Protein AF-0000000080576408 (afdb_homodimer)

Secondary structure (DSSP, 8-state):
----PPPPSSPPPHHHHHHHHHHHHHHHHHHHHHHHTTGGGHHHHHHHHTS-HHHHHHHHHHHHHHHHHHHHHHHHHHHHH-HHHHHHHHHHHHHHHHHHHHH-TT-HHHHHHHHHHHHHHHHHHHHHHHHHHHHTS-HHHHHHHHHHHHHTTHHHHHHHHHHHHIIIIISS-TTHHHHHHHHHHHHHHHHHHHHHTT--------S----HHHHHHHHHHHHHHHHHHHHHHHHHHH--TTTSHHHHHHHHHHHHHHHHH-/----PPPPSSPPPHHHHHHHHHHHHHHHHHHHHHHHTTGGGHHHHHHHHTS-HHHHHHHHHHHHHHHHHHHHHHHHHHHHH-HHHHHHHHHHHHHHHHHHHHH-TT-HHHHHHHHHHHHHHHHHHHHHHHHHHHHTS-HHHHHHHHHHHHHTTHHHHHHHHHHHHIIIIISS-TTHHHHHHHHHHHHHHHHHHHHHTT--------S----HHHHHHHHHHHHHHHHHHHHHHHHHHH--TTTSHHHHHHHHHHHHHHHHH-

Sequence (524 aa):
MTLGWSQCSKKLSPFNFVLLNFALGIGHFITILSAGAYLPMLPYVAGSIGEGLAYAVWGQSNYFIAMGAAFLFARPLMARIGARNAAVTAYLLFAAASLLVLLSVNCYPIFTFARTMQGLAAGLSLSPSLTLLLEHYKKSHQKVGVTLWGLAVFAPFSIGPALGGYFAYRLGDWRWLFVVSFAASMVVVSILWAILGDKTGILQASTKPRSLKSTFKSFLLFLGAAVALQEFFDIGLISDLSSKESTLWWVGITFLWLATMFMTLGWSQCSKKLSPFNFVLLNFALGIGHFITILSAGAYLPMLPYVAGSIGEGLAYAVWGQSNYFIAMGAAFLFARPLMARIGARNAAVTAYLLFAAASLLVLLSVNCYPIFTFARTMQGLAAGLSLSPSLTLLLEHYKKSHQKVGVTLWGLAVFAPFSIGPALGGYFAYRLGDWRWLFVVSFAASMVVVSILWAILGDKTGILQASTKPRSLKSTFKSFLLFLGAAVALQEFFDIGLISDLSSKESTLWWVGITFLWLATMF

pLDDT: mean 84.36, std 14.14, range [26.8, 98.69]

Organism: Ricinus communis (NCBI:txid3988)

Solvent-accessible surface area (backbone atoms only — not comparable to full-atom values): 25134 Å² total; per-residue (Å²): 134,51,83,63,67,68,58,53,85,74,79,64,52,72,65,55,46,52,51,47,51,49,32,46,48,48,46,55,32,43,51,44,22,61,58,29,17,45,58,61,25,31,68,60,48,10,62,51,35,70,45,56,56,69,61,41,49,44,29,51,22,37,16,28,40,29,16,35,50,25,39,70,46,19,56,66,46,22,55,66,52,7,35,65,52,34,25,42,51,14,30,50,43,27,20,54,19,25,51,41,33,70,72,18,49,71,32,53,72,54,26,39,48,18,30,26,41,28,14,27,16,39,17,24,26,50,56,21,38,50,49,56,54,35,20,73,31,58,77,90,47,32,64,58,50,52,50,52,55,60,42,49,58,24,53,25,41,20,49,11,35,46,50,17,36,29,28,32,64,72,68,61,39,57,63,49,60,35,52,51,39,23,52,49,24,49,52,27,41,53,49,48,48,69,71,55,47,87,63,66,61,51,58,80,59,79,67,82,71,71,52,68,65,59,54,47,51,45,44,50,29,46,43,50,19,45,50,26,48,49,49,31,50,47,45,63,53,60,41,60,61,76,89,44,44,68,58,40,52,51,31,45,48,50,18,51,52,28,52,70,72,82,136,52,84,62,67,69,58,54,83,74,78,65,52,71,65,55,44,52,50,48,51,49,33,48,46,48,44,55,33,44,51,43,21,60,59,28,17,45,60,60,26,31,68,60,48,9,64,51,35,70,47,56,56,70,62,41,50,45,29,52,23,38,16,28,40,28,15,36,49,25,39,69,44,22,57,64,46,21,55,66,51,8,36,65,52,34,24,42,50,14,31,50,42,27,21,54,17,26,51,42,33,71,74,18,51,72,32,54,72,54,26,38,49,19,31,26,42,30,14,27,16,37,17,25,26,52,57,21,37,49,47,58,54,35,20,73,30,57,76,88,47,32,62,58,50,52,50,51,56,61,42,50,58,24,53,25,42,20,50,11,36,48,48,17,35,28,28,32,63,72,69,62,39,56,62,49,61,34,52,50,41,23,53,50,22,49,51,28,39,52,48,48,48,68,71,55,46,87,63,65,60,51,57,80,60,78,68,81,72,70,52,69,65,58,55,48,51,48,44,50,29,47,43,49,19,45,49,26,46,49,50,31,51,48,45,60,52,60,48,59,74,79,90,48,50,66,58,41,51,52,30,45,49,49,19,52,53,29,51,70,74,83

Nearest PDB structures (foldseek):
  6hcl-assembly2_B  TM=8.401E-01  e=1.187E-03  Syntrophobacter fumaroxidans MPOB
  6zgu-assembly2_B  TM=8.443E-01  e=3.275E-03  Syntrophobacter fumaroxidans MPOB
  6zgt-assembly1_A  TM=8.409E-01  e=3.275E-03  Syntrophobacter fumaroxidans MPOB
  6zgr-assembly1_A  TM=7.164E-01  e=1.187E-03  Syntrophobacter fumaroxidans MPOB
  6zgr-assembly2_B  TM=8.278E-01  e=4.660E-03  Syntrophobacter fumaroxidans MPOB

InterPro domains:
  IPR011701 Major facilitator superfamily [PF07690] (25-245)
  IPR020846 Major facilitator superfamily domain [PS50850] (20-262)
  IPR036259 MFS transporter superfamily [G3DSA:1.20.1250.20] (21-262)
  IPR036259 MFS transporter superfamily [SSF103473] (12-236)

Structure (mmCIF, N/CA/C/O backbone):
data_AF-0000000080576408-model_v1
#
loop_
_entity.id
_entity.type
_entity.pdbx_description
1 polymer 'Multidrug resistance protein B, putative'
#
loop_
_atom_site.group_PDB
_atom_site.id
_atom_site.type_symbol
_atom_site.label_atom_id
_atom_site.label_alt_id
_atom_site.label_comp_id
_atom_site.label_asym_id
_atom_site.label_entity_id
_atom_site.label_seq_id
_atom_site.pdbx_PDB_ins_code
_atom_site.Cartn_x
_atom_site.Cartn_y
_atom_site.Cartn_z
_atom_site.occupancy
_atom_site.B_iso_or_equiv
_atom_site.auth_seq_id
_atom_site.auth_comp_id
_atom_site.auth_asym_id
_atom_site.auth_atom_id
_atom_site.pdbx_PDB_model_num
ATOM 1 N N . MET A 1 1 ? -4.746 27.156 8.625 1 26.8 1 MET A N 1
ATOM 2 C CA . MET A 1 1 ? -5.656 26.031 8.742 1 26.8 1 MET A CA 1
ATOM 3 C C . MET A 1 1 ? -4.887 24.734 8.984 1 26.8 1 MET A C 1
ATOM 5 O O . MET A 1 1 ? -4.059 24.328 8.156 1 26.8 1 MET A O 1
ATOM 9 N N . THR A 1 2 ? -4.387 24.391 10.141 1 36.75 2 THR A N 1
ATOM 10 C CA . THR A 1 2 ? -3.586 23.328 10.75 1 36.75 2 THR A CA 1
ATOM 11 C C . THR A 1 2 ? -4.117 21.953 10.367 1 36.75 2 THR A C 1
ATOM 13 O O . THR A 1 2 ? -5.328 21.734 10.375 1 36.75 2 THR A O 1
ATOM 16 N N . LEU A 1 3 ? -3.658 21.297 9.414 1 46.88 3 LEU A N 1
ATOM 17 C CA . LEU A 1 3 ? -4.094 19.922 9.203 1 46.88 3 LEU A CA 1
ATOM 18 C C . LEU A 1 3 ? -4.418 19.25 10.539 1 46.88 3 LEU A C 1
ATOM 20 O O . LEU A 1 3 ? -4.164 18.047 10.711 1 46.88 3 LEU A O 1
ATOM 24 N N . GLY A 1 4 ? -4.555 19.875 11.609 1 54.62 4 GLY A N 1
ATOM 25 C CA . GLY A 1 4 ? -4.789 19.359 12.945 1 54.62 4 GLY A CA 1
ATOM 26 C C . GLY A 1 4 ? -6.191 18.812 13.133 1 54.62 4 GLY A C 1
ATOM 27 O O . GLY A 1 4 ? -7.16 19.375 12.625 1 54.62 4 GLY A O 1
ATOM 28 N N . TRP A 1 5 ? -6.305 17.406 13.203 1 64.12 5 TRP A N 1
ATOM 29 C CA . TRP A 1 5 ? -7.574 16.812 13.617 1 64.12 5 TRP A CA 1
ATOM 30 C C . TRP A 1 5 ? -8.094 17.469 14.891 1 64.12 5 TRP A C 1
ATOM 32 O O . TRP A 1 5 ? -7.32 17.75 15.805 1 64.12 5 TRP A O 1
ATOM 42 N N . SER A 1 6 ? -9.289 18.109 14.75 1 69.19 6 SER A N 1
ATOM 43 C CA . SER A 1 6 ? -9.883 18.688 15.945 1 69.19 6 SER A CA 1
ATOM 44 C C . SER A 1 6 ? -10.102 17.641 17.031 1 69.19 6 SER A C 1
ATOM 46 O O . SER A 1 6 ? -10.57 16.531 16.734 1 69.19 6 SER A O 1
ATOM 48 N N . GLN A 1 7 ? -9.508 17.844 18.156 1 70 7 GLN A N 1
ATOM 49 C CA . GLN A 1 7 ? -9.648 16.922 19.266 1 70 7 GLN A CA 1
ATOM 50 C C . GLN A 1 7 ? -11.078 16.875 19.781 1 70 7 GLN A C 1
ATOM 52 O O . GLN A 1 7 ? -11.703 17.922 19.984 1 70 7 GLN A O 1
ATOM 57 N N . CYS A 1 8 ? -11.586 15.617 19.844 1 67.25 8 CYS A N 1
ATOM 58 C CA . CYS A 1 8 ? -12.922 15.43 20.406 1 67.25 8 CYS A CA 1
ATOM 59 C C . CYS A 1 8 ? -12.945 15.805 21.875 1 67.25 8 CYS A C 1
ATOM 61 O O . CYS A 1 8 ? -12.016 15.5 22.625 1 67.25 8 CYS A O 1
ATOM 63 N N . SER A 1 9 ? -13.914 16.531 22.203 1 61.84 9 SER A N 1
ATOM 64 C CA . SER A 1 9 ? -14.07 17.031 23.562 1 61.84 9 SER A CA 1
ATOM 65 C C . SER A 1 9 ? -14.414 15.898 24.531 1 61.84 9 SER A C 1
ATOM 67 O O . SER A 1 9 ? -14.07 15.969 25.719 1 61.84 9 SER A O 1
ATOM 69 N N . LYS A 1 10 ? -15.031 14.914 24.094 1 67.56 10 LYS A N 1
ATOM 70 C CA . LYS A 1 10 ? -15.422 13.836 25 1 67.56 10 LYS A CA 1
ATOM 71 C C . LYS A 1 10 ? -14.289 12.828 25.172 1 67.56 10 LYS A C 1
ATOM 73 O O . LYS A 1 10 ? -13.898 12.156 24.203 1 67.56 10 LYS A O 1
ATOM 78 N N . LYS A 1 11 ? -13.781 12.75 26.391 1 77.81 11 LYS A N 1
ATOM 79 C CA . LYS A 1 11 ? -12.688 11.844 26.719 1 77.81 11 LYS A CA 1
ATOM 80 C C . LYS A 1 11 ? -13.195 10.422 26.938 1 77.81 11 LYS A C 1
ATOM 82 O O . LYS A 1 11 ? -14.148 10.203 27.688 1 77.81 11 LYS A O 1
ATOM 87 N N . LEU A 1 12 ? -12.695 9.562 26.234 1 85.94 12 LEU A N 1
ATOM 88 C CA . LEU A 1 12 ? -13.008 8.141 26.406 1 85.94 12 LEU A CA 1
ATOM 89 C C . LEU A 1 12 ? -12.312 7.574 27.625 1 85.94 12 LEU A C 1
ATOM 91 O O . LEU A 1 12 ? -11.258 8.07 28.047 1 85.94 12 LEU A O 1
ATOM 95 N N . SER A 1 13 ? -13.031 6.672 28.266 1 90.38 13 SER A N 1
ATOM 96 C CA . SER A 1 13 ? -12.336 5.914 29.312 1 90.38 13 SER A CA 1
ATOM 97 C C . SER A 1 13 ? -11.078 5.246 28.75 1 90.38 13 SER A C 1
ATOM 99 O O . SER A 1 13 ? -10.969 5.016 27.547 1 90.38 13 SER A O 1
ATOM 101 N N . PRO A 1 14 ? -10.18 5.027 29.641 1 91.31 14 PRO A N 1
ATOM 102 C CA . PRO A 1 14 ? -8.945 4.387 29.172 1 91.31 14 PRO A CA 1
ATOM 103 C C . PRO A 1 14 ? -9.203 3.07 28.453 1 91.31 14 PRO A C 1
ATOM 105 O O . PRO A 1 14 ? -8.555 2.781 27.438 1 91.31 14 PRO A O 1
ATOM 108 N N . PHE A 1 15 ? -10.102 2.357 28.938 1 92.75 15 PHE A N 1
ATOM 109 C CA . PHE A 1 15 ? -10.422 1.081 28.312 1 92.75 15 PHE A CA 1
ATOM 110 C C . PHE A 1 15 ? -11.031 1.295 26.938 1 92.75 15 PHE A C 1
ATOM 112 O O . PHE A 1 15 ? -10.656 0.627 25.969 1 92.75 15 PHE A O 1
ATOM 119 N N . ASN A 1 16 ? -11.938 2.215 26.844 1 92.31 16 ASN A N 1
ATOM 120 C CA . ASN A 1 16 ? -12.594 2.494 25.562 1 92.31 16 ASN A CA 1
ATOM 121 C C . ASN A 1 16 ? -11.617 3.082 24.547 1 92.31 16 ASN A C 1
ATOM 123 O O . ASN A 1 16 ? -11.734 2.836 23.344 1 92.31 16 ASN A O 1
ATOM 127 N N . PHE A 1 17 ? -10.695 3.807 25.109 1 92.75 17 PHE A N 1
ATOM 128 C CA . PHE A 1 17 ? -9.672 4.379 24.234 1 92.75 17 PHE A CA 1
ATOM 129 C C . PHE A 1 17 ? -8.812 3.285 23.625 1 92.75 17 PHE A C 1
ATOM 131 O O . PHE A 1 17 ? -8.594 3.277 22.406 1 92.75 17 PHE A O 1
ATOM 138 N N . VAL A 1 18 ? -8.398 2.35 24.438 1 93.06 18 VAL A N 1
ATOM 139 C CA . VAL A 1 18 ? -7.562 1.251 23.953 1 93.06 18 VAL A CA 1
ATOM 140 C C . VAL A 1 18 ? -8.367 0.361 23.016 1 93.06 18 VAL A C 1
ATOM 142 O O . VAL A 1 18 ? -7.863 -0.069 21.984 1 93.06 18 VAL A O 1
ATOM 145 N N . LEU A 1 19 ? -9.562 0.101 23.344 1 94.69 19 LEU A N 1
ATOM 146 C CA . LEU A 1 19 ? -10.43 -0.742 22.531 1 94.69 19 LEU A CA 1
ATOM 147 C C . LEU A 1 19 ? -10.688 -0.103 21.172 1 94.69 19 LEU A C 1
ATOM 149 O O . LEU A 1 19 ? -10.727 -0.795 20.156 1 94.69 19 LEU A O 1
ATOM 153 N N . LEU A 1 20 ? -10.844 1.188 21.156 1 94.12 20 LEU A N 1
ATOM 154 C CA . LEU A 1 20 ? -11.055 1.911 19.906 1 94.12 20 LEU A CA 1
ATOM 155 C C . LEU A 1 20 ? -9.82 1.837 19.016 1 94.12 20 LEU A C 1
ATOM 157 O O . LEU A 1 20 ? -9.93 1.583 17.812 1 94.12 20 LEU A O 1
ATOM 161 N N . ASN A 1 21 ? -8.711 2.039 19.672 1 93.31 21 ASN A N 1
ATOM 162 C CA . ASN A 1 21 ? -7.461 1.946 18.922 1 93.31 21 ASN A CA 1
ATOM 163 C C . ASN A 1 21 ? -7.262 0.551 18.344 1 93.31 21 ASN A C 1
ATOM 165 O O . ASN A 1 21 ? -6.867 0.409 17.172 1 93.31 21 ASN A O 1
ATOM 169 N N . PHE A 1 22 ? -7.566 -0.374 19.094 1 94.56 22 PHE A N 1
ATOM 170 C CA . PHE A 1 22 ? -7.426 -1.757 18.641 1 94.56 22 PHE A CA 1
ATOM 171 C C . PHE A 1 22 ? -8.391 -2.059 17.5 1 94.56 22 PHE A C 1
ATOM 173 O O . PHE A 1 22 ? -8.008 -2.684 16.516 1 94.56 22 PHE A O 1
ATOM 180 N N . ALA A 1 23 ? -9.617 -1.654 17.609 1 96 23 ALA A N 1
ATOM 181 C CA . ALA A 1 23 ? -10.625 -1.898 16.594 1 96 23 ALA A CA 1
ATOM 182 C C . ALA A 1 23 ? -10.242 -1.24 15.273 1 96 23 ALA A C 1
ATOM 184 O O . ALA A 1 23 ? -10.266 -1.884 14.219 1 96 23 ALA A O 1
ATOM 185 N N . LEU A 1 24 ? -9.812 -0.007 15.352 1 95.38 24 LEU A N 1
ATOM 186 C CA . LEU A 1 24 ? -9.445 0.72 14.141 1 95.38 24 LEU A CA 1
ATOM 187 C C . LEU A 1 24 ? -8.148 0.172 13.555 1 95.38 24 LEU A C 1
ATOM 189 O O . LEU A 1 24 ? -7.98 0.145 12.328 1 95.38 24 LEU A O 1
ATOM 193 N N . GLY A 1 25 ? -7.312 -0.286 14.438 1 95.25 25 GLY A N 1
ATOM 194 C CA . GLY A 1 25 ? -6.102 -0.951 13.977 1 95.25 25 GLY A CA 1
ATOM 195 C C . GLY A 1 25 ? -6.379 -2.252 13.25 1 95.25 25 GLY A C 1
ATOM 196 O O . GLY A 1 25 ? -5.816 -2.502 12.18 1 95.25 25 GLY A O 1
ATOM 197 N N . ILE A 1 26 ? -7.227 -3.029 13.781 1 95.5 26 ILE A N 1
ATOM 198 C CA . ILE A 1 26 ? -7.613 -4.293 13.164 1 95.5 26 ILE A CA 1
ATOM 199 C C . ILE A 1 26 ? -8.289 -4.031 11.828 1 95.5 26 ILE A C 1
ATOM 201 O O . ILE A 1 26 ? -8.07 -4.762 10.859 1 95.5 26 ILE A O 1
ATOM 205 N N . GLY A 1 27 ? -9.188 -3.059 11.82 1 97.12 27 GLY A N 1
ATOM 206 C CA . GLY A 1 27 ? -9.836 -2.693 10.57 1 97.12 27 GLY A CA 1
ATOM 207 C C . GLY A 1 27 ? -8.844 -2.307 9.484 1 97.12 27 GLY A C 1
ATOM 208 O O . GLY A 1 27 ? -8.953 -2.771 8.352 1 97.12 27 GLY A O 1
ATOM 209 N N . HIS A 1 28 ? -7.945 -1.49 9.906 1 94.81 28 HIS A N 1
ATOM 210 C CA . HIS A 1 28 ? -6.883 -1.074 8.992 1 94.81 28 HIS A CA 1
ATOM 211 C C . HIS A 1 28 ? -6.074 -2.271 8.508 1 94.81 28 HIS A C 1
ATOM 213 O O . HIS A 1 28 ? -5.84 -2.422 7.305 1 94.81 28 HIS A O 1
ATOM 219 N N . PHE A 1 29 ? -5.766 -3.123 9.367 1 95.38 29 PHE A N 1
ATOM 220 C CA . PHE A 1 29 ? -4.949 -4.301 9.086 1 95.38 29 PHE A CA 1
ATOM 221 C C . PHE A 1 29 ? -5.68 -5.25 8.141 1 95.38 29 PHE A C 1
ATOM 223 O O . PHE A 1 29 ? -5.113 -5.699 7.145 1 95.38 29 PHE A O 1
ATOM 230 N N . ILE A 1 30 ? -6.887 -5.508 8.422 1 96.56 30 ILE A N 1
ATOM 231 C CA . ILE A 1 30 ? -7.594 -6.559 7.695 1 96.56 30 ILE A CA 1
ATOM 232 C C . ILE A 1 30 ? -7.875 -6.102 6.266 1 96.56 30 ILE A C 1
ATOM 234 O O . ILE A 1 30 ? -7.867 -6.91 5.336 1 96.56 30 ILE A O 1
ATOM 238 N N . THR A 1 31 ? -8.188 -4.824 6.059 1 96.5 31 THR A N 1
ATOM 239 C CA . THR A 1 31 ? -8.461 -4.32 4.719 1 96.5 31 THR A CA 1
ATOM 240 C C . THR A 1 31 ? -7.211 -4.387 3.848 1 96.5 31 THR A C 1
ATOM 242 O O . THR A 1 31 ? -7.293 -4.699 2.658 1 96.5 31 THR A O 1
ATOM 245 N N . ILE A 1 32 ? -6.074 -4.191 4.406 1 93.31 32 ILE A N 1
ATOM 246 C CA . ILE A 1 32 ? -4.812 -4.242 3.68 1 93.31 32 ILE A CA 1
ATOM 247 C C . ILE A 1 32 ? -4.352 -5.691 3.539 1 93.31 32 ILE A C 1
ATOM 249 O O . ILE A 1 32 ? -3.83 -6.086 2.494 1 93.31 32 ILE A O 1
ATOM 253 N N . LEU A 1 33 ? -4.629 -6.457 4.535 1 94.06 33 LEU A N 1
ATOM 254 C CA . LEU A 1 33 ? -4.293 -7.879 4.496 1 94.06 33 LEU A CA 1
ATOM 255 C C . LEU A 1 33 ? -5.039 -8.586 3.371 1 94.06 33 LEU A C 1
ATOM 257 O O . LEU A 1 33 ? -4.508 -9.5 2.748 1 94.06 33 LEU A O 1
ATOM 261 N N . SER A 1 34 ? -6.293 -8.211 3.229 1 94.62 34 SER A N 1
ATOM 262 C CA . SER A 1 34 ? -7.105 -8.82 2.178 1 94.62 34 SER A CA 1
ATOM 263 C C . SER A 1 34 ? -6.457 -8.648 0.81 1 94.62 34 SER A C 1
ATOM 265 O O . SER A 1 34 ? -6.637 -9.477 -0.08 1 94.62 34 SER A O 1
ATOM 267 N N . ALA A 1 35 ? -5.719 -7.645 0.612 1 90.12 35 ALA A N 1
ATOM 268 C CA . ALA A 1 35 ? -4.984 -7.422 -0.632 1 90.12 35 ALA A CA 1
ATOM 269 C C . ALA A 1 35 ? -3.666 -8.188 -0.634 1 90.12 35 ALA A C 1
ATOM 271 O O . ALA A 1 35 ? -3.361 -8.906 -1.587 1 90.12 35 ALA A O 1
ATOM 272 N N . GLY A 1 36 ? -2.967 -8.125 0.386 1 88 36 GLY A N 1
ATOM 273 C CA . GLY A 1 36 ? -1.645 -8.727 0.475 1 88 36 GLY A CA 1
ATOM 274 C C . GLY A 1 36 ? -1.678 -10.242 0.495 1 88 36 GLY A C 1
ATOM 275 O O . GLY A 1 36 ? -0.782 -10.898 -0.046 1 88 36 GLY A O 1
ATOM 276 N N . ALA A 1 37 ? -2.643 -10.797 1.091 1 90.69 37 ALA A N 1
ATOM 277 C CA . ALA A 1 37 ? -2.729 -12.25 1.259 1 90.69 37 ALA A CA 1
ATOM 278 C C . ALA A 1 37 ? -3.357 -12.906 0.034 1 90.69 37 ALA A C 1
ATOM 280 O O . ALA A 1 37 ? -3.283 -14.125 -0.131 1 90.69 37 ALA A O 1
ATOM 281 N N . TYR A 1 38 ? -3.943 -12.133 -0.789 1 89.56 38 TYR A N 1
ATOM 282 C CA . TYR A 1 38 ? -4.668 -12.641 -1.949 1 89.56 38 TYR A CA 1
ATOM 283 C C . TYR A 1 38 ? -3.709 -13.188 -2.998 1 89.56 38 TYR A C 1
ATOM 285 O O . TYR A 1 38 ? -4.016 -14.172 -3.676 1 89.56 38 TYR A O 1
ATOM 293 N N . LEU A 1 39 ? -2.541 -12.766 -3.105 1 79.5 39 LEU A N 1
ATOM 294 C CA . LEU A 1 39 ? -1.681 -12.977 -4.266 1 79.5 39 LEU A CA 1
ATOM 295 C C . LEU A 1 39 ? -1.105 -14.391 -4.262 1 79.5 39 LEU A C 1
ATOM 297 O O . LEU A 1 39 ? -1.126 -15.078 -5.289 1 79.5 39 LEU A O 1
ATOM 301 N N . PRO A 1 40 ? -0.646 -14.883 -3.15 1 78 40 PRO A N 1
ATOM 302 C CA . PRO A 1 40 ? -0.124 -16.25 -3.184 1 78 40 PRO A CA 1
ATOM 303 C C . PRO A 1 40 ? -1.214 -17.297 -3.428 1 78 40 PRO A C 1
ATOM 305 O O . PRO A 1 40 ? -0.911 -18.438 -3.752 1 78 40 PRO A O 1
ATOM 308 N N . MET A 1 41 ? -2.387 -16.922 -3.297 1 85.38 41 MET A N 1
ATOM 309 C CA . MET A 1 41 ? -3.469 -17.891 -3.438 1 85.38 41 MET A CA 1
ATOM 310 C C . MET A 1 41 ? -4.055 -17.859 -4.844 1 85.38 41 MET A C 1
ATOM 312 O O . MET A 1 41 ? -5.031 -18.547 -5.133 1 85.38 41 MET A O 1
ATOM 316 N N . LEU A 1 42 ? -3.447 -17.156 -5.68 1 85.25 42 LEU A N 1
ATOM 317 C CA . LEU A 1 42 ? -3.992 -16.906 -7.008 1 85.25 42 LEU A CA 1
ATOM 318 C C . LEU A 1 42 ? -4.215 -18.203 -7.766 1 85.25 42 LEU A C 1
ATOM 320 O O . LEU A 1 42 ? -5.266 -18.391 -8.383 1 85.25 42 LEU A O 1
ATOM 324 N N . PRO A 1 43 ? -3.25 -19.109 -7.727 1 83.31 43 PRO A N 1
ATOM 325 C CA . PRO A 1 43 ? -3.492 -20.344 -8.469 1 83.31 43 PRO A CA 1
ATOM 326 C C . PRO A 1 43 ? -4.703 -21.109 -7.949 1 83.31 43 PRO A C 1
ATOM 328 O O . PRO A 1 43 ? -5.426 -21.734 -8.734 1 83.31 43 PRO A O 1
ATOM 3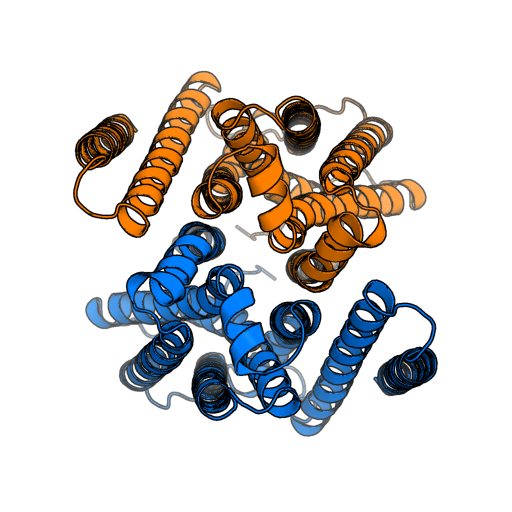31 N N . TYR A 1 44 ? -4.977 -21.062 -6.73 1 87.12 44 TYR A N 1
ATOM 332 C CA . TYR A 1 44 ? -6.113 -21.75 -6.125 1 87.12 44 TYR A CA 1
ATOM 333 C C . TYR A 1 44 ? -7.418 -21.031 -6.461 1 87.12 44 TYR A C 1
ATOM 335 O O . TYR A 1 44 ? -8.438 -21.688 -6.719 1 87.12 44 TYR A O 1
ATOM 343 N N . VAL A 1 45 ? -7.34 -19.781 -6.445 1 89.5 45 VAL A N 1
ATOM 344 C CA . VAL A 1 45 ? -8.5 -18.984 -6.828 1 89.5 45 VAL A CA 1
ATOM 345 C C . VAL A 1 45 ? -8.852 -19.25 -8.289 1 89.5 45 VAL A C 1
ATOM 347 O O . VAL A 1 45 ? -10.016 -19.453 -8.633 1 89.5 45 VAL A O 1
ATOM 350 N N . ALA A 1 46 ? -7.828 -19.219 -9.109 1 88.38 46 ALA A N 1
ATOM 351 C CA . ALA A 1 46 ? -8.031 -19.469 -10.531 1 88.38 46 ALA A CA 1
ATOM 352 C C . ALA A 1 46 ? -8.688 -20.828 -10.758 1 88.38 46 ALA A C 1
ATOM 354 O O . ALA A 1 46 ? -9.586 -20.969 -11.594 1 88.38 46 ALA A O 1
ATOM 355 N N . GLY A 1 47 ? -8.242 -21.844 -10.109 1 88 47 GLY A N 1
ATOM 356 C CA . GLY A 1 47 ? -8.828 -23.172 -10.203 1 88 47 GLY A CA 1
ATOM 357 C C . GLY A 1 47 ? -10.281 -23.219 -9.781 1 88 47 GLY A C 1
ATOM 358 O O . GLY A 1 47 ? -11.094 -23.906 -10.398 1 88 47 GLY A O 1
ATOM 359 N N . SER A 1 48 ? -10.586 -22.469 -8.82 1 89.88 48 SER A N 1
ATOM 360 C CA . SER A 1 48 ? -11.945 -22.5 -8.281 1 89.88 48 SER A CA 1
ATOM 361 C C . SER A 1 48 ? -12.906 -21.734 -9.188 1 89.88 48 SER A C 1
ATOM 363 O O . SER A 1 48 ? -14.039 -22.172 -9.406 1 89.88 48 SER A O 1
ATOM 365 N N . ILE A 1 49 ? -12.445 -20.609 -9.625 1 87.5 49 ILE A N 1
ATOM 366 C CA . ILE A 1 49 ? -13.328 -19.797 -10.461 1 87.5 49 ILE A CA 1
ATOM 367 C C . ILE A 1 49 ? -13.398 -20.391 -11.867 1 87.5 49 ILE A C 1
ATOM 369 O O . ILE A 1 49 ? -14.273 -20.047 -12.656 1 87.5 49 ILE A O 1
ATOM 373 N N . GLY A 1 50 ? -12.477 -21.25 -12.195 1 87.38 50 GLY A N 1
ATOM 374 C CA . GLY A 1 50 ? -12.492 -21.938 -13.477 1 87.38 50 GLY A CA 1
ATOM 375 C C . GLY A 1 50 ? -1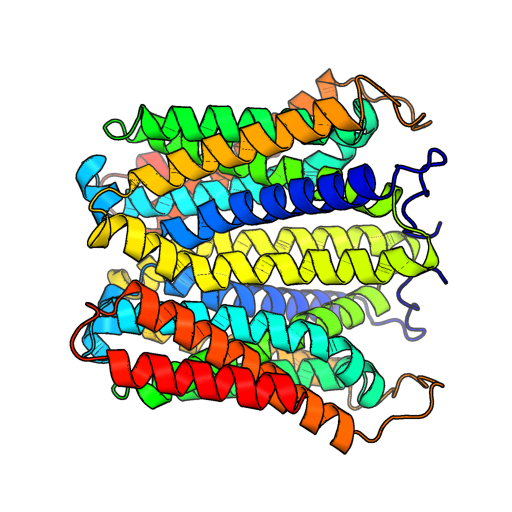1.992 -21.078 -14.625 1 87.38 50 GLY A C 1
ATOM 376 O O . GLY A 1 50 ? -12.438 -21.219 -15.758 1 87.38 50 GLY A O 1
ATOM 377 N N . GLU A 1 51 ? -11.367 -20.047 -14.281 1 85.31 51 GLU A N 1
ATOM 378 C CA . GLU A 1 51 ? -10.758 -19.156 -15.273 1 85.31 51 GLU A CA 1
ATOM 379 C C . GLU A 1 51 ? -9.234 -19.156 -15.148 1 85.31 51 GLU A C 1
ATOM 381 O O . GLU A 1 51 ? -8.688 -19.719 -14.203 1 85.31 51 GLU A O 1
ATOM 386 N N . GLY A 1 52 ? -8.617 -18.625 -16.078 1 80.5 52 GLY A N 1
ATOM 387 C CA . GLY A 1 52 ? -7.164 -18.562 -16.078 1 80.5 52 GLY A CA 1
ATOM 388 C C . GLY A 1 52 ? -6.602 -17.656 -14.984 1 80.5 52 GLY A C 1
ATOM 389 O O . GLY A 1 52 ? -7.344 -16.922 -14.344 1 80.5 52 GLY A O 1
ATOM 390 N N . LEU A 1 53 ? -5.348 -17.766 -14.672 1 80.81 53 LEU A N 1
ATOM 391 C CA . LEU A 1 53 ? -4.617 -17.031 -13.656 1 80.81 53 LEU A CA 1
ATOM 392 C C . LEU A 1 53 ? -4.777 -15.523 -13.852 1 80.81 53 LEU A C 1
ATOM 394 O O . LEU A 1 53 ? -4.918 -14.773 -12.883 1 80.81 53 LEU A O 1
ATOM 398 N N . ALA A 1 54 ? -4.789 -15.109 -15.078 1 78.62 54 ALA A N 1
ATOM 399 C CA . ALA A 1 54 ? -4.906 -13.688 -15.391 1 78.62 54 ALA A CA 1
ATOM 400 C C . ALA A 1 54 ? -6.207 -13.109 -14.844 1 78.62 54 ALA A C 1
ATOM 402 O O . ALA A 1 54 ? -6.23 -11.984 -14.336 1 78.62 54 ALA A O 1
ATOM 403 N N . TYR A 1 55 ? -7.23 -13.867 -14.914 1 82.94 55 TYR A N 1
ATOM 404 C CA . TYR A 1 55 ? -8.539 -13.422 -14.438 1 82.94 55 TYR A CA 1
ATOM 405 C C . TYR A 1 55 ? -8.562 -13.344 -12.914 1 82.94 55 TYR A C 1
ATOM 407 O O . TYR A 1 55 ? -9.203 -12.453 -12.344 1 82.94 55 TYR A O 1
ATOM 415 N N . ALA A 1 56 ? -7.891 -14.266 -12.281 1 85.31 56 ALA A N 1
ATOM 416 C CA . ALA A 1 56 ? -7.77 -14.195 -10.828 1 85.31 56 ALA A CA 1
ATOM 417 C C . ALA A 1 56 ? -6.988 -12.961 -10.398 1 85.31 56 ALA A C 1
ATOM 419 O O . ALA A 1 56 ? -7.301 -12.344 -9.383 1 85.31 56 ALA A O 1
ATOM 420 N N . VAL A 1 57 ? -6.016 -12.555 -11.188 1 83.88 57 VAL A N 1
ATOM 421 C CA . VAL A 1 57 ? -5.18 -11.391 -10.906 1 83.88 57 VAL A CA 1
ATOM 422 C C . VAL A 1 57 ? -6.02 -10.117 -11.008 1 83.88 57 VAL A C 1
ATOM 424 O O . VAL A 1 57 ? -5.801 -9.164 -10.25 1 83.88 57 VAL A O 1
ATOM 427 N N . TRP A 1 58 ? -7.016 -10.133 -11.828 1 85.38 58 TRP A N 1
ATOM 428 C CA . TRP A 1 58 ? -7.848 -8.953 -12.047 1 85.38 58 TRP A CA 1
ATOM 429 C C . TRP A 1 58 ? -8.633 -8.602 -10.789 1 85.38 58 TRP A C 1
ATOM 431 O O . TRP A 1 58 ? -8.969 -7.438 -10.562 1 85.38 58 TRP A O 1
ATOM 441 N N . GLY A 1 59 ? -8.938 -9.602 -9.984 1 88.88 59 GLY A N 1
ATOM 442 C CA . GLY A 1 59 ? -9.547 -9.305 -8.695 1 88.88 59 GLY A CA 1
ATOM 443 C C . GLY A 1 59 ? -8.703 -8.406 -7.824 1 88.88 59 GLY A C 1
ATOM 444 O O . GLY A 1 59 ? -9.227 -7.559 -7.098 1 88.88 59 GLY A O 1
ATOM 445 N N . GLN A 1 60 ? -7.414 -8.602 -7.906 1 89.5 60 GLN A N 1
ATOM 446 C CA . GLN A 1 60 ? -6.488 -7.785 -7.133 1 89.5 60 GLN A CA 1
ATOM 447 C C . GLN A 1 60 ? -6.395 -6.371 -7.703 1 89.5 60 GLN A C 1
ATOM 449 O O . GLN A 1 60 ? -6.414 -5.391 -6.957 1 89.5 60 GLN A O 1
ATOM 454 N N . SER A 1 61 ? -6.277 -6.281 -9 1 90.12 61 SER A N 1
ATOM 455 C CA . SER A 1 61 ? -6.195 -4.977 -9.656 1 90.12 61 SER A CA 1
ATOM 456 C C . SER A 1 61 ? -7.438 -4.137 -9.375 1 90.12 61 SER A C 1
ATOM 458 O O . SER A 1 61 ? -7.332 -2.951 -9.062 1 90.12 61 SER A O 1
ATOM 460 N N . ASN A 1 62 ? -8.539 -4.805 -9.492 1 92.81 62 ASN A N 1
ATOM 461 C CA . ASN A 1 62 ? -9.789 -4.105 -9.227 1 92.81 62 ASN A CA 1
ATOM 462 C C . ASN A 1 62 ? -9.891 -3.674 -7.766 1 92.81 62 ASN A C 1
ATOM 464 O O . ASN A 1 62 ? -10.469 -2.627 -7.465 1 92.81 62 ASN A O 1
ATOM 468 N N . TYR A 1 63 ? -9.406 -4.48 -6.906 1 94.56 63 TYR A N 1
ATOM 469 C CA . TYR A 1 63 ? -9.406 -4.121 -5.492 1 94.56 63 TYR A CA 1
ATOM 470 C C . TYR A 1 63 ? -8.703 -2.785 -5.273 1 94.56 63 TYR A C 1
ATOM 472 O O . TYR A 1 63 ? -9.258 -1.877 -4.652 1 94.56 63 TYR A O 1
ATOM 480 N N . PHE A 1 64 ? -7.598 -2.627 -5.895 1 93.69 64 PHE A N 1
ATOM 481 C CA . PHE A 1 64 ? -6.777 -1.457 -5.613 1 93.69 64 PHE A CA 1
ATOM 482 C C . PHE A 1 64 ? -7.312 -0.229 -6.336 1 93.69 64 PHE A C 1
ATOM 484 O O . PHE A 1 64 ? -7.285 0.879 -5.797 1 93.69 64 PHE A O 1
ATOM 491 N N . ILE A 1 65 ? -7.738 -0.377 -7.508 1 93.12 65 ILE A N 1
ATOM 492 C CA . ILE A 1 65 ? -8.258 0.787 -8.219 1 93.12 65 ILE A CA 1
ATOM 493 C C . ILE A 1 65 ? -9.508 1.305 -7.512 1 93.12 65 ILE A C 1
ATOM 495 O O . ILE A 1 65 ? -9.711 2.516 -7.406 1 93.12 65 ILE A O 1
ATOM 499 N N . ALA A 1 66 ? -10.328 0.386 -7.082 1 95.31 66 ALA A N 1
ATOM 500 C CA . ALA A 1 66 ? -11.523 0.775 -6.332 1 95.31 66 ALA A CA 1
ATOM 501 C C . ALA A 1 66 ? -11.141 1.419 -5 1 95.31 66 ALA A C 1
ATOM 503 O O . ALA A 1 66 ? -11.789 2.375 -4.562 1 95.31 66 ALA A O 1
ATOM 504 N N . MET A 1 67 ? -10.164 0.891 -4.406 1 94.62 67 MET A N 1
ATOM 505 C CA . MET A 1 67 ? -9.688 1.457 -3.148 1 94.62 67 MET A CA 1
ATOM 506 C C . MET A 1 67 ? -9.25 2.906 -3.336 1 94.62 67 MET A C 1
ATOM 508 O O . MET A 1 67 ? -9.625 3.779 -2.551 1 94.62 67 MET A O 1
ATOM 512 N N . GLY A 1 68 ? -8.461 3.102 -4.352 1 92.56 68 GLY A N 1
ATOM 513 C CA . GLY A 1 68 ? -8.008 4.453 -4.633 1 92.56 68 GLY A CA 1
ATOM 514 C C . GLY A 1 68 ? -9.141 5.418 -4.918 1 92.56 68 GLY A C 1
ATOM 515 O O . GLY A 1 68 ? -9.172 6.527 -4.375 1 92.56 68 GLY A O 1
ATOM 516 N N . ALA A 1 69 ? -10.031 4.996 -5.723 1 90.88 69 ALA A N 1
ATOM 517 C CA . ALA A 1 69 ? -11.18 5.836 -6.055 1 90.88 69 ALA A CA 1
ATOM 518 C C . ALA A 1 69 ? -12.008 6.148 -4.809 1 90.88 69 ALA A C 1
ATOM 520 O O . ALA A 1 69 ? -12.445 7.285 -4.617 1 90.88 69 ALA A O 1
ATOM 521 N N . ALA A 1 70 ? -12.211 5.164 -4.039 1 93.5 70 ALA A N 1
ATOM 522 C CA . ALA A 1 70 ? -13.039 5.32 -2.844 1 93.5 70 ALA A CA 1
ATOM 523 C C . ALA A 1 70 ? -12.328 6.172 -1.794 1 93.5 70 ALA A C 1
ATOM 525 O O . ALA A 1 70 ? -12.977 6.898 -1.034 1 93.5 70 ALA A O 1
ATOM 526 N N . PHE A 1 71 ? -11.07 6.07 -1.768 1 89.88 71 PHE A N 1
ATOM 527 C CA . PHE A 1 71 ? -10.289 6.871 -0.831 1 89.88 71 PHE A CA 1
ATOM 528 C C . PHE A 1 71 ? -10.547 8.359 -1.038 1 89.88 71 PHE A C 1
ATOM 530 O O . PHE A 1 71 ? -10.672 9.109 -0.071 1 89.88 71 PHE A O 1
ATOM 537 N N . LEU A 1 72 ? -10.641 8.797 -2.258 1 85 72 LEU A N 1
ATOM 538 C CA . LEU A 1 72 ? -10.898 10.195 -2.586 1 85 72 LEU A CA 1
ATOM 539 C C . LEU A 1 72 ? -12.297 10.609 -2.133 1 85 72 LEU A C 1
ATOM 541 O O . LEU A 1 72 ? -12.531 11.773 -1.815 1 85 72 LEU A O 1
ATOM 545 N N . PHE A 1 73 ? -13.078 9.641 -2.053 1 88 73 PHE A N 1
ATOM 546 C CA . PHE A 1 73 ? -14.469 9.938 -1.735 1 88 73 PHE A CA 1
ATOM 547 C C . PHE A 1 73 ? -14.711 9.844 -0.234 1 88 73 PHE A C 1
ATOM 549 O O . PHE A 1 73 ? -15.758 10.266 0.259 1 88 73 PHE A O 1
ATOM 556 N N . ALA A 1 74 ? -13.828 9.344 0.482 1 89.19 74 ALA A N 1
ATOM 557 C CA . ALA A 1 74 ? -14.016 9.125 1.915 1 89.19 74 ALA A CA 1
ATOM 558 C C . ALA A 1 74 ? -14.211 10.453 2.65 1 89.19 74 ALA A C 1
ATOM 560 O O . ALA A 1 74 ? -15.039 10.547 3.559 1 89.19 74 ALA A O 1
ATOM 561 N N . ARG A 1 75 ? -13.5 11.438 2.254 1 83.12 75 ARG A N 1
ATOM 562 C CA . ARG A 1 75 ? -13.562 12.719 2.953 1 83.12 75 ARG A CA 1
ATOM 563 C C . ARG A 1 75 ? -14.922 13.383 2.742 1 83.12 75 ARG A C 1
ATOM 565 O O . ARG A 1 75 ? -15.57 13.805 3.703 1 83.12 75 ARG A O 1
ATOM 572 N N . PRO A 1 76 ? -15.312 13.539 1.455 1 84.06 76 PRO A N 1
ATOM 573 C CA . PRO A 1 76 ? -16.641 14.117 1.271 1 84.06 76 PRO A CA 1
ATOM 574 C C . PRO A 1 76 ? -17.734 13.305 1.954 1 84.06 76 PRO A C 1
ATOM 576 O O . PRO A 1 76 ? -18.719 13.867 2.443 1 84.06 76 PRO A O 1
ATOM 579 N N . LEU A 1 77 ? -17.625 12.047 2.008 1 85.94 77 LEU A N 1
ATOM 580 C CA . LEU A 1 77 ? -18.609 11.203 2.686 1 85.94 77 LEU A CA 1
ATOM 581 C C . LEU A 1 77 ? -18.609 11.477 4.188 1 85.94 77 LEU A C 1
ATOM 583 O O . LEU A 1 77 ? -19.688 11.633 4.789 1 85.94 77 LEU A O 1
ATOM 587 N N . MET A 1 78 ? -17.453 11.531 4.73 1 86 78 MET A N 1
ATOM 588 C CA . MET A 1 78 ? -17.328 11.766 6.164 1 86 78 MET A CA 1
ATOM 589 C C . MET A 1 78 ? -17.844 13.156 6.535 1 86 78 MET A C 1
ATOM 591 O O . MET A 1 78 ? -18.391 13.352 7.617 1 86 78 MET A O 1
ATOM 595 N N . ALA A 1 79 ? -17.656 14.094 5.629 1 83 79 ALA A N 1
ATOM 596 C CA . ALA A 1 79 ? -18.156 15.445 5.867 1 83 79 ALA A CA 1
ATOM 597 C C . ALA A 1 79 ? -19.672 15.477 5.934 1 83 79 ALA A C 1
ATOM 599 O O . ALA A 1 79 ? -20.25 16.328 6.613 1 83 79 ALA A O 1
ATOM 600 N N . ARG A 1 80 ? -20.266 14.531 5.332 1 85.12 80 ARG A N 1
ATOM 601 C CA . ARG A 1 80 ? -21.719 14.531 5.254 1 85.12 80 ARG A CA 1
ATOM 602 C C . ARG A 1 80 ? -22.328 13.688 6.371 1 85.12 80 ARG A C 1
ATOM 604 O O . ARG A 1 80 ? -23.328 14.07 6.965 1 85.12 80 ARG A O 1
ATOM 611 N N . ILE A 1 81 ? -21.75 12.578 6.586 1 88.06 81 ILE A N 1
ATOM 612 C CA . ILE A 1 81 ? -22.438 11.672 7.5 1 88.06 81 ILE A CA 1
ATOM 613 C C . ILE A 1 81 ? -21.609 11.492 8.766 1 88.06 81 ILE A C 1
ATOM 615 O O . ILE A 1 81 ? -22.016 10.773 9.688 1 88.06 81 ILE A O 1
ATOM 619 N N . GLY A 1 82 ? -20.469 12.094 8.844 1 86.25 82 GLY A N 1
ATOM 620 C CA . GLY A 1 82 ? -19.609 11.984 10.008 1 86.25 82 GLY A CA 1
ATOM 621 C C . GLY A 1 82 ? -18.594 10.859 9.891 1 86.25 82 GLY A C 1
ATOM 622 O O . GLY A 1 82 ? -18.797 9.906 9.133 1 86.25 82 GLY A O 1
ATOM 623 N N . ALA A 1 83 ? -17.594 10.953 10.672 1 90.31 83 ALA A N 1
ATOM 624 C CA . ALA A 1 83 ? -16.5 9.992 10.625 1 90.31 83 ALA A CA 1
ATOM 625 C C . ALA A 1 83 ? -16.953 8.625 11.125 1 90.31 83 ALA A C 1
ATOM 627 O O . ALA A 1 83 ? -16.609 7.594 10.531 1 90.31 83 ALA A O 1
ATOM 628 N N . ARG A 1 84 ? -17.703 8.609 12.18 1 92.06 84 ARG A N 1
ATOM 629 C CA . ARG A 1 84 ? -18.156 7.34 12.742 1 92.06 84 ARG A CA 1
ATOM 630 C C . ARG A 1 84 ? -19.016 6.578 11.75 1 92.06 84 ARG A C 1
ATOM 632 O O . ARG A 1 84 ? -18.781 5.398 11.484 1 92.06 84 ARG A O 1
ATOM 639 N N . ASN A 1 85 ? -20 7.262 11.25 1 93.25 85 ASN A N 1
ATOM 640 C CA . ASN A 1 85 ? -20.922 6.609 10.328 1 93.25 85 ASN A CA 1
ATOM 641 C C . ASN A 1 85 ? -20.219 6.191 9.039 1 93.25 85 ASN A C 1
ATOM 643 O O . ASN A 1 85 ? -20.531 5.152 8.461 1 93.25 85 ASN A O 1
ATOM 647 N N . ALA A 1 86 ? -19.344 7.004 8.625 1 93.69 86 ALA A N 1
ATOM 648 C CA . ALA A 1 86 ? -18.578 6.656 7.43 1 93.69 86 ALA A CA 1
ATOM 649 C C . ALA A 1 86 ? -17.75 5.395 7.66 1 93.69 86 ALA A C 1
ATOM 651 O O . ALA A 1 86 ? -17.719 4.508 6.805 1 93.69 86 ALA A O 1
ATOM 652 N N . ALA A 1 87 ? -17.125 5.316 8.805 1 96 87 ALA A N 1
ATOM 653 C CA . ALA A 1 87 ? -16.328 4.141 9.117 1 96 87 ALA A CA 1
ATOM 654 C C . ALA A 1 87 ? -17.203 2.896 9.25 1 96 87 ALA A C 1
ATOM 656 O O . ALA A 1 87 ? -16.875 1.848 8.68 1 96 87 ALA A O 1
ATOM 657 N N . VAL A 1 88 ? -18.266 3.031 9.938 1 96.44 88 VAL A N 1
ATOM 658 C CA . VAL A 1 88 ? -19.172 1.905 10.141 1 96.44 88 VAL A CA 1
ATOM 659 C C . VAL A 1 88 ? -19.719 1.428 8.789 1 96.44 88 VAL A C 1
ATOM 661 O O . VAL A 1 88 ? -19.75 0.226 8.523 1 96.44 88 VAL A O 1
ATOM 664 N N . THR A 1 89 ? -20.109 2.359 7.969 1 96.12 89 THR A N 1
ATOM 665 C CA . THR A 1 89 ? -20.625 2.016 6.645 1 96.12 89 THR A CA 1
ATOM 666 C C . THR A 1 89 ? -19.562 1.285 5.832 1 96.12 89 THR A C 1
ATOM 668 O O . THR A 1 89 ? -19.844 0.276 5.188 1 96.12 89 THR A O 1
ATOM 671 N N . ALA A 1 90 ? -18.391 1.769 5.871 1 97.88 90 ALA A N 1
ATOM 672 C CA . ALA A 1 90 ? -17.297 1.17 5.109 1 97.88 90 ALA A CA 1
ATOM 673 C C . ALA A 1 90 ? -17.016 -0.26 5.57 1 97.88 90 ALA A C 1
ATOM 675 O O . ALA A 1 90 ? -16.906 -1.171 4.746 1 97.88 90 ALA A O 1
ATOM 676 N N . TYR A 1 91 ? -16.953 -0.465 6.859 1 98.38 91 TYR A N 1
ATOM 677 C CA . TYR A 1 91 ? -16.641 -1.792 7.367 1 98.38 91 TYR A CA 1
ATOM 678 C C . TYR A 1 91 ? -17.797 -2.754 7.164 1 98.38 91 TYR A C 1
ATOM 680 O O . TYR A 1 91 ? -17.594 -3.951 6.945 1 98.38 91 TYR A O 1
ATOM 688 N N . LEU A 1 92 ? -19.031 -2.248 7.199 1 98.38 92 LEU A N 1
ATOM 689 C CA . LEU A 1 92 ? -20.172 -3.092 6.867 1 98.38 92 LEU A CA 1
ATOM 690 C C . LEU A 1 92 ? -20.125 -3.512 5.402 1 98.38 92 LEU A C 1
ATOM 692 O O . LEU A 1 92 ? -20.422 -4.668 5.074 1 98.38 92 LEU A O 1
ATOM 696 N N . LEU A 1 93 ? -19.828 -2.541 4.602 1 98.12 93 LEU A N 1
ATOM 697 C CA . LEU A 1 93 ? -19.688 -2.846 3.184 1 98.12 93 LEU A CA 1
ATOM 698 C C . LEU A 1 93 ? -18.578 -3.857 2.949 1 98.12 93 LEU A C 1
ATOM 700 O O . LEU A 1 93 ? -18.703 -4.738 2.098 1 98.12 93 LEU A O 1
ATOM 704 N N . PHE A 1 94 ? -17.484 -3.695 3.697 1 98.69 94 PHE A N 1
ATOM 705 C CA . PHE A 1 94 ? -16.375 -4.633 3.574 1 98.69 94 PHE A CA 1
ATOM 706 C C . PHE A 1 94 ? -16.797 -6.031 4.004 1 98.69 94 PHE A C 1
ATOM 708 O O . PHE A 1 94 ? -16.438 -7.02 3.363 1 98.69 94 PHE A O 1
ATOM 715 N N . ALA A 1 95 ? -17.547 -6.113 5.043 1 98.44 95 ALA A N 1
ATOM 716 C CA . ALA A 1 95 ? -18.062 -7.395 5.512 1 98.44 95 ALA A CA 1
ATOM 717 C C . ALA A 1 95 ? -18.984 -8.023 4.477 1 98.44 95 ALA A C 1
ATOM 719 O O . ALA A 1 95 ? -18.859 -9.203 4.148 1 98.44 95 ALA A O 1
ATOM 720 N N . ALA A 1 96 ? -19.906 -7.254 3.986 1 98.44 96 ALA A N 1
ATOM 721 C CA . ALA A 1 96 ? -20.844 -7.746 2.988 1 98.44 96 ALA A CA 1
ATOM 722 C C . ALA A 1 96 ? -20.125 -8.227 1.734 1 98.44 96 ALA A C 1
ATOM 724 O O . ALA A 1 96 ? -20.469 -9.273 1.175 1 98.44 96 ALA A O 1
ATOM 725 N N . ALA A 1 97 ? -19.156 -7.457 1.312 1 98.31 97 ALA A N 1
ATOM 726 C CA . ALA A 1 97 ? -18.375 -7.832 0.134 1 98.31 97 ALA A CA 1
ATOM 727 C C . ALA A 1 97 ? -17.594 -9.109 0.382 1 98.31 97 ALA A C 1
ATOM 729 O O . ALA A 1 97 ? -17.469 -9.953 -0.509 1 98.31 97 ALA A O 1
ATOM 730 N N . SER A 1 98 ? -17.016 -9.25 1.561 1 98.06 98 SER A N 1
ATOM 731 C CA . SER A 1 98 ? -16.281 -10.461 1.906 1 98.06 98 SER A CA 1
ATOM 732 C C . SER A 1 98 ? -17.188 -11.68 1.902 1 98.06 98 SER A C 1
ATOM 734 O O . SER A 1 98 ? -16.797 -12.758 1.449 1 98.06 98 SER A O 1
ATOM 736 N N . LEU A 1 99 ? -18.391 -11.516 2.381 1 97.56 99 LEU A N 1
ATOM 737 C CA . LEU A 1 99 ? -19.359 -12.594 2.334 1 97.56 99 LEU A CA 1
ATOM 738 C C . LEU A 1 99 ? -19.734 -12.93 0.892 1 97.56 99 LEU A C 1
ATOM 740 O O . LEU A 1 99 ? -19.891 -14.102 0.545 1 97.56 99 LEU A O 1
ATOM 744 N N . LEU A 1 100 ? -19.859 -11.938 0.09 1 97.12 100 LEU A N 1
ATOM 745 C CA . LEU A 1 100 ? -20.203 -12.141 -1.312 1 97.12 100 LEU A CA 1
ATOM 746 C C . LEU A 1 100 ? -19.109 -12.906 -2.035 1 97.12 100 LEU A C 1
ATOM 748 O O . LEU A 1 100 ? -19.391 -13.719 -2.922 1 97.12 100 LEU A O 1
ATOM 752 N N . VAL A 1 101 ? -17.859 -12.664 -1.72 1 95.88 101 VAL A N 1
ATOM 753 C CA . VAL A 1 101 ? -16.75 -13.414 -2.305 1 95.88 101 VAL A CA 1
ATOM 754 C C . VAL A 1 101 ? -16.875 -14.891 -1.946 1 95.88 101 VAL A C 1
ATOM 756 O O . VAL A 1 101 ? -16.703 -15.758 -2.803 1 95.88 101 VAL A O 1
ATOM 759 N N . LEU A 1 102 ? -17.219 -15.164 -0.729 1 94.44 102 LEU A N 1
ATOM 760 C CA . LEU A 1 102 ? -17.344 -16.531 -0.252 1 94.44 102 LEU A CA 1
ATOM 761 C C . LEU A 1 102 ? -18.469 -17.266 -0.996 1 94.44 102 LEU A C 1
ATOM 763 O O . LEU A 1 102 ? -18.391 -18.484 -1.211 1 94.44 102 LEU A O 1
ATOM 767 N N . LEU A 1 103 ? -19.391 -16.531 -1.432 1 92.94 103 LEU A N 1
ATOM 768 C CA . LEU A 1 103 ? -20.562 -17.125 -2.078 1 92.94 103 LEU A CA 1
ATOM 769 C C . LEU A 1 103 ? -20.359 -17.219 -3.586 1 92.94 103 LEU A C 1
ATOM 771 O O . LEU A 1 103 ? -21.156 -17.844 -4.289 1 92.94 103 LEU A O 1
ATOM 775 N N . SER A 1 104 ? -19.312 -16.625 -4.121 1 88.5 104 SER A N 1
ATOM 776 C CA . SER A 1 104 ? -19.188 -16.5 -5.57 1 88.5 104 SER A CA 1
ATOM 777 C C . SER A 1 104 ? -17.938 -17.234 -6.078 1 88.5 104 SER A C 1
ATOM 779 O O . SER A 1 104 ? -17.422 -16.906 -7.152 1 88.5 104 SER A O 1
ATOM 781 N N . VAL A 1 105 ? -17.531 -18.172 -5.434 1 81.75 105 VAL A N 1
ATOM 782 C CA . VAL A 1 105 ? -16.234 -18.812 -5.719 1 81.75 105 VAL A CA 1
ATOM 783 C C . VAL A 1 105 ? -16.328 -19.578 -7.035 1 81.75 105 VAL A C 1
ATOM 785 O O . VAL A 1 105 ? -15.305 -19.859 -7.668 1 81.75 105 VAL A O 1
ATOM 788 N N . ASN A 1 106 ? -17.5 -19.75 -7.48 1 87 106 ASN A N 1
ATOM 789 C CA . ASN A 1 106 ? -17.641 -20.516 -8.711 1 87 106 ASN A CA 1
ATOM 790 C C . ASN A 1 106 ? -18.188 -19.641 -9.852 1 87 106 ASN A C 1
ATOM 792 O O . ASN A 1 106 ? -18.609 -20.172 -10.883 1 87 106 ASN A O 1
ATOM 796 N N . CYS A 1 107 ? -18.219 -18.375 -9.586 1 91.75 107 CYS A N 1
ATOM 797 C CA . CYS A 1 107 ? -18.719 -17.438 -10.578 1 91.75 107 CYS A CA 1
ATOM 798 C C . CYS A 1 107 ? -17.797 -16.234 -10.711 1 91.75 107 CYS A C 1
ATOM 800 O O . CYS A 1 107 ? -17.859 -15.297 -9.914 1 91.75 107 CYS A O 1
ATOM 802 N N . TYR A 1 108 ? -17.109 -16.172 -11.805 1 90.88 108 TYR A N 1
ATOM 803 C CA . TYR A 1 108 ? -16.047 -15.203 -12 1 90.88 108 TYR A CA 1
ATOM 804 C C . TYR A 1 108 ? -16.578 -13.773 -11.945 1 90.88 108 TYR A C 1
ATOM 806 O O . TYR A 1 108 ? -16.047 -12.93 -11.219 1 90.88 108 TYR A O 1
ATOM 814 N N . PRO A 1 109 ? -17.688 -13.469 -12.695 1 90.38 109 PRO A N 1
ATOM 815 C CA . PRO A 1 109 ? -18.125 -12.07 -12.711 1 90.38 109 PRO A CA 1
ATOM 816 C C . PRO A 1 109 ? -18.547 -11.57 -11.328 1 90.38 109 PRO A C 1
ATOM 818 O O . PRO A 1 109 ? -18.25 -10.43 -10.969 1 90.38 109 PRO A O 1
ATOM 821 N N . ILE A 1 110 ? -19.188 -12.445 -10.594 1 93.94 110 ILE A N 1
ATOM 822 C CA . ILE A 1 110 ? -19.625 -12.039 -9.266 1 93.94 110 ILE A CA 1
ATOM 823 C C . ILE A 1 110 ? -18.422 -11.961 -8.32 1 93.94 110 ILE A C 1
ATOM 825 O O . ILE A 1 110 ? -18.375 -11.102 -7.441 1 93.94 110 ILE A O 1
ATOM 829 N N . PHE A 1 111 ? -17.516 -12.867 -8.492 1 95.06 111 PHE A N 1
ATOM 830 C CA . PHE A 1 111 ? -16.297 -12.852 -7.691 1 95.06 111 PHE A CA 1
ATOM 831 C C . PHE A 1 111 ? -15.523 -11.555 -7.887 1 95.06 111 PHE A C 1
ATOM 833 O O . PHE A 1 111 ? -15.141 -10.898 -6.918 1 95.06 111 PHE A O 1
ATOM 840 N N . THR A 1 112 ? -15.391 -11.172 -9.109 1 92.88 112 THR A N 1
ATOM 841 C CA . THR A 1 112 ? -14.648 -9.961 -9.43 1 92.88 112 THR A CA 1
ATOM 842 C C . THR A 1 112 ? -15.391 -8.727 -8.914 1 92.88 112 THR A C 1
ATOM 844 O O . THR A 1 112 ? -14.766 -7.781 -8.422 1 92.88 112 THR A O 1
ATOM 847 N N . PHE A 1 113 ? -16.641 -8.75 -9.055 1 94.75 113 PHE A N 1
ATOM 848 C CA . PHE A 1 113 ? -17.453 -7.668 -8.523 1 94.75 113 PHE A CA 1
ATOM 849 C C . PHE A 1 113 ? -17.297 -7.559 -7.012 1 94.75 113 PHE A C 1
ATOM 851 O O . PHE A 1 113 ? -17.141 -6.461 -6.473 1 94.75 113 PHE A O 1
ATOM 858 N N . ALA A 1 114 ? -17.391 -8.641 -6.355 1 96.75 114 ALA A N 1
ATOM 859 C CA . ALA A 1 114 ? -17.25 -8.672 -4.902 1 96.75 114 ALA A CA 1
ATOM 860 C C . ALA A 1 114 ? -15.883 -8.148 -4.469 1 96.75 114 ALA A C 1
ATOM 862 O O . ALA A 1 114 ? -15.773 -7.391 -3.504 1 96.75 114 ALA A O 1
ATOM 863 N N . ARG A 1 115 ? -14.883 -8.523 -5.168 1 96 115 ARG A N 1
ATOM 864 C CA . ARG A 1 115 ? -13.539 -8.031 -4.879 1 96 115 ARG A CA 1
ATOM 865 C C . ARG A 1 115 ? -13.453 -6.52 -5.094 1 96 115 ARG A C 1
ATOM 867 O O . ARG A 1 115 ? -12.789 -5.816 -4.328 1 96 115 ARG A O 1
ATOM 874 N N . THR A 1 116 ? -14.078 -6.098 -6.129 1 96.06 116 THR A N 1
ATOM 875 C CA . THR A 1 116 ? -14.117 -4.664 -6.391 1 96.06 116 THR A CA 1
ATOM 876 C C . THR A 1 116 ? -14.797 -3.924 -5.246 1 96.06 116 THR A C 1
ATOM 878 O O . THR A 1 116 ? -14.312 -2.885 -4.793 1 96.06 116 THR A O 1
ATOM 881 N N . MET A 1 117 ? -15.836 -4.5 -4.789 1 97.5 117 MET A N 1
ATOM 882 C CA . MET A 1 117 ? -16.578 -3.902 -3.676 1 97.5 117 MET A CA 1
ATOM 883 C C . MET A 1 117 ? -15.742 -3.936 -2.396 1 97.5 117 MET A C 1
ATOM 885 O O . MET A 1 117 ? -15.82 -3.02 -1.576 1 97.5 117 MET A O 1
ATOM 889 N N . GLN A 1 118 ? -15.008 -4.965 -2.203 1 97.81 118 GLN A N 1
ATOM 890 C CA . GLN A 1 118 ? -14.086 -5.023 -1.072 1 97.81 118 GLN A CA 1
ATOM 891 C C . GLN A 1 118 ? -13.086 -3.871 -1.114 1 97.81 118 GLN A C 1
ATOM 893 O O . GLN A 1 118 ? -12.852 -3.213 -0.099 1 97.81 118 GLN A O 1
ATOM 898 N N . GLY A 1 119 ? -12.547 -3.682 -2.299 1 96.88 119 GLY A N 1
ATOM 899 C CA . GLY A 1 119 ? -11.617 -2.576 -2.463 1 96.88 119 GLY A CA 1
ATOM 900 C C . GLY A 1 119 ? -12.25 -1.223 -2.199 1 96.88 119 GLY A C 1
ATOM 901 O O . GLY A 1 119 ? -11.656 -0.373 -1.535 1 96.88 119 GLY A O 1
ATOM 902 N N . LEU A 1 120 ? -13.406 -1.062 -2.691 1 96.75 120 LEU A N 1
ATOM 903 C CA . LEU A 1 120 ? -14.156 0.167 -2.461 1 96.75 120 LEU A CA 1
ATOM 904 C C . LEU A 1 120 ? -14.359 0.407 -0.968 1 96.75 120 LEU A C 1
ATOM 906 O O . LEU A 1 120 ? -14.117 1.511 -0.474 1 96.75 120 LEU A O 1
ATOM 910 N N . ALA A 1 121 ? -14.773 -0.592 -0.321 1 98.06 121 ALA A N 1
ATOM 911 C CA . ALA A 1 121 ? -15.023 -0.498 1.115 1 98.06 121 ALA A CA 1
ATOM 912 C C . ALA A 1 121 ? -13.734 -0.215 1.88 1 98.06 121 ALA A C 1
ATOM 914 O O . ALA A 1 121 ? -13.727 0.57 2.83 1 98.06 121 ALA A O 1
ATOM 915 N N . ALA A 1 122 ? -12.695 -0.859 1.461 1 97 122 ALA A N 1
ATOM 916 C CA . ALA A 1 122 ? -11.391 -0.646 2.084 1 97 122 ALA A CA 1
ATOM 917 C C . ALA A 1 122 ? -10.953 0.811 1.956 1 97 122 ALA A C 1
ATOM 919 O O . ALA A 1 122 ? -10.531 1.427 2.938 1 97 122 ALA A O 1
ATOM 920 N N . GLY A 1 123 ? -11.055 1.346 0.804 1 94.94 123 GLY A N 1
ATOM 921 C CA . GLY A 1 123 ? -10.703 2.738 0.583 1 94.94 123 GLY A CA 1
ATOM 922 C C . GLY A 1 123 ? -11.539 3.705 1.4 1 94.94 123 GLY A C 1
ATOM 923 O O . GLY A 1 123 ? -11.016 4.684 1.942 1 94.94 123 GLY A O 1
ATOM 924 N N . LEU A 1 124 ? -12.797 3.396 1.495 1 95.12 124 LEU A N 1
ATOM 925 C CA . LEU A 1 124 ? -13.727 4.246 2.23 1 95.12 124 LEU A CA 1
ATOM 926 C C . LEU A 1 124 ? -13.414 4.23 3.723 1 95.12 124 LEU A C 1
ATOM 928 O O . LEU A 1 124 ? -13.766 5.164 4.445 1 95.12 124 LEU A O 1
ATOM 932 N N . SER A 1 125 ? -12.758 3.244 4.168 1 96.38 125 SER A N 1
ATOM 933 C CA . SER A 1 125 ? -12.555 3.076 5.605 1 96.38 125 SER A CA 1
ATOM 934 C C . SER A 1 125 ? -11.297 3.801 6.078 1 96.38 125 SER A C 1
ATOM 936 O O . SER A 1 125 ? -11.148 4.082 7.266 1 96.38 125 SER A O 1
ATOM 938 N N . LEU A 1 126 ? -10.43 4.137 5.195 1 92.06 126 LEU A N 1
ATOM 939 C CA . LEU A 1 126 ? -9.086 4.559 5.578 1 92.06 126 LEU A CA 1
ATOM 940 C C . LEU A 1 126 ? -9.117 5.922 6.262 1 92.06 126 LEU A C 1
ATOM 942 O O . LEU A 1 126 ? -8.672 6.059 7.402 1 92.06 126 LEU A O 1
ATOM 946 N N . SER A 1 127 ? -9.695 6.887 5.66 1 89.12 127 SER A N 1
ATOM 947 C CA . SER A 1 127 ? -9.664 8.25 6.188 1 89.12 127 SER A CA 1
ATOM 948 C C . SER A 1 127 ? -10.562 8.391 7.414 1 89.12 127 SER A C 1
ATOM 950 O O . SER A 1 127 ? -10.133 8.922 8.438 1 89.12 127 SER A O 1
ATOM 952 N N . PRO A 1 128 ? -11.797 7.867 7.348 1 91.94 128 PRO A N 1
ATOM 953 C CA . PRO A 1 128 ? -12.633 7.98 8.547 1 91.94 128 PRO A CA 1
ATOM 954 C C . PRO A 1 128 ? -12.031 7.266 9.758 1 91.94 128 PRO A C 1
ATOM 956 O O . PRO A 1 128 ? -12.164 7.738 10.883 1 91.94 128 PRO A O 1
ATOM 959 N N . SER A 1 129 ? -11.391 6.164 9.539 1 94.25 129 SER A N 1
ATOM 960 C CA . SER A 1 129 ? -10.758 5.43 10.633 1 94.25 129 SER A CA 1
ATOM 961 C C . SER A 1 129 ? -9.617 6.223 11.25 1 94.25 129 SER A C 1
ATOM 963 O O . SER A 1 129 ? -9.469 6.266 12.469 1 94.25 129 SER A O 1
ATOM 965 N N . LEU A 1 130 ? -8.883 6.793 10.383 1 89.56 130 LEU A N 1
ATOM 966 C CA . LEU A 1 130 ? -7.789 7.625 10.875 1 89.56 130 LEU A CA 1
ATOM 967 C C . LEU A 1 130 ? -8.328 8.828 11.648 1 89.56 130 LEU A C 1
ATOM 969 O O . LEU A 1 130 ? -7.801 9.172 12.711 1 89.56 130 LEU A O 1
ATOM 973 N N . THR A 1 131 ? -9.289 9.43 11.062 1 88.31 131 THR A N 1
ATOM 974 C CA . THR A 1 131 ? -9.906 10.586 11.711 1 88.31 131 THR A CA 1
ATOM 975 C C . THR A 1 131 ? -10.445 10.211 13.086 1 88.31 131 THR A C 1
ATOM 977 O O . THR A 1 131 ? -10.195 10.906 14.07 1 88.31 131 THR A O 1
ATOM 980 N N . LEU A 1 132 ? -11.148 9.141 13.164 1 89.88 132 LEU A N 1
ATOM 981 C CA . LEU A 1 132 ? -11.695 8.68 14.43 1 89.88 132 LEU A CA 1
ATOM 982 C C . LEU A 1 132 ? -10.578 8.398 15.438 1 89.88 132 LEU A C 1
ATOM 984 O O . LEU A 1 132 ? -10.719 8.703 16.625 1 89.88 132 LEU A O 1
ATOM 988 N N . LEU A 1 133 ? -9.578 7.84 14.93 1 90.19 133 LEU A N 1
ATOM 989 C CA . LEU A 1 133 ? -8.438 7.527 15.789 1 90.19 133 LEU A CA 1
ATOM 990 C C . LEU A 1 133 ? -7.82 8.797 16.359 1 90.19 133 LEU A C 1
ATOM 992 O O . LEU A 1 133 ? -7.633 8.914 17.562 1 90.19 133 LEU A O 1
ATOM 996 N N . LEU A 1 134 ? -7.652 9.781 15.57 1 87.69 134 LEU A N 1
ATOM 997 C CA . LEU A 1 134 ? -6.887 10.961 15.953 1 87.69 134 LEU A CA 1
ATOM 998 C C . LEU A 1 134 ? -7.746 11.93 16.75 1 87.69 134 LEU A C 1
ATOM 1000 O O . LEU A 1 134 ? -7.223 12.727 17.531 1 87.69 134 LEU A O 1
ATOM 1004 N N . GLU A 1 135 ? -9.008 11.883 16.484 1 86.75 135 GLU A N 1
ATOM 1005 C CA . GLU A 1 135 ? -9.906 12.734 17.25 1 86.75 135 GLU A CA 1
ATOM 1006 C C . GLU A 1 135 ? -9.828 12.422 18.75 1 86.75 135 GLU A C 1
ATOM 1008 O O . GLU A 1 135 ? -10.18 13.258 19.578 1 86.75 135 GLU A O 1
ATOM 1013 N N . HIS A 1 136 ? -9.406 11.32 19.078 1 87.25 136 HIS A N 1
ATOM 1014 C CA . HIS A 1 136 ? -9.359 10.93 20.484 1 87.25 136 HIS A CA 1
ATOM 1015 C C . HIS A 1 136 ? -7.938 11 21.031 1 87.25 136 HIS A C 1
ATOM 1017 O O . HIS A 1 136 ? -7.688 10.617 22.172 1 87.25 136 HIS A O 1
ATOM 1023 N N . TYR A 1 137 ? -7.047 11.422 20.234 1 87 137 TYR A N 1
ATOM 1024 C CA . TYR A 1 137 ? -5.676 11.68 20.672 1 87 137 TYR A CA 1
ATOM 1025 C C . TYR A 1 137 ? -5.504 13.141 21.078 1 87 137 TYR A C 1
ATOM 1027 O O . TYR A 1 137 ? -6.16 14.023 20.531 1 87 137 TYR A O 1
ATOM 1035 N N . LYS A 1 138 ? -4.629 13.352 22.125 1 86.5 138 LYS A N 1
ATOM 1036 C CA . LYS A 1 138 ? -4.199 14.719 22.391 1 86.5 138 LYS A CA 1
ATOM 1037 C C . LYS A 1 138 ? -3.494 15.312 21.172 1 86.5 138 LYS A C 1
ATOM 1039 O O . LYS A 1 138 ? -2.836 14.594 20.422 1 86.5 138 LYS A O 1
ATOM 1044 N N . LYS A 1 139 ? -3.615 16.578 20.984 1 83.75 139 LYS A N 1
ATOM 1045 C CA . LYS A 1 139 ? -3.043 17.281 19.844 1 83.75 139 LYS A CA 1
ATOM 1046 C C . LYS A 1 139 ? -1.544 17.016 19.719 1 83.75 139 LYS A C 1
ATOM 1048 O O . LYS A 1 139 ? -1.021 16.828 18.625 1 83.75 139 LYS A O 1
ATOM 1053 N N . SER A 1 140 ? -0.881 16.938 20.844 1 82.75 140 SER A N 1
ATOM 1054 C CA . SER A 1 140 ? 0.565 16.734 20.859 1 82.75 140 SER A CA 1
ATOM 1055 C C . SER A 1 140 ? 0.946 15.336 20.406 1 82.75 140 SER A C 1
ATOM 1057 O O . SER A 1 140 ? 2.082 15.102 19.984 1 82.75 140 SER A O 1
ATOM 1059 N N . HIS A 1 141 ? -0.036 14.414 20.438 1 85.56 141 HIS A N 1
ATOM 1060 C CA . HIS A 1 141 ? 0.264 13.023 20.125 1 85.56 141 HIS A CA 1
ATOM 1061 C C . HIS A 1 141 ? -0.312 12.633 18.766 1 85.56 141 HIS A C 1
ATOM 1063 O O . HIS A 1 141 ? -0.141 11.5 18.312 1 85.56 141 HIS A O 1
ATOM 1069 N N . GLN A 1 142 ? -0.947 13.516 18.125 1 83.81 142 GLN A N 1
ATOM 1070 C CA . GLN A 1 142 ? -1.6 13.203 16.859 1 83.81 142 GLN A CA 1
ATOM 1071 C C . GLN A 1 142 ? -0.573 12.898 15.766 1 83.81 142 GLN A C 1
ATOM 1073 O O . GLN A 1 142 ? -0.798 12.031 14.922 1 83.81 142 GLN A O 1
ATOM 1078 N N . LYS A 1 143 ? 0.542 13.578 15.859 1 74.44 143 LYS A N 1
ATOM 1079 C CA . LYS A 1 143 ? 1.587 13.312 14.875 1 74.44 143 LYS A CA 1
ATOM 1080 C C . LYS A 1 143 ? 2.088 11.875 14.977 1 74.44 143 LYS A C 1
ATOM 1082 O O . LYS A 1 143 ? 2.297 11.211 13.961 1 74.44 143 LYS A O 1
ATOM 1087 N N . VAL A 1 144 ? 2.242 11.445 16.141 1 75.06 144 VAL A N 1
ATOM 1088 C CA . VAL A 1 144 ? 2.682 10.078 16.375 1 75.06 144 VAL A CA 1
ATOM 1089 C C . VAL A 1 144 ? 1.614 9.102 15.883 1 75.06 144 VAL A C 1
ATOM 1091 O O . VAL A 1 144 ? 1.934 8.062 15.297 1 75.06 144 VAL A O 1
ATOM 1094 N N . GLY A 1 145 ? 0.395 9.422 16.125 1 80.25 145 GLY A N 1
ATOM 1095 C CA . GLY A 1 145 ? -0.708 8.602 15.648 1 80.25 145 GLY A CA 1
ATOM 1096 C C . GLY A 1 145 ? -0.731 8.438 14.141 1 80.25 145 GLY A C 1
ATOM 1097 O O . GLY A 1 145 ? -0.921 7.332 13.633 1 80.25 145 GLY A O 1
ATOM 1098 N N . VAL A 1 146 ? -0.479 9.484 13.469 1 77.38 146 VAL A N 1
ATOM 1099 C CA . VAL A 1 146 ? -0.464 9.461 12.008 1 77.38 146 VAL A CA 1
ATOM 1100 C C . VAL A 1 146 ? 0.693 8.594 11.516 1 77.38 146 VAL A C 1
ATOM 1102 O O . VAL A 1 146 ? 0.529 7.789 10.594 1 77.38 146 VAL A O 1
ATOM 1105 N N . THR A 1 147 ? 1.816 8.727 12.172 1 72.56 147 THR A N 1
ATOM 1106 C CA . THR A 1 147 ? 2.99 7.949 11.789 1 72.56 147 THR A CA 1
ATOM 1107 C C . THR A 1 147 ? 2.742 6.457 12 1 72.56 147 THR A C 1
ATOM 1109 O O . THR A 1 147 ? 3.041 5.645 11.125 1 72.56 147 THR A O 1
ATOM 1112 N N . LEU A 1 148 ? 2.195 6.152 13.055 1 78.75 148 LEU A N 1
ATOM 1113 C CA . LEU A 1 148 ? 1.919 4.75 13.359 1 78.75 148 LEU A CA 1
ATOM 1114 C C . LEU A 1 148 ? 0.897 4.172 12.391 1 78.75 148 LEU A C 1
ATOM 1116 O O . LEU A 1 148 ? 1.005 3.014 11.984 1 78.75 148 LEU A O 1
ATOM 1120 N N . TRP A 1 149 ? -0.073 5.008 12.078 1 84.12 149 TRP A N 1
ATOM 1121 C CA . TRP A 1 149 ? -1.063 4.605 11.086 1 84.12 149 TRP A CA 1
ATOM 1122 C C . TRP A 1 149 ? -0.403 4.332 9.734 1 84.12 149 TRP A C 1
ATOM 1124 O O . TRP A 1 149 ? -0.706 3.33 9.086 1 84.12 149 TRP A O 1
ATOM 1134 N N . GLY A 1 150 ? 0.488 5.145 9.344 1 78.62 150 GLY A N 1
ATOM 1135 C CA . GLY A 1 150 ? 1.224 4.961 8.109 1 78.62 150 GLY A CA 1
ATOM 1136 C C . GLY A 1 150 ? 2.082 3.711 8.102 1 78.62 150 GLY A C 1
ATOM 1137 O O . GLY A 1 150 ? 2.139 2.992 7.102 1 78.62 150 GLY A O 1
ATOM 1138 N N . LEU A 1 151 ? 2.658 3.398 9.188 1 75.69 151 LEU A N 1
ATOM 1139 C CA . LEU A 1 151 ? 3.514 2.225 9.32 1 75.69 151 LEU A CA 1
ATOM 1140 C C . LEU A 1 151 ? 2.688 0.943 9.281 1 75.69 151 LEU A C 1
ATOM 1142 O O . LEU A 1 151 ? 3.16 -0.09 8.797 1 75.69 151 LEU A O 1
ATOM 1146 N N . ALA A 1 152 ? 1.539 1.128 9.766 1 85.44 152 ALA A N 1
ATOM 1147 C CA . ALA A 1 152 ? 0.683 -0.046 9.922 1 85.44 152 ALA A CA 1
ATOM 1148 C C . ALA A 1 152 ? 0.266 -0.6 8.562 1 85.44 152 ALA A C 1
ATOM 1150 O O . ALA A 1 152 ? -0.209 -1.734 8.469 1 85.44 152 ALA A O 1
ATOM 1151 N N . VAL A 1 153 ? 0.469 0.159 7.531 1 83.69 153 VAL A N 1
ATOM 1152 C CA . VAL A 1 153 ? 0.125 -0.301 6.188 1 83.69 153 VAL A CA 1
ATOM 1153 C C . VAL A 1 153 ? 1.093 -1.399 5.754 1 83.69 153 VAL A C 1
ATOM 1155 O O . VAL A 1 153 ? 0.724 -2.293 4.988 1 83.69 153 VAL A O 1
ATOM 1158 N N . PHE A 1 154 ? 2.258 -1.41 6.27 1 85.81 154 PHE A N 1
ATOM 1159 C CA . PHE A 1 154 ? 3.312 -2.273 5.754 1 85.81 154 PHE A CA 1
ATOM 1160 C C . PHE A 1 154 ? 3.209 -3.672 6.355 1 85.81 154 PHE A C 1
ATOM 1162 O O . PHE A 1 154 ? 3.494 -4.664 5.684 1 85.81 154 PHE A O 1
ATOM 1169 N N . ALA A 1 155 ? 2.746 -3.752 7.539 1 87.31 155 ALA A N 1
ATOM 1170 C CA . ALA A 1 155 ? 2.701 -5.031 8.242 1 87.31 155 ALA A CA 1
ATOM 1171 C C . ALA A 1 155 ? 1.816 -6.031 7.504 1 87.31 155 ALA A C 1
ATOM 1173 O O . ALA A 1 155 ? 2.242 -7.152 7.219 1 87.31 155 ALA A O 1
ATOM 1174 N N . PRO A 1 156 ? 0.603 -5.625 7.18 1 90.75 156 PRO A N 1
ATOM 1175 C CA . PRO A 1 156 ? -0.228 -6.594 6.457 1 90.75 156 PRO A CA 1
ATOM 1176 C C . PRO A 1 156 ? 0.364 -6.984 5.105 1 90.75 156 PRO A C 1
ATOM 1178 O O . PRO A 1 156 ? 0.219 -8.133 4.672 1 90.75 156 PRO A O 1
ATOM 1181 N N . PHE A 1 157 ? 1.036 -6.09 4.5 1 87.94 157 PHE A N 1
ATOM 1182 C CA . PHE A 1 157 ? 1.666 -6.418 3.229 1 87.94 157 PHE A CA 1
ATOM 1183 C C . PHE A 1 157 ? 2.873 -7.324 3.439 1 87.94 157 PHE A C 1
ATOM 1185 O O . PHE A 1 157 ? 3.191 -8.156 2.584 1 87.94 157 PHE A O 1
ATOM 1192 N N . SER A 1 158 ? 3.496 -7.176 4.539 1 88.25 158 SER A N 1
ATOM 1193 C CA . SER A 1 158 ? 4.672 -7.992 4.828 1 88.25 158 SER A CA 1
ATOM 1194 C C . SER A 1 158 ? 4.273 -9.414 5.199 1 88.25 158 SER A C 1
ATOM 1196 O O . SER A 1 158 ? 4.844 -10.383 4.68 1 88.25 158 SER A O 1
ATOM 1198 N N . ILE A 1 159 ? 3.299 -9.562 5.988 1 88.44 159 ILE A N 1
ATOM 1199 C CA . ILE A 1 159 ? 2.945 -10.891 6.488 1 88.44 159 ILE A CA 1
ATOM 1200 C C . ILE A 1 159 ? 1.868 -11.508 5.598 1 88.44 159 ILE A C 1
ATOM 1202 O O . ILE A 1 159 ? 1.642 -12.719 5.637 1 88.44 159 ILE A O 1
ATOM 1206 N N . GLY A 1 160 ? 1.229 -10.742 4.836 1 88 160 GLY A N 1
ATOM 1207 C CA . GLY A 1 160 ? 0.094 -11.148 4.023 1 88 160 GLY A CA 1
ATOM 1208 C C . GLY A 1 160 ? 0.401 -12.32 3.107 1 88 160 GLY A C 1
ATOM 1209 O O . GLY A 1 160 ? -0.295 -13.336 3.135 1 88 160 GLY A O 1
ATOM 1210 N N . PRO A 1 161 ? 1.4 -12.125 2.34 1 82.94 161 PRO A N 1
ATOM 1211 C CA . PRO A 1 161 ? 1.726 -13.219 1.424 1 82.94 161 PRO A CA 1
ATOM 1212 C C . PRO A 1 161 ? 1.952 -14.547 2.148 1 82.94 161 PRO A C 1
ATOM 1214 O O . PRO A 1 161 ? 1.454 -15.586 1.709 1 82.94 161 PRO A O 1
ATOM 1217 N N . ALA A 1 162 ? 2.633 -14.531 3.225 1 80 162 ALA A N 1
ATOM 1218 C CA . ALA A 1 162 ? 2.854 -15.75 4.008 1 80 162 ALA A CA 1
ATOM 1219 C C . ALA A 1 162 ? 1.537 -16.297 4.551 1 80 162 ALA A C 1
ATOM 1221 O O . ALA A 1 162 ? 1.304 -17.5 4.527 1 80 162 ALA A O 1
ATOM 1222 N N . LEU A 1 163 ? 0.704 -15.453 5.023 1 86.5 163 LEU A N 1
ATOM 1223 C CA . LEU A 1 163 ? -0.591 -15.883 5.543 1 86.5 163 LEU A CA 1
ATOM 1224 C C . LEU A 1 163 ? -1.473 -16.422 4.426 1 86.5 163 LEU A C 1
ATOM 1226 O O . LEU A 1 163 ? -2.217 -17.391 4.629 1 86.5 163 LEU A O 1
ATOM 1230 N N . GLY A 1 164 ? -1.413 -15.75 3.33 1 85.12 164 GLY A N 1
ATOM 1231 C CA . GLY A 1 164 ? -2.137 -16.266 2.178 1 85.12 164 GLY A CA 1
ATOM 1232 C C . GLY A 1 164 ? -1.724 -17.672 1.791 1 85.12 164 GLY A C 1
ATOM 1233 O O . GLY A 1 164 ? -2.572 -18.516 1.496 1 85.12 164 GLY A O 1
ATOM 1234 N N . GLY A 1 165 ? -0.412 -17.859 1.718 1 78.25 165 GLY A N 1
ATOM 1235 C CA . GLY A 1 165 ? 0.072 -19.203 1.475 1 78.25 165 GLY A CA 1
ATOM 1236 C C . GLY A 1 165 ? -0.378 -20.203 2.529 1 78.25 165 GLY A C 1
ATOM 1237 O O . GLY A 1 165 ? -0.736 -21.328 2.209 1 78.25 165 GLY A O 1
ATOM 1238 N N . TYR A 1 166 ? -0.331 -19.734 3.717 1 83 166 TYR A N 1
ATOM 1239 C CA . TYR A 1 166 ? -0.769 -20.594 4.812 1 83 166 TYR A CA 1
ATOM 1240 C C . TYR A 1 166 ? -2.227 -21 4.637 1 83 166 TYR A C 1
ATOM 1242 O O . TYR A 1 166 ? -2.58 -22.156 4.824 1 83 166 TYR A O 1
ATOM 1250 N N . PHE A 1 167 ? -3.086 -20.109 4.305 1 87.12 167 PHE A N 1
ATOM 1251 C CA . PHE A 1 167 ? -4.5 -20.406 4.09 1 87.12 167 PHE A CA 1
ATOM 1252 C C . PHE A 1 167 ? -4.684 -21.375 2.938 1 87.12 167 PHE A C 1
ATOM 1254 O O . PHE A 1 167 ? -5.445 -22.344 3.049 1 87.12 167 PHE A O 1
ATOM 1261 N N . ALA A 1 168 ? -3.967 -21.156 1.906 1 82.94 168 ALA A N 1
ATOM 1262 C CA . ALA A 1 168 ? -4.156 -21.922 0.676 1 82.94 168 ALA A CA 1
ATOM 1263 C C . ALA A 1 168 ? -3.518 -23.312 0.786 1 82.94 168 ALA A C 1
ATOM 1265 O O . ALA A 1 168 ? -4.117 -24.312 0.386 1 82.94 168 ALA A O 1
ATOM 1266 N N . TYR A 1 169 ? -2.383 -23.344 1.324 1 75.94 169 TYR A N 1
ATOM 1267 C CA . TYR A 1 169 ? -1.61 -24.578 1.253 1 75.94 169 TYR A CA 1
ATOM 1268 C C . TYR A 1 169 ? -1.79 -25.406 2.518 1 75.94 169 TYR A C 1
ATOM 1270 O O . TYR A 1 169 ? -2.049 -26.609 2.447 1 75.94 169 TYR A O 1
ATOM 1278 N N . ARG A 1 170 ? -1.664 -24.766 3.6 1 77.75 170 ARG A N 1
ATOM 1279 C CA . ARG A 1 170 ? -1.687 -25.516 4.848 1 77.75 170 ARG A CA 1
ATOM 1280 C C . ARG A 1 170 ? -3.117 -25.828 5.277 1 77.75 170 ARG A C 1
ATOM 1282 O O . ARG A 1 170 ? -3.445 -26.969 5.594 1 77.75 170 ARG A O 1
ATOM 1289 N N . LEU A 1 171 ? -3.879 -24.812 5.238 1 86.31 171 LEU A N 1
ATOM 1290 C CA . LEU A 1 171 ? -5.266 -25.047 5.621 1 86.31 171 LEU A CA 1
ATOM 1291 C C . LEU A 1 171 ? -6.066 -25.625 4.465 1 86.31 171 LEU A C 1
ATOM 1293 O O . LEU A 1 171 ? -7.152 -26.172 4.668 1 86.31 171 LEU A O 1
ATOM 1297 N N . GLY A 1 172 ? -5.559 -25.516 3.318 1 85.88 172 GLY A N 1
ATOM 1298 C CA . GLY A 1 172 ? -6.121 -26.172 2.145 1 85.88 172 GLY A CA 1
ATOM 1299 C C . GLY A 1 172 ? -7.344 -25.453 1.598 1 85.88 172 GLY A C 1
ATOM 1300 O O . GLY A 1 172 ? -8.062 -26 0.762 1 85.88 172 GLY A O 1
ATOM 1301 N N . ASP A 1 173 ? -7.625 -24.266 2.225 1 93.06 173 ASP A N 1
ATOM 1302 C CA . ASP A 1 173 ? -8.797 -23.516 1.773 1 93.06 173 ASP A CA 1
ATOM 1303 C C . ASP A 1 173 ? -8.523 -22.016 1.78 1 93.06 173 ASP A C 1
ATOM 1305 O O . ASP A 1 173 ? -8.586 -21.375 2.83 1 93.06 173 ASP A O 1
ATOM 1309 N N . TRP A 1 174 ? -8.367 -21.5 0.615 1 91.5 174 TRP A N 1
ATOM 1310 C CA . TRP A 1 174 ? -8.023 -20.094 0.453 1 91.5 174 TRP A CA 1
ATOM 1311 C C . TRP A 1 174 ? -9.164 -19.203 0.919 1 91.5 174 TRP A C 1
ATOM 1313 O O . TRP A 1 174 ? -8.969 -18.016 1.192 1 91.5 174 TRP A O 1
ATOM 1323 N N . ARG A 1 175 ? -10.414 -19.766 1.131 1 94.38 175 ARG A N 1
ATOM 1324 C CA . ARG A 1 175 ? -11.609 -19.016 1.494 1 94.38 175 ARG A CA 1
ATOM 1325 C C . ARG A 1 175 ? -11.508 -18.469 2.92 1 94.38 175 ARG A C 1
ATOM 1327 O O . ARG A 1 175 ? -12.242 -17.562 3.299 1 94.38 175 ARG A O 1
ATOM 1334 N N . TRP A 1 1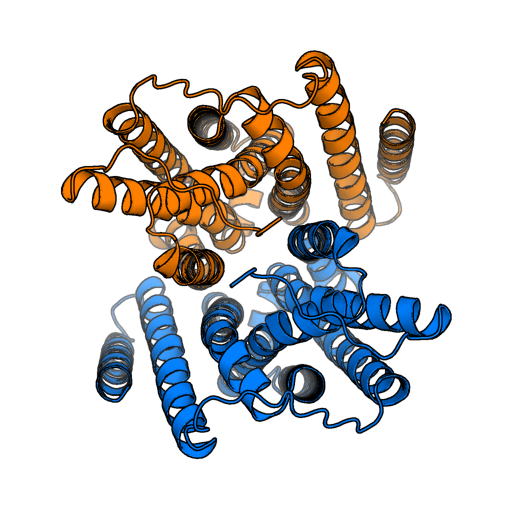76 ? -10.57 -18.938 3.658 1 94.5 176 TRP A N 1
ATOM 1335 C CA . TRP A 1 176 ? -10.383 -18.516 5.043 1 94.5 176 TRP A CA 1
ATOM 1336 C C . TRP A 1 176 ? -10.023 -17.031 5.113 1 94.5 176 TRP A C 1
ATOM 1338 O O . TRP A 1 176 ? -10.367 -16.344 6.082 1 94.5 176 TRP A O 1
ATOM 1348 N N . LEU A 1 177 ? -9.312 -16.531 4.148 1 95.38 177 LEU A N 1
ATOM 1349 C CA . LEU A 1 177 ? -8.984 -15.117 4.109 1 95.38 177 LEU A CA 1
ATOM 1350 C C . LEU A 1 177 ? -10.25 -14.266 4.195 1 95.38 177 LEU A C 1
ATOM 1352 O O . LEU A 1 177 ? -10.281 -13.266 4.922 1 95.38 177 LEU A O 1
ATOM 1356 N N . PHE A 1 178 ? -11.266 -14.734 3.529 1 97.12 178 PHE A N 1
ATOM 1357 C CA . PHE A 1 178 ? -12.477 -13.938 3.428 1 97.12 178 PHE A CA 1
ATOM 1358 C C . PHE A 1 178 ? -13.375 -14.148 4.645 1 97.12 178 PHE A C 1
ATOM 1360 O O . PHE A 1 178 ? -14.102 -13.242 5.055 1 97.12 178 PHE A O 1
ATOM 1367 N N . VAL A 1 179 ? -13.25 -15.305 5.223 1 97.12 179 VAL A N 1
ATOM 1368 C CA . VAL A 1 179 ? -13.953 -15.555 6.48 1 97.12 179 VAL A CA 1
ATOM 1369 C C . VAL A 1 179 ? -13.383 -14.656 7.578 1 97.12 179 VAL A C 1
ATOM 1371 O O . VAL A 1 179 ? -14.141 -14.016 8.312 1 97.12 179 VAL A O 1
ATOM 1374 N N . VAL A 1 180 ? -12.109 -14.617 7.641 1 96.94 180 VAL A N 1
ATOM 1375 C CA . VAL A 1 180 ? -11.445 -13.789 8.648 1 96.94 180 VAL A CA 1
ATOM 1376 C C . VAL A 1 180 ? -11.742 -12.312 8.383 1 96.94 180 VAL A C 1
ATOM 1378 O O . VAL A 1 180 ? -11.93 -11.539 9.32 1 96.94 180 VAL A O 1
ATOM 1381 N N . SER A 1 181 ? -11.727 -11.961 7.098 1 97.88 181 SER A N 1
ATOM 1382 C CA . SER A 1 181 ? -12.039 -10.586 6.738 1 97.88 181 SER A CA 1
ATOM 1383 C C . SER A 1 181 ? -13.445 -10.203 7.188 1 97.88 181 SER A C 1
ATOM 1385 O O . SER A 1 181 ? -13.656 -9.117 7.727 1 97.88 181 SER A O 1
ATOM 1387 N N . PHE A 1 182 ? -14.375 -11.062 6.973 1 98.25 182 PHE A N 1
ATOM 1388 C CA . PHE A 1 182 ? -15.758 -10.836 7.387 1 98.25 182 PHE A CA 1
ATOM 1389 C C . PHE A 1 182 ? -15.852 -10.703 8.898 1 98.25 182 PHE A C 1
ATOM 1391 O O . PHE A 1 182 ? -16.422 -9.734 9.406 1 98.25 182 PHE A O 1
ATOM 1398 N N . ALA A 1 183 ? -15.297 -11.633 9.578 1 98.25 183 ALA A N 1
ATOM 1399 C CA . ALA A 1 183 ? -15.375 -11.672 11.039 1 98.25 183 ALA A CA 1
ATOM 1400 C C . ALA A 1 183 ? -14.719 -10.445 11.656 1 98.25 183 ALA A C 1
ATOM 1402 O O . ALA A 1 183 ? -15.289 -9.812 12.547 1 98.25 183 ALA A O 1
ATOM 1403 N N . ALA A 1 184 ? -13.555 -10.117 11.18 1 98.25 184 ALA A N 1
ATOM 1404 C CA . ALA A 1 184 ? -12.812 -8.984 11.727 1 98.25 184 ALA A CA 1
ATOM 1405 C C . ALA A 1 184 ? -13.578 -7.68 11.508 1 98.25 184 ALA A C 1
ATOM 1407 O O . ALA A 1 184 ? -13.648 -6.836 12.406 1 98.25 184 ALA A O 1
ATOM 1408 N N . SER A 1 185 ? -14.102 -7.512 10.281 1 98.25 185 SER A N 1
ATOM 1409 C CA . SER A 1 185 ? -14.844 -6.285 9.992 1 98.25 185 SER A CA 1
ATOM 1410 C C . SER A 1 185 ? -16.094 -6.176 10.867 1 98.25 185 SER A C 1
ATOM 1412 O O . SER A 1 185 ? -16.453 -5.078 11.305 1 98.25 185 SER A O 1
ATOM 1414 N N . MET A 1 186 ? -16.719 -7.246 11.164 1 98.25 186 MET A N 1
ATOM 1415 C CA . MET A 1 186 ? -17.891 -7.238 12.031 1 98.25 186 MET A CA 1
ATOM 1416 C C . MET A 1 186 ? -17.516 -6.887 13.469 1 98.25 186 MET A C 1
ATOM 1418 O O . MET A 1 186 ? -18.266 -6.215 14.164 1 98.25 186 MET A O 1
ATOM 1422 N N . VAL A 1 187 ? -16.406 -7.371 13.898 1 98.06 187 VAL A N 1
ATOM 1423 C CA . VAL A 1 187 ? -15.914 -7.043 15.234 1 98.06 187 VAL A CA 1
ATOM 1424 C C . VAL A 1 187 ? -15.664 -5.539 15.336 1 98.06 187 VAL A C 1
ATOM 1426 O O . VAL A 1 187 ? -16.031 -4.906 16.328 1 98.06 187 VAL A O 1
ATOM 1429 N N . VAL A 1 188 ? -15.031 -4.996 14.273 1 98.06 188 VAL A N 1
ATOM 1430 C CA . VAL A 1 188 ? -14.75 -3.564 14.258 1 98.06 188 VAL A CA 1
ATOM 1431 C C . VAL A 1 188 ? -16.047 -2.779 14.352 1 98.06 188 VAL A C 1
ATOM 1433 O O . VAL A 1 188 ? -16.172 -1.845 15.148 1 98.06 188 VAL A O 1
ATOM 1436 N N . VAL A 1 189 ? -17.047 -3.193 13.555 1 97.56 189 VAL A N 1
ATOM 1437 C CA . VAL A 1 189 ? -18.344 -2.518 13.539 1 97.56 189 VAL A CA 1
ATOM 1438 C C . VAL A 1 189 ? -18.984 -2.594 14.93 1 97.56 189 VAL A C 1
ATOM 1440 O O . VAL A 1 189 ? -19.5 -1.596 15.43 1 97.56 189 VAL A O 1
ATOM 1443 N N . SER A 1 190 ? -18.938 -3.709 15.547 1 97 190 SER A N 1
ATOM 1444 C CA . SER A 1 190 ? -19.547 -3.916 16.859 1 97 190 SER A CA 1
ATOM 1445 C C . SER A 1 190 ? -18.891 -3.033 17.922 1 97 190 SER A C 1
ATOM 1447 O O . SER A 1 190 ? -19.562 -2.441 18.75 1 97 190 SER A O 1
ATOM 1449 N N . ILE A 1 191 ? -17.594 -2.889 17.891 1 96.44 191 ILE A N 1
ATOM 1450 C CA . ILE A 1 191 ? -16.859 -2.092 18.875 1 96.44 191 ILE A CA 1
ATOM 1451 C C . ILE A 1 191 ? -17.156 -0.609 18.641 1 96.44 191 ILE A C 1
ATOM 1453 O O . ILE A 1 191 ? -17.375 0.139 19.594 1 96.44 191 ILE A O 1
ATOM 1457 N N . LEU A 1 192 ? -17.125 -0.207 17.359 1 95 192 LEU A N 1
ATOM 1458 C CA . LEU A 1 192 ? -17.422 1.19 17.062 1 95 192 LEU A CA 1
ATOM 1459 C C . LEU A 1 192 ? -18.812 1.566 17.531 1 95 192 LEU A C 1
ATOM 1461 O O . LEU A 1 192 ? -19.016 2.648 18.094 1 95 192 LEU A O 1
ATOM 1465 N N . TRP A 1 193 ? -19.75 0.66 17.328 1 91.62 193 TRP A N 1
ATOM 1466 C CA . TRP A 1 193 ? -21.125 0.902 17.75 1 91.62 193 TRP A CA 1
ATOM 1467 C C . TRP A 1 193 ? -21.234 0.958 19.266 1 91.62 193 TRP A C 1
ATOM 1469 O O . TRP A 1 193 ? -21.953 1.791 19.812 1 91.62 193 TRP A O 1
ATOM 1479 N N . ALA A 1 194 ? -20.531 0.154 19.953 1 92.06 194 ALA A N 1
ATOM 1480 C CA . ALA A 1 194 ? -20.594 0.062 21.406 1 92.06 194 ALA A CA 1
ATOM 1481 C C . ALA A 1 194 ? -19.938 1.276 22.062 1 92.06 194 ALA A C 1
ATOM 1483 O O . ALA A 1 194 ? -20.438 1.782 23.078 1 92.06 194 ALA A O 1
ATOM 1484 N N . ILE A 1 195 ? -18.875 1.755 21.531 1 91.25 195 ILE A N 1
ATOM 1485 C CA . ILE A 1 195 ? -18.094 2.807 22.172 1 91.25 195 ILE A CA 1
ATOM 1486 C C . ILE A 1 195 ? -18.641 4.176 21.766 1 91.25 195 ILE A C 1
ATOM 1488 O O . ILE A 1 195 ? -18.75 5.078 22.594 1 91.25 195 ILE A O 1
ATOM 1492 N N . LEU A 1 196 ? -18.844 4.375 20.5 1 87 196 LEU A N 1
ATOM 1493 C CA . LEU A 1 196 ? -19.172 5.715 20.016 1 87 196 LEU A CA 1
ATOM 1494 C C . LEU A 1 196 ? -20.672 5.914 19.922 1 87 196 LEU A C 1
ATOM 1496 O O . LEU A 1 196 ? -21.156 7.047 19.844 1 87 196 LEU A O 1
ATOM 1500 N N . GLY A 1 197 ? -21.406 4.945 20.375 1 74.88 197 GLY A N 1
ATOM 1501 C CA . GLY A 1 197 ? -22.859 5.078 20.359 1 74.88 197 GLY A CA 1
ATOM 1502 C C . GLY A 1 197 ? -23.375 5.68 19.062 1 74.88 197 GLY A C 1
ATOM 1503 O O . GLY A 1 197 ? -22.656 5.707 18.047 1 74.88 197 GLY A O 1
ATOM 1504 N N . ASP A 1 198 ? -24.625 5.879 18.906 1 60.34 198 ASP A N 1
ATOM 1505 C CA . ASP A 1 198 ? -25.25 6.512 17.75 1 60.34 198 ASP A CA 1
ATOM 1506 C C . ASP A 1 198 ? -24.859 7.984 17.641 1 60.34 198 ASP A C 1
ATOM 1508 O O . ASP A 1 198 ? -25.578 8.781 17.031 1 60.34 198 ASP A O 1
ATOM 1512 N N . LYS A 1 199 ? -23.734 8.242 18.297 1 53.22 199 LYS A N 1
ATOM 1513 C CA . LYS A 1 199 ? -23.484 9.68 18.328 1 53.22 199 LYS A CA 1
ATOM 1514 C C . LYS A 1 199 ? -23.188 10.234 16.938 1 53.22 199 LYS A C 1
ATOM 1516 O O . LYS A 1 199 ? -22.25 9.781 16.281 1 53.22 199 LYS A O 1
ATOM 1521 N N . THR A 1 200 ? -24.25 10.453 16.156 1 46.97 200 THR A N 1
ATOM 1522 C CA . THR A 1 200 ? -24.266 11.148 14.883 1 46.97 200 THR A CA 1
ATOM 1523 C C . THR A 1 200 ? -23.5 12.461 14.969 1 46.97 200 THR A C 1
ATOM 1525 O O . THR A 1 200 ? -24.062 13.5 15.312 1 46.97 200 THR A O 1
ATOM 1528 N N . GLY A 1 201 ? -22.562 12.555 15.828 1 41.22 201 GLY A N 1
ATOM 1529 C CA . GLY A 1 201 ? -22.031 13.906 15.805 1 41.22 201 GLY A CA 1
ATOM 1530 C C . GLY A 1 201 ? -21.656 14.375 14.414 1 41.22 201 GLY A C 1
ATOM 1531 O O . GLY A 1 201 ? -20.688 13.867 13.82 1 41.22 201 GLY A O 1
ATOM 1532 N N . ILE A 1 202 ? -22.688 14.672 13.633 1 41.19 202 ILE A N 1
ATOM 1533 C CA . ILE A 1 202 ? -22.5 15.383 12.375 1 41.19 202 ILE A CA 1
ATOM 1534 C C . ILE A 1 202 ? -21.453 16.469 12.539 1 41.19 202 ILE A C 1
ATOM 1536 O O . ILE A 1 202 ? -21.594 17.359 13.391 1 41.19 202 ILE A O 1
ATOM 1540 N N . LEU A 1 203 ? -20.312 16.203 12.523 1 42.41 203 LEU A N 1
ATOM 1541 C CA . LEU A 1 203 ? -19.453 17.375 12.438 1 42.41 203 LEU A CA 1
ATOM 1542 C C . LEU A 1 203 ? -20.109 18.469 11.617 1 42.41 203 LEU A C 1
ATOM 154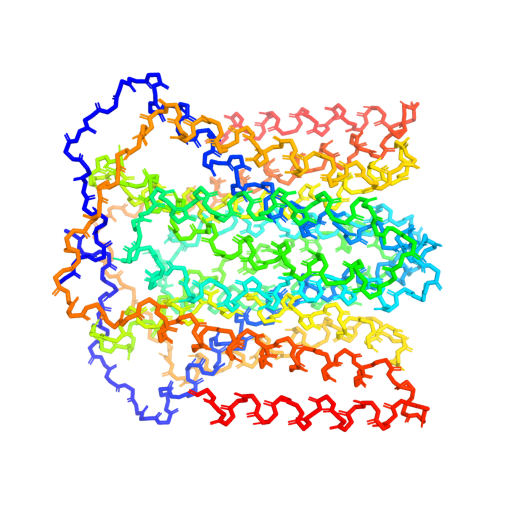4 O O . LEU A 1 203 ? -20.781 18.188 10.625 1 42.41 203 LEU A O 1
ATOM 1548 N N . GLN A 1 204 ? -20.594 19.594 12.281 1 38.34 204 GLN A N 1
ATOM 1549 C CA . GLN A 1 204 ? -21.109 20.828 11.703 1 38.34 204 GLN A CA 1
ATOM 1550 C C . GLN A 1 204 ? -20.328 21.234 10.461 1 38.34 204 GLN A C 1
ATOM 1552 O O . GLN A 1 204 ? -19.297 21.891 10.555 1 38.34 204 GLN A O 1
ATOM 1557 N N . ALA A 1 205 ? -19.891 20.391 9.648 1 39.91 205 ALA A N 1
ATOM 1558 C CA . ALA A 1 205 ? -19.234 20.953 8.477 1 39.91 205 ALA A CA 1
ATOM 1559 C C . ALA A 1 205 ? -20.062 22.078 7.859 1 39.91 205 ALA A C 1
ATOM 1561 O O . ALA A 1 205 ? -21.25 21.891 7.582 1 39.91 205 ALA A O 1
ATOM 1562 N N . SER A 1 206 ? -19.844 23.281 8.172 1 36.34 206 SER A N 1
ATOM 1563 C CA . SER A 1 206 ? -20.375 24.562 7.719 1 36.34 206 SER A CA 1
ATOM 1564 C C . SER A 1 206 ? -20.688 24.531 6.227 1 36.34 206 SER A C 1
ATOM 1566 O O . SER A 1 206 ? -21.188 25.516 5.676 1 36.34 206 SER A O 1
ATOM 1568 N N . THR A 1 207 ? -19.734 23.984 5.352 1 42.69 207 THR A N 1
ATOM 1569 C CA . THR A 1 207 ? -19.922 24.406 3.967 1 42.69 207 THR A CA 1
ATOM 1570 C C . THR A 1 207 ? -21.219 23.828 3.402 1 42.69 207 THR A C 1
ATOM 1572 O O . THR A 1 207 ? -21.656 22.75 3.814 1 42.69 207 THR A O 1
ATOM 1575 N N . LYS A 1 208 ? -22.016 24.578 2.658 1 44.81 208 LYS A N 1
ATOM 1576 C CA . LYS A 1 208 ? -23.25 24.297 1.942 1 44.81 208 LYS A CA 1
ATOM 1577 C C . LYS A 1 208 ? -23.281 22.875 1.391 1 44.81 208 LYS A C 1
ATOM 1579 O O . LYS A 1 208 ? -22.422 22.5 0.591 1 44.81 208 LYS A O 1
ATOM 1584 N N . PRO A 1 209 ? -23.891 21.875 1.951 1 49.34 209 PRO A N 1
ATOM 1585 C CA . PRO A 1 209 ? -23.922 20.422 1.728 1 49.34 209 PRO A CA 1
ATOM 1586 C C . PRO A 1 209 ? -24.219 20.062 0.273 1 49.34 209 PRO A C 1
ATOM 1588 O O . PRO A 1 209 ? -25.25 20.453 -0.274 1 49.34 209 PRO A O 1
ATOM 1591 N N . ARG A 1 210 ? -23.344 20.266 -0.692 1 54.16 210 ARG A N 1
ATOM 1592 C CA . ARG A 1 210 ? -23.812 19.594 -1.901 1 54.16 210 ARG A CA 1
ATOM 1593 C C . ARG A 1 210 ? -24.625 18.344 -1.559 1 54.16 210 ARG A C 1
ATOM 1595 O O . ARG A 1 210 ? -24.328 17.656 -0.577 1 54.16 210 ARG A O 1
ATOM 1602 N N . SER A 1 211 ? -25.766 18.219 -2.117 1 67.69 211 SER A N 1
ATOM 1603 C CA . SER A 1 211 ? -26.688 17.125 -1.838 1 67.69 211 SER A CA 1
ATOM 1604 C C . SER A 1 211 ? -25.984 15.773 -1.858 1 67.69 211 SER A C 1
ATOM 1606 O O . SER A 1 211 ? -25.016 15.586 -2.596 1 67.69 211 SER A O 1
ATOM 1608 N N . LEU A 1 212 ? -26.094 15.047 -0.869 1 72.06 212 LEU A N 1
ATOM 1609 C CA . LEU A 1 212 ? -25.609 13.672 -0.784 1 72.06 212 LEU A CA 1
ATOM 1610 C C . LEU A 1 212 ? -25.812 12.945 -2.109 1 72.06 212 LEU A C 1
ATOM 1612 O O . LEU A 1 212 ? -24.953 12.164 -2.529 1 72.06 212 LEU A O 1
ATOM 1616 N N . LYS A 1 213 ? -26.875 13.375 -2.777 1 75.62 213 LYS A N 1
ATOM 1617 C CA . LYS A 1 213 ? -27.203 12.711 -4.031 1 75.62 213 LYS A CA 1
ATOM 1618 C C . LYS A 1 213 ? -26.203 13.062 -5.125 1 75.62 213 LYS A C 1
ATOM 1620 O O . LYS A 1 213 ? -25.75 12.188 -5.871 1 75.62 213 LYS A O 1
ATOM 1625 N N . SER A 1 214 ? -25.859 14.289 -5.164 1 76.56 214 SER A N 1
ATOM 1626 C CA . SER A 1 214 ? -24.922 14.727 -6.191 1 76.56 214 SER A CA 1
ATOM 1627 C C . SER A 1 214 ? -23.531 14.172 -5.938 1 76.56 214 SER A C 1
ATOM 1629 O O . SER A 1 214 ? -22.844 13.742 -6.875 1 76.56 214 SER A O 1
ATOM 1631 N N . THR A 1 215 ? -23.188 14.094 -4.719 1 78.31 215 THR A N 1
ATOM 1632 C CA . THR A 1 215 ? -21.875 13.562 -4.352 1 78.31 215 THR A CA 1
ATOM 1633 C C . THR A 1 215 ? -21.781 12.078 -4.668 1 78.31 215 THR A C 1
ATOM 1635 O O . THR A 1 215 ? -20.766 11.609 -5.199 1 78.31 215 THR A O 1
ATOM 1638 N N . PHE A 1 216 ? -22.875 11.445 -4.504 1 85.06 216 PHE A N 1
ATOM 1639 C CA . PHE A 1 216 ? -22.906 10.008 -4.758 1 85.06 216 PHE A CA 1
ATOM 1640 C C . PHE A 1 216 ? -22.875 9.719 -6.254 1 85.06 216 PHE A C 1
ATOM 1642 O O . PHE A 1 216 ? -22.219 8.781 -6.699 1 85.06 216 PHE A O 1
ATOM 1649 N N . LYS A 1 217 ? -23.578 10.523 -6.977 1 84.31 217 LYS A N 1
ATOM 1650 C CA . LYS A 1 217 ? -23.578 10.352 -8.43 1 84.31 217 LYS A CA 1
ATOM 1651 C C . LYS A 1 217 ? -22.188 10.562 -9.008 1 84.31 217 LYS A C 1
ATOM 1653 O O . LYS A 1 217 ? -21.719 9.773 -9.828 1 84.31 217 LYS A O 1
ATOM 1658 N N . SER A 1 218 ? -21.609 11.586 -8.555 1 83.06 218 SER A N 1
ATOM 1659 C CA . SER A 1 218 ? -20.266 11.875 -9.031 1 83.06 218 SER A CA 1
ATOM 1660 C C . SER A 1 218 ? -19.281 10.781 -8.633 1 83.06 218 SER A C 1
ATOM 1662 O O . SER A 1 218 ? -18.391 10.422 -9.406 1 83.06 218 SER A O 1
ATOM 1664 N N . PHE A 1 219 ? -19.562 10.281 -7.523 1 86.94 219 PHE A N 1
ATOM 1665 C CA . PHE A 1 219 ? -18.672 9.227 -7.043 1 86.94 219 PHE A CA 1
ATOM 1666 C C . PHE A 1 219 ? -18.828 7.961 -7.875 1 86.94 219 PHE A C 1
ATOM 1668 O O . PHE A 1 219 ? -17.844 7.324 -8.25 1 86.94 219 PHE A O 1
ATOM 1675 N N . LEU A 1 220 ? -20 7.668 -8.109 1 88.88 220 LEU A N 1
ATOM 1676 C CA . LEU A 1 220 ? -20.266 6.457 -8.883 1 88.88 220 LEU A CA 1
ATOM 1677 C C . LEU A 1 220 ? -19.688 6.566 -10.289 1 88.88 220 LEU A C 1
ATOM 1679 O O . LEU A 1 220 ? -19.172 5.582 -10.828 1 88.88 220 LEU A O 1
ATOM 1683 N N . LEU A 1 221 ? -19.797 7.703 -10.797 1 87.88 221 LEU A N 1
ATOM 1684 C CA . LEU A 1 221 ? -19.219 7.926 -12.117 1 87.88 221 LEU A CA 1
ATOM 1685 C C . LEU A 1 221 ? -17.703 7.812 -12.078 1 87.88 221 LEU A C 1
ATOM 1687 O O . LEU A 1 221 ? -17.094 7.195 -12.953 1 87.88 221 LEU A O 1
ATOM 1691 N N . PHE A 1 222 ? -17.188 8.32 -11.086 1 88.5 222 PHE A N 1
ATOM 1692 C CA . PHE A 1 222 ? -15.742 8.273 -10.922 1 88.5 222 PHE A CA 1
ATOM 1693 C C . PHE A 1 222 ? -15.266 6.844 -10.703 1 88.5 222 PHE A C 1
ATOM 1695 O O . PHE A 1 222 ? -14.289 6.41 -11.32 1 88.5 222 PHE A O 1
ATOM 1702 N N . LEU A 1 223 ? -15.938 6.176 -9.844 1 90.19 223 LEU A N 1
ATOM 1703 C CA . LEU A 1 223 ? -15.609 4.781 -9.562 1 90.19 223 LEU A CA 1
ATOM 1704 C C . LEU A 1 223 ? -15.75 3.93 -10.82 1 90.19 223 LEU A C 1
ATOM 1706 O O . LEU A 1 223 ? -14.883 3.107 -11.117 1 90.19 223 LEU A O 1
ATOM 1710 N N . GLY A 1 224 ? -16.812 4.125 -11.492 1 91.62 224 GLY A N 1
ATOM 1711 C CA . GLY A 1 224 ? -17.031 3.402 -12.734 1 91.62 224 GLY A CA 1
ATOM 1712 C C . GLY A 1 224 ? -15.945 3.652 -13.758 1 91.62 224 GLY A C 1
ATOM 1713 O O . GLY A 1 224 ? -15.477 2.719 -14.414 1 91.62 224 GLY A O 1
ATOM 1714 N N . ALA A 1 225 ? -15.578 4.848 -13.883 1 90.94 225 ALA A N 1
ATOM 1715 C CA . ALA A 1 225 ? -14.516 5.203 -14.828 1 90.94 225 ALA A CA 1
ATOM 1716 C C . ALA A 1 225 ? -13.188 4.574 -14.422 1 90.94 225 ALA A C 1
ATOM 1718 O O . ALA A 1 225 ? -12.445 4.082 -15.273 1 90.94 225 ALA A O 1
ATOM 1719 N N . ALA A 1 226 ? -12.953 4.621 -13.195 1 90.5 226 ALA A N 1
ATOM 1720 C CA . ALA A 1 226 ? -11.711 4.051 -12.695 1 90.5 226 ALA A CA 1
ATOM 1721 C C . ALA A 1 226 ? -11.656 2.549 -12.953 1 90.5 226 ALA A C 1
ATOM 1723 O O . ALA A 1 226 ? -10.641 2.029 -13.422 1 90.5 226 ALA A O 1
ATOM 1724 N N . VAL A 1 227 ? -12.688 1.887 -12.664 1 90.94 227 VAL A N 1
ATOM 1725 C CA . VAL A 1 227 ? -12.742 0.441 -12.852 1 90.94 227 VAL A CA 1
ATOM 1726 C C . VAL A 1 227 ? -12.68 0.109 -14.344 1 90.94 227 VAL A C 1
ATOM 1728 O O . VAL A 1 227 ? -12.016 -0.855 -14.742 1 90.94 227 VAL A O 1
ATOM 1731 N N . ALA A 1 228 ? -13.336 0.895 -15.133 1 90.31 228 ALA A N 1
ATOM 1732 C CA . ALA A 1 228 ? -13.281 0.699 -16.578 1 90.31 228 ALA A CA 1
ATOM 1733 C C . ALA A 1 228 ? -11.859 0.889 -17.109 1 90.31 228 ALA A C 1
ATOM 1735 O O . ALA A 1 228 ? -11.414 0.15 -17.984 1 90.31 228 ALA A O 1
ATOM 1736 N N . LEU A 1 229 ? -11.266 1.838 -16.609 1 88.25 229 LEU A N 1
ATOM 1737 C CA . LEU A 1 229 ? -9.875 2.068 -17 1 88.25 229 LEU A CA 1
ATOM 1738 C C . LEU A 1 229 ? -9 0.877 -16.625 1 88.25 229 LEU A C 1
ATOM 1740 O O . LEU A 1 229 ? -8.148 0.456 -17.406 1 88.25 229 LEU A O 1
ATOM 1744 N N . GLN A 1 230 ? -9.242 0.404 -15.453 1 89.12 230 GLN A N 1
ATOM 1745 C CA . GLN A 1 230 ? -8.5 -0.771 -15.008 1 89.12 230 GLN A CA 1
ATOM 1746 C C . GLN A 1 230 ? -8.75 -1.962 -15.93 1 89.12 230 GLN A C 1
ATOM 1748 O O . GLN A 1 230 ? -7.812 -2.678 -16.281 1 89.12 230 GLN A O 1
ATOM 1753 N N . GLU A 1 231 ? -9.977 -2.156 -16.25 1 86.38 231 GLU A N 1
ATOM 1754 C CA . GLU A 1 231 ? -10.328 -3.252 -17.141 1 86.38 231 GLU A CA 1
ATOM 1755 C C . GLU A 1 231 ? -9.656 -3.09 -18.5 1 86.38 231 GLU A C 1
ATOM 1757 O O . GLU A 1 231 ? -9.266 -4.078 -19.125 1 86.38 231 GLU A O 1
ATOM 1762 N N . PHE A 1 232 ? -9.586 -1.875 -18.891 1 83.38 232 PHE A N 1
ATOM 1763 C CA . PHE A 1 232 ? -8.922 -1.588 -20.156 1 83.38 232 PHE A CA 1
ATOM 1764 C C . PHE A 1 232 ? -7.465 -2.025 -20.109 1 83.38 232 PHE A C 1
ATOM 1766 O O . PHE A 1 232 ? -6.969 -2.648 -21.047 1 83.38 232 PHE A O 1
ATOM 1773 N N . PHE A 1 233 ? -6.82 -1.804 -19.094 1 81.81 233 PHE A N 1
ATOM 1774 C CA . PHE A 1 233 ? -5.418 -2.184 -18.938 1 81.81 233 PHE A CA 1
ATOM 1775 C C . PHE A 1 233 ? -5.281 -3.693 -18.781 1 81.81 233 PHE A C 1
ATOM 1777 O O . PHE A 1 233 ? -4.371 -4.301 -19.359 1 81.81 233 PHE A O 1
ATOM 1784 N N . ASP A 1 234 ? -6.145 -4.258 -18.016 1 83.06 234 ASP A N 1
ATOM 1785 C CA . ASP A 1 234 ? -6.09 -5.695 -17.75 1 83.06 234 ASP A CA 1
ATOM 1786 C C . ASP A 1 234 ? -6.27 -6.484 -19.047 1 83.06 234 ASP A C 1
ATOM 1788 O O . ASP A 1 234 ? -5.477 -7.383 -19.344 1 83.06 234 ASP A O 1
ATOM 1792 N N . ILE A 1 235 ? -7.25 -6.105 -19.797 1 77.56 235 ILE A N 1
ATOM 1793 C CA . ILE A 1 235 ? -7.531 -6.797 -21.047 1 77.56 235 ILE A CA 1
ATOM 1794 C C . ILE A 1 235 ? -6.418 -6.523 -22.047 1 77.56 235 ILE A C 1
ATOM 1796 O O . ILE A 1 235 ? -6 -7.426 -22.781 1 77.56 235 ILE A O 1
ATOM 1800 N N . GLY A 1 236 ? -5.941 -5.336 -21.984 1 74.12 236 GLY A N 1
ATOM 1801 C CA . GLY A 1 236 ? -4.883 -4.969 -22.922 1 74.12 236 GLY A CA 1
ATOM 1802 C C . GLY A 1 236 ? -3.602 -5.75 -22.703 1 74.12 236 GLY A C 1
ATOM 1803 O O . GLY A 1 236 ? -2.871 -6.031 -23.656 1 74.12 236 GLY A O 1
ATOM 1804 N N . LEU A 1 237 ? -3.359 -6.062 -21.469 1 71.31 237 LEU A N 1
ATOM 1805 C CA . LEU A 1 237 ? -2.1 -6.723 -21.141 1 71.31 237 LEU A CA 1
ATOM 1806 C C . LEU A 1 237 ? -2.182 -8.219 -21.422 1 71.31 237 LEU A C 1
ATOM 1808 O O . LEU A 1 237 ? -1.154 -8.875 -21.609 1 71.31 237 LEU A O 1
ATOM 1812 N N . ILE A 1 238 ? -3.336 -8.875 -21.266 1 64.56 238 ILE A N 1
ATOM 1813 C CA . ILE A 1 238 ? -3.461 -10.297 -21.562 1 64.56 238 ILE A CA 1
ATOM 1814 C C . ILE A 1 238 ? -3.889 -10.5 -23.016 1 64.56 238 ILE A C 1
ATOM 1816 O O . ILE A 1 238 ? -3.818 -11.609 -23.531 1 64.56 238 ILE A O 1
ATOM 1820 N N . SER A 1 239 ? -4.777 -9.742 -23.469 1 54.16 239 SER A N 1
ATOM 1821 C CA . SER A 1 239 ? -5.324 -9.969 -24.797 1 54.16 239 SER A CA 1
ATOM 1822 C C . SER A 1 239 ? -4.25 -10.469 -25.766 1 54.16 239 SER A C 1
ATOM 1824 O O . SER A 1 239 ? -3.207 -9.828 -25.906 1 54.16 239 SER A O 1
ATOM 1826 N N . ASP A 1 240 ? -3.896 -11.594 -25.594 1 49.78 240 ASP A N 1
ATOM 1827 C CA . ASP A 1 240 ? -3.689 -11.953 -27 1 49.78 240 ASP A CA 1
ATOM 1828 C C . ASP A 1 240 ? -4.703 -11.25 -27.906 1 49.78 240 ASP A C 1
ATOM 1830 O O . ASP A 1 240 ? -5.902 -11.25 -27.609 1 49.78 240 ASP A O 1
ATOM 1834 N N . LEU A 1 241 ? -4.289 -10.07 -28.375 1 44.44 241 LEU A N 1
ATOM 1835 C CA . LEU A 1 241 ? -4.977 -9.156 -29.281 1 44.44 241 LEU A CA 1
ATOM 1836 C C . LEU A 1 241 ? -6.191 -9.836 -29.906 1 44.44 241 LEU A C 1
ATOM 1838 O O . LEU A 1 241 ? -7.102 -9.156 -30.391 1 44.44 241 LEU A O 1
ATOM 1842 N N . SER A 1 242 ? -6.02 -10.914 -30.25 1 48.28 242 SER A N 1
ATOM 1843 C CA . SER A 1 242 ? -6.875 -11.297 -31.375 1 48.28 242 SER A CA 1
ATOM 1844 C C . SER A 1 242 ? -8.344 -11.344 -30.953 1 48.28 242 SER A C 1
ATOM 1846 O O . SER A 1 242 ? -9.211 -10.805 -31.641 1 48.28 242 SER A O 1
ATOM 1848 N N . SER A 1 243 ? -8.758 -12.234 -29.812 1 55.94 243 SER A N 1
ATOM 1849 C CA . SER A 1 243 ? -10.188 -12.539 -29.781 1 55.94 243 SER A CA 1
ATOM 1850 C C . SER A 1 243 ? -10.945 -11.562 -28.891 1 55.94 243 SER A C 1
ATOM 1852 O O . SER A 1 243 ? -12.18 -11.523 -28.922 1 55.94 243 SER A O 1
ATOM 1854 N N . LYS A 1 244 ? -10.078 -10.633 -28.172 1 63.94 244 LYS A N 1
ATOM 1855 C CA . LYS A 1 244 ? -10.867 -9.789 -27.266 1 63.94 244 LYS A CA 1
ATOM 1856 C C . LYS A 1 244 ? -10.672 -8.312 -27.594 1 63.94 244 LYS A C 1
ATOM 1858 O O . LYS A 1 244 ? -10.82 -7.457 -26.719 1 63.94 244 LYS A O 1
ATOM 1863 N N . GLU A 1 245 ? -10.289 -8.203 -28.719 1 68.25 245 GLU A N 1
ATOM 1864 C CA . GLU A 1 245 ? -10.078 -6.832 -29.172 1 68.25 245 GLU A CA 1
ATOM 1865 C C . GLU A 1 245 ? -11.359 -6.012 -29.062 1 68.25 245 GLU A C 1
ATOM 1867 O O . GLU A 1 245 ? -11.328 -4.852 -28.641 1 68.25 245 GLU A O 1
ATOM 1872 N N . SER A 1 246 ? -12.406 -6.73 -29.453 1 73.88 246 SER A N 1
ATOM 1873 C CA . SER A 1 246 ? -13.68 -6.023 -29.391 1 73.88 246 SER A CA 1
ATOM 1874 C C . SER A 1 246 ? -14.008 -5.605 -27.953 1 73.88 246 SER A C 1
ATOM 1876 O O . SER A 1 246 ? -14.469 -4.484 -27.734 1 73.88 246 SER A O 1
ATOM 1878 N N . THR A 1 247 ? -13.727 -6.402 -26.984 1 79.38 247 THR A N 1
ATOM 1879 C CA . THR A 1 247 ? -14.008 -6.094 -25.578 1 79.38 247 THR A CA 1
ATOM 1880 C C . THR A 1 247 ? -13.148 -4.926 -25.109 1 79.38 247 THR A C 1
ATOM 1882 O O . THR A 1 247 ? -13.617 -4.082 -24.344 1 79.38 247 THR A O 1
ATOM 1885 N N . LEU A 1 248 ? -11.977 -4.844 -25.656 1 78.62 248 LEU A N 1
ATOM 1886 C CA . LEU A 1 248 ? -11.078 -3.754 -25.297 1 78.62 248 LEU A CA 1
ATOM 1887 C C . LEU A 1 248 ? -11.648 -2.408 -25.719 1 78.62 248 LEU A C 1
ATOM 1889 O O . LEU A 1 248 ? -11.633 -1.446 -24.953 1 78.62 248 LEU A O 1
ATOM 1893 N N . TRP A 1 249 ? -12.148 -2.422 -26.859 1 79.06 249 TRP A N 1
ATOM 1894 C CA . TRP A 1 249 ? -12.711 -1.182 -27.375 1 79.06 249 TRP A CA 1
ATOM 1895 C C . TRP A 1 249 ? -13.945 -0.762 -26.578 1 79.06 249 TRP A C 1
ATOM 1897 O O . TRP A 1 249 ? -14.109 0.417 -26.266 1 79.06 249 TRP A O 1
ATOM 1907 N N . TRP A 1 250 ? -14.719 -1.697 -26.234 1 82.31 250 TRP A N 1
ATOM 1908 C CA . TRP A 1 250 ? -15.93 -1.386 -25.484 1 82.31 250 TRP A CA 1
ATOM 1909 C C . TRP A 1 250 ? -15.578 -0.84 -24.094 1 82.31 250 TRP A C 1
ATOM 1911 O O . TRP A 1 250 ? -16.188 0.119 -23.625 1 82.31 250 TRP A O 1
ATOM 1921 N N . VAL A 1 251 ? -14.641 -1.416 -23.547 1 84.56 251 VAL A N 1
ATOM 1922 C CA . VAL A 1 251 ? -14.234 -0.969 -22.219 1 84.56 251 VAL A CA 1
ATOM 1923 C C . VAL A 1 251 ? -13.602 0.42 -22.312 1 84.56 251 VAL A C 1
ATOM 1925 O O . VAL A 1 251 ? -13.82 1.264 -21.438 1 84.56 251 VAL A O 1
ATOM 1928 N N . GLY A 1 252 ? -12.875 0.621 -23.391 1 83.88 252 GLY A N 1
ATOM 1929 C CA . GLY A 1 252 ? -12.312 1.942 -23.625 1 83.88 252 GLY A CA 1
ATOM 1930 C C . GLY A 1 252 ? -13.367 3.018 -23.797 1 83.88 252 GLY A C 1
ATOM 1931 O O . GLY A 1 252 ? -13.266 4.098 -23.219 1 83.88 252 GLY A O 1
ATOM 1932 N N . ILE A 1 253 ? -14.352 2.678 -24.516 1 84.38 253 ILE A N 1
ATOM 1933 C CA . ILE A 1 253 ? -15.445 3.609 -24.75 1 84.38 253 ILE A CA 1
ATOM 1934 C C . ILE A 1 253 ? -16.188 3.869 -23.438 1 84.38 253 ILE A C 1
ATOM 1936 O O . ILE A 1 253 ? -16.562 5.004 -23.156 1 84.38 253 ILE A O 1
ATOM 1940 N N . THR A 1 254 ? -16.391 2.838 -22.75 1 85 254 THR A N 1
ATOM 1941 C CA . THR A 1 254 ? -17.062 2.98 -21.469 1 85 254 THR A CA 1
ATOM 1942 C C . THR A 1 254 ? -16.281 3.896 -20.547 1 85 254 THR A C 1
ATOM 1944 O O . THR A 1 254 ? -16.859 4.742 -19.859 1 85 254 THR A O 1
ATOM 1947 N N . PHE A 1 255 ? -15 3.744 -20.516 1 86.69 255 PHE A N 1
ATOM 1948 C CA . PHE A 1 255 ? -14.148 4.602 -19.703 1 86.69 255 PHE A CA 1
ATOM 1949 C C . PHE A 1 255 ? -14.281 6.059 -20.125 1 86.69 255 PHE A C 1
ATOM 1951 O O . PHE A 1 255 ? -14.492 6.941 -19.297 1 86.69 255 PHE A O 1
ATOM 1958 N N . LEU A 1 256 ? -14.211 6.246 -21.406 1 84.75 256 LEU A N 1
ATOM 1959 C CA . LEU A 1 256 ? -14.281 7.609 -21.922 1 84.75 256 LEU A CA 1
ATOM 1960 C C . LEU A 1 256 ? -15.656 8.219 -21.641 1 84.75 256 LEU A C 1
ATOM 1962 O O . LEU A 1 256 ? -15.758 9.398 -21.281 1 84.75 256 LEU A O 1
ATOM 1966 N N . TRP A 1 257 ? -16.656 7.43 -21.812 1 87.38 257 TRP A N 1
ATOM 1967 C CA . TRP A 1 257 ? -18.016 7.902 -21.578 1 87.38 257 TRP A CA 1
ATOM 1968 C C . TRP A 1 257 ? -18.219 8.273 -20.109 1 87.38 257 TRP A C 1
ATOM 1970 O O . TRP A 1 257 ? -18.719 9.352 -19.797 1 87.38 257 TRP A O 1
ATOM 1980 N N . LEU A 1 258 ? -17.781 7.488 -19.203 1 85.69 258 LEU A N 1
ATOM 1981 C CA . LEU A 1 258 ? -17.938 7.742 -17.781 1 85.69 258 LEU A CA 1
ATOM 1982 C C . LEU A 1 258 ? -17.062 8.914 -17.344 1 85.69 258 LEU A C 1
ATOM 1984 O O . LEU A 1 258 ? -17.469 9.719 -16.5 1 85.69 258 LEU A O 1
ATOM 1988 N N . ALA A 1 259 ? -15.938 8.977 -17.922 1 83.31 259 ALA A N 1
ATOM 1989 C CA . ALA A 1 259 ? -15.016 10.055 -17.594 1 83.31 259 ALA A CA 1
ATOM 1990 C C . ALA A 1 259 ? -15.578 11.406 -18.031 1 83.31 259 ALA A C 1
ATOM 1992 O O . ALA A 1 259 ? -15.43 12.406 -17.328 1 83.31 259 ALA A O 1
ATOM 1993 N N . THR A 1 260 ? -16.203 11.438 -19.172 1 83 260 THR A N 1
ATOM 1994 C CA . THR A 1 260 ? -16.781 12.672 -19.688 1 83 260 THR A CA 1
ATOM 1995 C C . THR A 1 260 ? -18.016 13.07 -18.875 1 83 260 THR A C 1
ATOM 1997 O O . THR A 1 260 ? -18.266 14.266 -18.672 1 83 260 THR A O 1
ATOM 2000 N N . MET A 1 261 ? -18.734 12.117 -18.375 1 80.62 261 MET A N 1
ATOM 2001 C CA . MET A 1 261 ? -19.922 12.391 -17.594 1 80.62 261 MET A CA 1
ATOM 2002 C C . MET A 1 261 ? -19.562 12.867 -16.188 1 80.62 261 MET A C 1
ATOM 2004 O O . MET A 1 261 ? -20.391 13.461 -15.492 1 80.62 261 MET A O 1
ATOM 2008 N N . PHE A 1 262 ? -18.375 12.453 -15.797 1 76.44 262 PHE A N 1
ATOM 2009 C CA . PHE A 1 262 ? -17.906 12.891 -14.484 1 76.44 262 PHE A CA 1
ATOM 2010 C C . PHE A 1 262 ? -17.547 14.375 -14.508 1 76.44 262 PHE A C 1
ATOM 2012 O O . PHE A 1 262 ? -17.844 15.109 -13.562 1 76.44 262 PHE A O 1
ATOM 2019 N N . MET B 1 1 ? 1.782 24.281 15.93 1 27.09 1 MET B N 1
ATOM 2020 C CA . MET B 1 1 ? 2.824 23.688 15.102 1 27.09 1 MET B CA 1
ATOM 2021 C C . MET B 1 1 ? 2.219 22.953 13.906 1 27.09 1 MET B C 1
ATOM 2023 O O . MET B 1 1 ? 1.479 21.984 14.086 1 27.09 1 MET B O 1
ATOM 2027 N N . THR B 1 2 ? 1.736 23.547 12.852 1 36.88 2 THR B N 1
ATOM 2028 C CA . THR B 1 2 ? 1.029 23.281 11.602 1 36.88 2 THR B CA 1
ATOM 2029 C C . THR B 1 2 ? 1.716 22.172 10.82 1 36.88 2 THR B C 1
ATOM 2031 O O . THR B 1 2 ? 2.943 22.141 10.711 1 36.88 2 THR B O 1
ATOM 2034 N N . LEU B 1 3 ? 1.357 20.969 10.875 1 47.31 3 LEU B N 1
ATOM 2035 C CA . LEU B 1 3 ? 1.927 19.969 9.969 1 47.31 3 LEU B CA 1
ATOM 2036 C C . LEU B 1 3 ? 2.266 20.594 8.617 1 47.31 3 LEU B C 1
ATOM 2038 O O . LEU B 1 3 ? 2.127 19.953 7.578 1 47.31 3 LEU B O 1
ATOM 2042 N N . GLY B 1 4 ? 2.328 21.812 8.445 1 54.72 4 GLY B N 1
ATOM 2043 C CA . GLY B 1 4 ? 2.568 22.531 7.199 1 54.72 4 GLY B CA 1
ATOM 2044 C C . GLY B 1 4 ? 4.016 22.484 6.754 1 54.72 4 GLY B C 1
ATOM 2045 O O . GLY B 1 4 ? 4.93 22.531 7.582 1 54.72 4 GLY B O 1
ATOM 2046 N N . TRP B 1 5 ? 4.277 21.688 5.625 1 64.31 5 TRP B N 1
ATOM 2047 C CA . TRP B 1 5 ? 5.586 21.766 4.988 1 64.31 5 TRP B CA 1
ATOM 2048 C C . TRP B 1 5 ? 5.98 23.203 4.723 1 64.31 5 TRP B C 1
ATOM 2050 O O . TRP B 1 5 ? 5.145 24.031 4.344 1 64.31 5 TRP B O 1
ATOM 2060 N N . SER B 1 6 ? 7.117 23.609 5.359 1 69.38 6 SER B N 1
ATOM 2061 C CA . SER B 1 6 ? 7.598 24.953 5.102 1 69.38 6 SER B CA 1
ATOM 2062 C C . SER B 1 6 ? 7.875 25.172 3.617 1 69.38 6 SER B C 1
ATOM 2064 O O . SER B 1 6 ? 8.469 24.312 2.963 1 69.38 6 SER B O 1
ATOM 2066 N N . GLN B 1 7 ? 7.211 26.109 3.043 1 70.19 7 GLN B N 1
ATOM 2067 C CA . GLN B 1 7 ? 7.379 26.438 1.629 1 70.19 7 GLN B CA 1
ATOM 2068 C C . GLN B 1 7 ? 8.789 26.953 1.347 1 70.19 7 GLN B C 1
ATOM 2070 O O . GLN B 1 7 ? 9.297 27.812 2.078 1 70.19 7 GLN B O 1
ATOM 2075 N N . CYS B 1 8 ? 9.422 26.266 0.352 1 66.94 8 CYS B N 1
ATOM 2076 C CA . CYS B 1 8 ? 10.734 26.719 -0.081 1 66.94 8 CYS B CA 1
ATOM 2077 C C . CYS B 1 8 ? 10.664 28.109 -0.706 1 66.94 8 CYS B C 1
ATOM 2079 O O . CYS B 1 8 ? 9.727 28.406 -1.45 1 66.94 8 CYS B O 1
ATOM 2081 N N . SER B 1 9 ? 11.531 28.906 -0.296 1 60.66 9 SER B N 1
ATOM 2082 C CA . SER B 1 9 ? 11.562 30.297 -0.743 1 60.66 9 SER B CA 1
ATOM 2083 C C . SER B 1 9 ? 11.961 30.391 -2.213 1 60.66 9 SER B C 1
ATOM 2085 O O . SER B 1 9 ? 11.578 31.344 -2.902 1 60.66 9 SER B O 1
ATOM 2087 N N . LYS B 1 10 ? 12.727 29.531 -2.699 1 67.69 10 LYS B N 1
ATOM 2088 C CA . LYS B 1 10 ? 13.18 29.609 -4.086 1 67.69 10 LYS B CA 1
ATOM 2089 C C . LYS B 1 10 ? 12.141 29 -5.031 1 67.69 10 LYS B C 1
ATOM 2091 O O . LYS B 1 10 ? 11.859 27.812 -4.98 1 67.69 10 LYS B O 1
ATOM 2096 N N . LYS B 1 11 ? 11.578 29.859 -5.883 1 78.25 11 LYS B N 1
ATOM 2097 C CA . LYS B 1 11 ? 10.562 29.438 -6.836 1 78.25 11 LYS B CA 1
ATOM 2098 C C . LYS B 1 11 ? 11.188 28.781 -8.062 1 78.25 11 LYS B C 1
ATOM 2100 O O . LYS B 1 11 ? 12.125 29.312 -8.656 1 78.25 11 LYS B O 1
ATOM 2105 N N . LEU B 1 12 ? 10.812 27.641 -8.312 1 86.25 12 LEU B N 1
ATOM 2106 C CA . LEU B 1 12 ? 11.25 26.922 -9.508 1 86.25 12 LEU B CA 1
ATOM 2107 C C . LEU B 1 12 ? 10.555 27.469 -10.75 1 86.25 12 LEU B C 1
ATOM 2109 O O . LEU B 1 12 ? 9.43 27.969 -10.664 1 86.25 12 LEU B O 1
ATOM 2113 N N . SER B 1 13 ? 11.328 27.469 -11.82 1 90.56 13 SER B N 1
ATOM 2114 C CA . SER B 1 13 ? 10.664 27.75 -13.086 1 90.56 13 SER B CA 1
ATOM 2115 C C . SER B 1 13 ? 9.508 26.781 -13.328 1 90.56 13 SER B C 1
ATOM 2117 O O . SER B 1 13 ? 9.492 25.688 -12.758 1 90.56 13 SER B O 1
ATOM 2119 N N . PRO B 1 14 ? 8.578 27.234 -14.078 1 91.5 14 PRO B N 1
ATOM 2120 C CA . PRO B 1 14 ? 7.441 26.359 -14.344 1 91.5 14 PRO B CA 1
ATOM 2121 C C . PRO B 1 14 ? 7.867 25 -14.914 1 91.5 14 PRO B C 1
ATOM 2123 O O . PRO B 1 14 ? 7.309 23.969 -14.539 1 91.5 14 PRO B O 1
ATOM 2126 N N . PHE B 1 15 ? 8.812 25.031 -15.75 1 92.88 15 PHE B N 1
ATOM 2127 C CA . PHE B 1 15 ? 9.289 23.797 -16.344 1 92.88 15 PHE B CA 1
ATOM 2128 C C . PHE B 1 15 ? 9.945 22.906 -15.281 1 92.88 15 PHE B C 1
ATOM 2130 O O . PHE B 1 15 ? 9.68 21.703 -15.227 1 92.88 15 PHE B O 1
ATOM 2137 N N . ASN B 1 16 ? 10.758 23.5 -14.461 1 92.44 16 ASN B N 1
ATOM 2138 C CA . ASN B 1 16 ? 11.445 22.734 -13.414 1 92.44 16 ASN B CA 1
ATOM 2139 C C . ASN B 1 16 ? 10.461 22.219 -12.367 1 92.44 16 ASN B C 1
ATOM 2141 O O . ASN B 1 16 ? 10.672 21.141 -11.805 1 92.44 16 ASN B O 1
ATOM 2145 N N . PHE B 1 17 ? 9.461 23 -12.188 1 92.75 17 PHE B N 1
ATOM 2146 C CA . PHE B 1 17 ? 8.43 22.578 -11.25 1 92.75 17 PHE B CA 1
ATOM 2147 C C . PHE B 1 17 ? 7.715 21.328 -11.75 1 92.75 17 PHE B C 1
ATOM 2149 O O . PHE B 1 17 ? 7.559 20.359 -11.008 1 92.75 17 PHE B O 1
ATOM 2156 N N . VAL B 1 18 ? 7.352 21.359 -13.016 1 93.12 18 VAL B N 1
ATOM 2157 C CA . VAL B 1 18 ? 6.656 20.219 -13.609 1 93.12 18 VAL B CA 1
ATOM 2158 C C . VAL B 1 18 ? 7.598 19.016 -13.68 1 93.12 18 VAL B C 1
ATOM 2160 O O . VAL B 1 18 ? 7.195 17.891 -13.383 1 93.12 18 VAL B O 1
ATOM 2163 N N . LEU B 1 19 ? 8.789 19.234 -14.031 1 94.75 19 LEU B N 1
ATOM 2164 C CA . LEU B 1 19 ? 9.781 18.172 -14.141 1 94.75 19 LEU B CA 1
ATOM 2165 C C . LEU B 1 19 ? 10.047 17.531 -12.781 1 94.75 19 LEU B C 1
ATOM 2167 O O . LEU B 1 19 ? 10.195 16.312 -12.68 1 94.75 19 LEU B 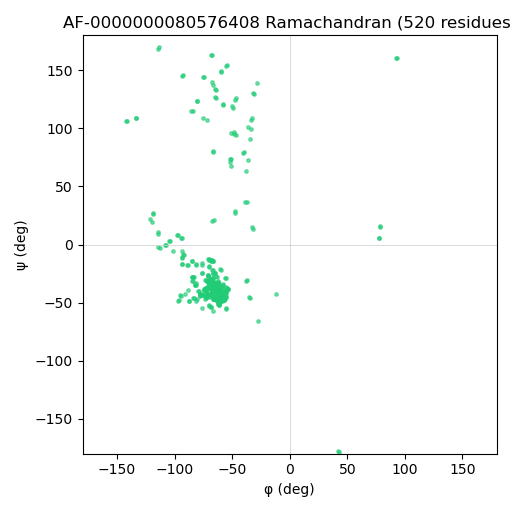O 1
ATOM 2171 N N . LEU B 1 20 ? 10.07 18.328 -11.758 1 94.12 20 LEU B N 1
ATOM 2172 C CA . LEU B 1 20 ? 10.273 17.812 -10.406 1 94.12 20 LEU B CA 1
ATOM 2173 C C . LEU B 1 20 ? 9.094 16.953 -9.969 1 94.12 20 LEU B C 1
ATOM 2175 O O . LEU B 1 20 ? 9.289 15.867 -9.406 1 94.12 20 LEU B O 1
ATOM 2179 N N . ASN B 1 21 ? 7.938 17.484 -10.266 1 93.31 21 ASN B N 1
ATOM 2180 C CA . ASN B 1 21 ? 6.746 16.703 -9.93 1 93.31 21 ASN B CA 1
ATOM 2181 C C . ASN B 1 21 ? 6.719 15.367 -10.664 1 93.31 21 ASN B C 1
ATOM 2183 O O . ASN B 1 21 ? 6.398 14.336 -10.07 1 93.31 21 ASN B O 1
ATOM 2187 N N . PHE B 1 22 ? 7.066 15.414 -11.836 1 94.5 22 PHE B N 1
ATOM 2188 C CA . PHE B 1 22 ? 7.094 14.203 -12.648 1 94.5 22 PHE B CA 1
ATOM 2189 C C . PHE B 1 22 ? 8.141 13.227 -12.125 1 94.5 22 PHE B C 1
ATOM 2191 O O . PHE B 1 22 ? 7.871 12.023 -12.016 1 94.5 22 PHE B O 1
ATOM 2198 N N . ALA B 1 23 ? 9.312 13.688 -11.812 1 95.94 23 ALA B N 1
ATOM 2199 C CA . ALA B 1 23 ? 10.391 12.844 -11.312 1 95.94 23 ALA B CA 1
ATOM 2200 C C . ALA B 1 23 ? 10 12.18 -10 1 95.94 23 ALA B C 1
ATOM 2202 O O . ALA B 1 23 ? 10.141 10.969 -9.836 1 95.94 23 ALA B O 1
ATOM 2203 N N . LEU B 1 24 ? 9.453 12.961 -9.109 1 95.25 24 LEU B N 1
ATOM 2204 C CA . LEU B 1 24 ? 9.078 12.43 -7.805 1 95.25 24 LEU B CA 1
ATOM 2205 C C . LEU B 1 24 ? 7.875 11.5 -7.926 1 95.25 24 LEU B C 1
ATOM 2207 O O . LEU B 1 24 ? 7.773 10.516 -7.195 1 95.25 24 LEU B O 1
ATOM 2211 N N . GLY B 1 25 ? 7.043 11.82 -8.859 1 95.19 25 GLY B N 1
ATOM 2212 C CA . GLY B 1 25 ? 5.934 10.93 -9.148 1 95.19 25 GLY B CA 1
ATOM 2213 C C . GLY B 1 25 ? 6.375 9.586 -9.703 1 95.19 25 GLY B C 1
ATOM 2214 O O . GLY B 1 25 ? 5.895 8.539 -9.25 1 95.19 25 GLY B O 1
ATOM 2215 N N . ILE B 1 26 ? 7.266 9.609 -10.609 1 95.44 26 ILE B N 1
ATOM 2216 C CA . ILE B 1 26 ? 7.812 8.391 -11.195 1 95.44 26 ILE B CA 1
ATOM 2217 C C . ILE B 1 26 ? 8.523 7.574 -10.117 1 95.44 26 ILE B C 1
ATOM 2219 O O . ILE B 1 26 ? 8.422 6.348 -10.094 1 95.44 26 ILE B O 1
ATOM 2223 N N . GLY B 1 27 ? 9.312 8.266 -9.312 1 97.12 27 GLY B N 1
ATOM 2224 C CA . GLY B 1 27 ? 9.977 7.578 -8.219 1 97.12 27 GLY B CA 1
ATOM 2225 C C . GLY B 1 27 ? 9.008 6.875 -7.281 1 97.12 27 GLY B C 1
ATOM 2226 O O . GLY B 1 27 ? 9.211 5.711 -6.934 1 97.12 27 GLY B O 1
ATOM 2227 N N . HIS B 1 28 ? 8.008 7.605 -6.949 1 94.75 28 HIS B N 1
ATOM 2228 C CA . HIS B 1 28 ? 6.961 7.047 -6.109 1 94.75 28 HIS B CA 1
ATOM 2229 C C . HIS B 1 28 ? 6.297 5.844 -6.777 1 94.75 28 HIS B C 1
ATOM 2231 O O . HIS B 1 28 ? 6.145 4.793 -6.156 1 94.75 28 HIS B O 1
ATOM 2237 N N . PHE B 1 29 ? 6.043 5.961 -7.992 1 95.31 29 PHE B N 1
ATOM 2238 C CA . PHE B 1 29 ? 5.363 4.934 -8.773 1 95.31 29 PHE B CA 1
ATOM 2239 C C . PHE B 1 29 ? 6.23 3.684 -8.883 1 95.31 29 PHE B C 1
ATOM 2241 O O . PHE B 1 29 ? 5.762 2.572 -8.641 1 95.31 29 PHE B O 1
ATOM 2248 N N . ILE B 1 30 ? 7.441 3.861 -9.195 1 96.5 30 ILE B N 1
ATOM 2249 C CA . ILE B 1 30 ? 8.281 2.717 -9.531 1 96.5 30 ILE B CA 1
ATOM 2250 C C . ILE B 1 30 ? 8.586 1.915 -8.266 1 96.5 30 ILE B C 1
ATOM 2252 O O . ILE B 1 30 ? 8.703 0.688 -8.32 1 96.5 30 ILE B O 1
ATOM 2256 N N . THR B 1 31 ? 8.773 2.576 -7.129 1 96.44 31 THR B N 1
ATOM 2257 C CA . THR B 1 31 ? 9.07 1.872 -5.883 1 96.44 31 THR B CA 1
ATOM 2258 C C . THR B 1 31 ? 7.871 1.027 -5.449 1 96.44 31 THR B C 1
ATOM 2260 O O . THR B 1 31 ? 8.039 -0.085 -4.945 1 96.44 31 THR B O 1
ATOM 2263 N N . ILE B 1 32 ? 6.695 1.47 -5.703 1 93.25 32 ILE B N 1
ATOM 2264 C CA . ILE B 1 32 ? 5.48 0.746 -5.352 1 93.25 32 ILE B CA 1
ATOM 2265 C C . ILE B 1 32 ? 5.176 -0.306 -6.414 1 93.25 32 ILE B C 1
ATOM 2267 O O . ILE B 1 32 ? 4.75 -1.418 -6.094 1 93.25 32 ILE B O 1
ATOM 2271 N N . LEU B 1 33 ? 5.48 0.021 -7.625 1 94.12 33 LEU B N 1
ATOM 2272 C CA . LEU B 1 33 ? 5.289 -0.921 -8.727 1 94.12 33 LEU B CA 1
ATOM 2273 C C . LEU B 1 33 ? 6.156 -2.16 -8.531 1 94.12 33 LEU B C 1
ATOM 2275 O O . LEU B 1 33 ? 5.75 -3.27 -8.883 1 94.12 33 LEU B O 1
ATOM 2279 N N . SER B 1 34 ? 7.375 -1.916 -8.094 1 94.56 34 SER B N 1
ATOM 2280 C CA . SER B 1 34 ? 8.289 -3.029 -7.867 1 94.56 34 SER B CA 1
ATOM 2281 C C . SER B 1 34 ? 7.691 -4.055 -6.91 1 94.56 34 SER B C 1
ATOM 2283 O O . SER B 1 34 ? 8.008 -5.246 -6.992 1 94.56 34 SER B O 1
ATOM 2285 N N . ALA B 1 35 ? 6.859 -3.67 -6.043 1 90.06 35 ALA B N 1
ATOM 2286 C CA . ALA B 1 35 ? 6.168 -4.578 -5.133 1 90.06 35 ALA B CA 1
ATOM 2287 C C . ALA B 1 35 ? 4.934 -5.184 -5.793 1 90.06 35 ALA B C 1
ATOM 2289 O O . ALA B 1 35 ? 4.742 -6.402 -5.766 1 90.06 35 ALA B O 1
ATOM 2290 N N . GLY B 1 36 ? 4.191 -4.422 -6.414 1 88 36 GLY B N 1
ATOM 2291 C CA . GLY B 1 36 ? 2.936 -4.855 -7.004 1 88 36 GLY B CA 1
ATOM 2292 C C . GLY B 1 36 ? 3.121 -5.773 -8.195 1 88 36 GLY B C 1
ATOM 2293 O O . GLY B 1 36 ? 2.326 -6.691 -8.406 1 88 36 GLY B O 1
ATOM 2294 N N . ALA B 1 37 ? 4.102 -5.555 -8.961 1 90.75 37 ALA B N 1
ATOM 2295 C CA . ALA B 1 37 ? 4.328 -6.312 -10.188 1 90.75 37 ALA B CA 1
ATOM 2296 C C . ALA B 1 37 ? 5.078 -7.609 -9.906 1 90.75 37 ALA B C 1
ATOM 2298 O O . ALA B 1 37 ? 5.137 -8.5 -10.758 1 90.75 37 ALA B O 1
ATOM 2299 N N . TYR B 1 38 ? 5.629 -7.723 -8.766 1 89.56 38 TYR B N 1
ATOM 2300 C CA . TYR B 1 38 ? 6.457 -8.867 -8.398 1 89.56 38 TYR B CA 1
ATOM 2301 C C . TYR B 1 38 ? 5.609 -10.117 -8.211 1 89.56 38 TYR B C 1
ATOM 2303 O O . TYR B 1 38 ? 6.043 -11.219 -8.547 1 89.56 38 TYR B O 1
ATOM 2311 N N . LEU B 1 39 ? 4.398 -10.055 -7.875 1 79.44 39 LEU B N 1
ATOM 2312 C CA . LEU B 1 39 ? 3.623 -11.18 -7.363 1 79.44 39 LEU B CA 1
ATOM 2313 C C . LEU B 1 39 ? 3.197 -12.109 -8.492 1 79.44 39 LEU B C 1
ATOM 2315 O O . LEU B 1 39 ? 3.34 -13.328 -8.391 1 79.44 39 LEU B O 1
ATOM 2319 N N . PRO B 1 40 ? 2.738 -11.586 -9.586 1 77.81 40 PRO B N 1
ATOM 2320 C CA . PRO B 1 40 ? 2.361 -12.508 -10.656 1 77.81 40 PRO B CA 1
ATOM 2321 C C . PRO B 1 40 ? 3.564 -13.227 -11.266 1 77.81 40 PRO B C 1
ATOM 2323 O O . PRO B 1 40 ? 3.398 -14.227 -11.969 1 77.81 40 PRO B O 1
ATOM 2326 N N . MET B 1 41 ? 4.688 -12.781 -10.992 1 85.38 41 MET B N 1
ATOM 2327 C CA . MET B 1 41 ? 5.867 -13.383 -11.617 1 85.38 41 MET B CA 1
ATOM 2328 C C . MET B 1 41 ? 6.516 -14.398 -10.68 1 85.38 41 MET B C 1
ATOM 2330 O O . MET B 1 41 ? 7.566 -14.953 -10.992 1 85.38 41 MET B O 1
ATOM 2334 N N . LEU B 1 42 ? 5.887 -14.68 -9.648 1 85.31 42 LEU B N 1
ATOM 2335 C CA . LEU B 1 42 ? 6.469 -15.5 -8.594 1 85.31 42 LEU B CA 1
ATOM 2336 C C . LEU B 1 42 ? 6.855 -16.875 -9.125 1 85.31 42 LEU B C 1
ATOM 2338 O O . LEU B 1 42 ? 7.949 -17.375 -8.836 1 85.31 42 LEU B O 1
ATOM 2342 N N . PRO B 1 43 ? 5.992 -17.484 -9.906 1 83.31 43 PRO B N 1
ATOM 2343 C CA . PRO B 1 43 ? 6.395 -18.812 -10.398 1 83.31 43 PRO B CA 1
ATOM 2344 C C . PRO B 1 43 ? 7.648 -18.75 -11.266 1 83.31 43 PRO B C 1
ATOM 2346 O O . PRO B 1 43 ? 8.469 -19.672 -11.234 1 83.31 43 PRO B O 1
ATOM 2349 N N . TYR B 1 44 ? 7.855 -17.75 -11.977 1 87 44 TYR B N 1
ATOM 2350 C CA . TYR B 1 44 ? 9.023 -17.594 -12.836 1 87 44 TYR B CA 1
ATOM 2351 C C . TYR B 1 44 ? 10.266 -17.281 -12.008 1 87 44 TYR B C 1
ATOM 2353 O O . TYR B 1 44 ? 11.352 -17.766 -12.305 1 87 44 TYR B O 1
ATOM 2361 N N . VAL B 1 45 ? 10.062 -16.516 -11.031 1 89.44 45 VAL B N 1
ATOM 2362 C CA . VAL B 1 45 ? 11.156 -16.203 -10.125 1 89.44 45 VAL B CA 1
ATOM 2363 C C . VAL B 1 45 ? 11.602 -17.469 -9.398 1 89.44 45 VAL B C 1
ATOM 2365 O O . VAL B 1 45 ? 12.797 -17.75 -9.289 1 89.44 45 VAL B O 1
ATOM 2368 N N . ALA B 1 46 ? 10.617 -18.188 -8.914 1 88.38 46 ALA B N 1
ATOM 2369 C CA . ALA B 1 46 ? 10.914 -19.438 -8.219 1 88.38 46 ALA B CA 1
ATOM 2370 C C . ALA B 1 46 ? 11.711 -20.391 -9.109 1 88.38 46 ALA B C 1
ATOM 2372 O O . ALA B 1 46 ? 12.656 -21.031 -8.648 1 88.38 46 ALA B O 1
ATOM 2373 N N . GLY B 1 47 ? 11.344 -20.547 -10.312 1 88 47 GLY B N 1
ATOM 2374 C CA . GLY B 1 47 ? 12.062 -21.375 -11.266 1 88 47 GLY B CA 1
ATOM 2375 C C . GLY B 1 47 ? 13.492 -20.938 -11.492 1 88 47 GLY B C 1
ATOM 2376 O O . GLY B 1 47 ? 14.398 -21.766 -11.609 1 88 47 GLY B O 1
ATOM 2377 N N . SER B 1 48 ? 13.672 -19.688 -11.5 1 89.62 48 SER B N 1
ATOM 2378 C CA . SER B 1 48 ? 15 -19.156 -11.789 1 89.62 48 SER B CA 1
ATOM 2379 C C . SER B 1 48 ? 15.922 -19.297 -10.586 1 89.62 48 SER B C 1
ATOM 2381 O O . SER B 1 48 ? 17.094 -19.609 -10.734 1 89.62 48 SER B O 1
ATOM 2383 N N . ILE B 1 49 ? 15.367 -19 -9.453 1 87.38 49 ILE B N 1
ATOM 2384 C CA . ILE B 1 49 ? 16.188 -19.062 -8.25 1 87.38 49 ILE B CA 1
ATOM 2385 C C . ILE B 1 49 ? 16.391 -20.516 -7.84 1 87.38 49 ILE B C 1
ATOM 2387 O O . ILE B 1 49 ? 17.266 -20.828 -7.031 1 87.38 49 ILE B O 1
ATOM 2391 N N . GLY B 1 50 ? 15.586 -21.391 -8.344 1 87.25 50 GLY B N 1
ATOM 2392 C CA . GLY B 1 50 ? 15.727 -22.812 -8.078 1 87.25 50 GLY B CA 1
ATOM 2393 C C . GLY B 1 50 ? 15.203 -23.219 -6.715 1 87.25 50 GLY B C 1
ATOM 2394 O O . GLY B 1 50 ? 15.719 -24.156 -6.102 1 87.25 50 GLY B O 1
ATOM 2395 N N . GLU B 1 51 ? 14.469 -22.375 -6.145 1 85.25 51 GLU B N 1
ATOM 2396 C CA . GLU B 1 51 ? 13.82 -22.672 -4.867 1 85.25 51 GLU B CA 1
ATOM 2397 C C . GLU B 1 51 ? 12.305 -22.734 -5.02 1 85.25 51 GLU B C 1
ATOM 2399 O O . GLU B 1 51 ? 11.766 -22.391 -6.074 1 85.25 51 GLU B O 1
ATOM 2404 N N . GLY B 1 52 ? 11.672 -23.172 -4.055 1 80.44 52 GLY B N 1
ATOM 2405 C CA . GLY B 1 52 ? 10.219 -23.281 -4.074 1 80.44 52 GLY B CA 1
ATOM 2406 C C . GLY B 1 52 ? 9.523 -21.938 -4.074 1 80.44 52 GLY B C 1
ATOM 2407 O O . GLY B 1 52 ? 10.156 -20.906 -3.875 1 80.44 52 GLY B O 1
ATOM 2408 N N . LEU B 1 53 ? 8.273 -21.875 -4.414 1 80.88 53 LEU B N 1
ATOM 2409 C CA . LEU B 1 53 ? 7.43 -20.703 -4.508 1 80.88 53 LEU B CA 1
ATOM 2410 C C . LEU B 1 53 ? 7.449 -19.906 -3.205 1 80.88 53 LEU B C 1
ATOM 2412 O O . LEU B 1 53 ? 7.469 -18.672 -3.221 1 80.88 53 LEU B O 1
ATOM 2416 N N . ALA B 1 54 ? 7.473 -20.594 -2.115 1 78.62 54 ALA B N 1
ATOM 2417 C CA . ALA B 1 54 ? 7.465 -19.938 -0.807 1 78.62 54 ALA B CA 1
ATOM 2418 C C . ALA B 1 54 ? 8.68 -19.031 -0.64 1 78.62 54 ALA B C 1
ATOM 2420 O O . ALA B 1 54 ? 8.562 -17.938 -0.085 1 78.62 54 ALA B O 1
ATOM 2421 N N . TYR B 1 55 ? 9.766 -19.453 -1.136 1 82.94 55 TYR B N 1
ATOM 2422 C CA . TYR B 1 55 ? 11 -18.672 -1.028 1 82.94 55 TYR B CA 1
ATOM 2423 C C . TYR B 1 55 ? 10.938 -17.438 -1.913 1 82.94 55 TYR B C 1
ATOM 2425 O O . TYR B 1 55 ? 11.461 -16.375 -1.546 1 82.94 55 TYR B O 1
ATOM 2433 N N . ALA B 1 56 ? 10.336 -17.594 -3.061 1 85.25 56 ALA B N 1
ATOM 2434 C CA . ALA B 1 56 ? 10.141 -16.422 -3.924 1 85.25 56 ALA B CA 1
ATOM 2435 C C . ALA B 1 56 ? 9.219 -15.406 -3.264 1 85.25 56 ALA B C 1
ATOM 2437 O O . ALA B 1 56 ? 9.414 -14.195 -3.41 1 85.25 56 ALA B O 1
ATOM 2438 N N . VAL B 1 57 ? 8.25 -15.859 -2.502 1 83.88 57 VAL B N 1
ATOM 2439 C CA . VAL B 1 57 ? 7.289 -15 -1.812 1 83.88 57 VAL B CA 1
ATOM 2440 C C . VAL B 1 57 ? 7.996 -14.203 -0.718 1 83.88 57 VAL B C 1
ATOM 2442 O O . VAL B 1 57 ? 7.648 -13.055 -0.458 1 83.88 57 VAL B O 1
ATOM 2445 N N . TRP B 1 58 ? 9.031 -14.758 -0.16 1 85.25 58 TRP B N 1
ATOM 2446 C CA . TRP B 1 58 ? 9.742 -14.117 0.937 1 85.25 58 TRP B CA 1
ATOM 2447 C C . TRP B 1 58 ? 10.43 -12.836 0.464 1 85.25 58 TRP B C 1
ATOM 2449 O O . TRP B 1 58 ? 10.633 -11.906 1.25 1 85.25 58 TRP B O 1
ATOM 2459 N N . GLY B 1 59 ? 10.789 -12.805 -0.803 1 88.75 59 GLY B N 1
ATOM 2460 C CA . GLY B 1 59 ? 11.305 -11.555 -1.347 1 88.75 59 GLY B CA 1
ATOM 2461 C C . GLY B 1 59 ? 10.328 -10.406 -1.23 1 88.75 59 GLY B C 1
ATOM 2462 O O . GLY B 1 59 ? 10.727 -9.258 -1.001 1 88.75 59 GLY B O 1
ATOM 2463 N N . GLN B 1 60 ? 9.062 -10.727 -1.388 1 89.44 60 GLN B N 1
ATOM 2464 C CA . GLN B 1 60 ? 8.023 -9.711 -1.277 1 89.44 60 GLN B CA 1
ATOM 2465 C C . GLN B 1 60 ? 7.816 -9.289 0.175 1 89.44 60 GLN B C 1
ATOM 2467 O O . GLN B 1 60 ? 7.703 -8.102 0.473 1 89.44 60 GLN B O 1
ATOM 2472 N N . SER B 1 61 ? 7.754 -10.25 1.054 1 90.19 61 SER B N 1
ATOM 2473 C CA . SER B 1 61 ? 7.57 -9.961 2.473 1 90.19 61 SER B CA 1
ATOM 2474 C C . SER B 1 61 ? 8.711 -9.102 3.01 1 90.19 61 SER B C 1
ATOM 2476 O O . SER B 1 61 ? 8.469 -8.133 3.736 1 90.19 61 SER B O 1
ATOM 2478 N N . ASN B 1 62 ? 9.875 -9.5 2.613 1 92.81 62 ASN B N 1
ATOM 2479 C CA . ASN B 1 62 ? 11.039 -8.734 3.055 1 92.81 62 ASN B CA 1
ATOM 2480 C C . ASN B 1 62 ? 11.031 -7.316 2.482 1 92.81 62 ASN B C 1
ATOM 2482 O O . ASN B 1 62 ? 11.484 -6.375 3.137 1 92.81 62 ASN B O 1
ATOM 2486 N N . TYR B 1 63 ? 10.586 -7.199 1.294 1 94.56 63 TYR B N 1
ATOM 2487 C CA . TYR B 1 63 ? 10.477 -5.875 0.692 1 94.56 63 TYR B CA 1
ATOM 2488 C C . TYR B 1 63 ? 9.633 -4.949 1.561 1 94.56 63 TYR B C 1
ATOM 2490 O O . TYR B 1 63 ? 10.062 -3.85 1.91 1 94.56 63 TYR B O 1
ATOM 2498 N N . PHE B 1 64 ? 8.547 -5.441 2.016 1 93.69 64 PHE B N 1
ATOM 2499 C CA . PHE B 1 64 ? 7.598 -4.582 2.711 1 93.69 64 PHE B CA 1
ATOM 2500 C C . PHE B 1 64 ? 8.047 -4.332 4.148 1 93.69 64 PHE B C 1
ATOM 2502 O O . PHE B 1 64 ? 7.879 -3.229 4.672 1 93.69 64 PHE B O 1
ATOM 2509 N N . ILE B 1 65 ? 8.547 -5.297 4.777 1 93.06 65 ILE B N 1
ATOM 2510 C CA . ILE B 1 65 ? 8.977 -5.074 6.152 1 93.06 65 ILE B CA 1
ATOM 2511 C C . ILE B 1 65 ? 10.133 -4.078 6.176 1 93.06 65 ILE B C 1
ATOM 2513 O O . ILE B 1 65 ? 10.211 -3.227 7.062 1 93.06 65 ILE B O 1
ATOM 2517 N N . ALA B 1 66 ? 11.023 -4.23 5.238 1 95.31 66 ALA B N 1
ATOM 2518 C CA . ALA B 1 66 ? 12.133 -3.281 5.129 1 95.31 66 ALA B CA 1
ATOM 2519 C C . ALA B 1 66 ? 11.625 -1.885 4.781 1 95.31 66 ALA B C 1
ATOM 2521 O O . ALA B 1 66 ? 12.148 -0.886 5.281 1 95.31 66 ALA B O 1
ATOM 2522 N N . MET B 1 67 ? 10.672 -1.851 3.953 1 94.56 67 MET B N 1
ATOM 2523 C CA . MET B 1 67 ? 10.078 -0.57 3.584 1 94.56 67 MET B CA 1
ATOM 2524 C C . MET B 1 67 ? 9.508 0.138 4.805 1 94.56 67 MET B C 1
ATOM 2526 O O . MET B 1 67 ? 9.75 1.328 5.012 1 94.56 67 MET B O 1
ATOM 2530 N N . GLY B 1 68 ? 8.758 -0.607 5.559 1 92.62 68 GLY B N 1
ATOM 2531 C CA . GLY B 1 68 ? 8.18 -0.034 6.766 1 92.62 68 GLY B CA 1
ATOM 2532 C C . GLY B 1 68 ? 9.227 0.455 7.75 1 92.62 68 GLY B C 1
ATOM 2533 O O . GLY B 1 68 ? 9.117 1.564 8.273 1 92.62 68 GLY B O 1
ATOM 2534 N N . ALA B 1 69 ? 10.195 -0.339 7.969 1 90.88 69 ALA B N 1
ATOM 2535 C CA . ALA B 1 69 ? 11.266 0.035 8.883 1 90.88 69 ALA B CA 1
ATOM 2536 C C . ALA B 1 69 ? 12 1.281 8.391 1 90.88 69 ALA B C 1
ATOM 2538 O O . ALA B 1 69 ? 12.305 2.182 9.18 1 90.88 69 ALA B O 1
ATOM 2539 N N . ALA B 1 70 ? 12.258 1.292 7.156 1 93.38 70 ALA B N 1
ATOM 2540 C CA . ALA B 1 70 ? 13.008 2.404 6.57 1 93.38 70 ALA B CA 1
ATOM 2541 C C . ALA B 1 70 ? 12.164 3.676 6.547 1 93.38 70 ALA B C 1
ATOM 2543 O O . ALA B 1 70 ? 12.695 4.781 6.668 1 93.38 70 ALA B O 1
ATOM 2544 N N . PHE B 1 71 ? 10.922 3.504 6.391 1 89.81 71 PHE B N 1
ATOM 2545 C CA . PHE B 1 71 ? 10.023 4.648 6.387 1 89.81 71 PHE B CA 1
ATOM 2546 C C . PHE B 1 71 ? 10.141 5.434 7.688 1 89.81 71 PHE B C 1
ATOM 2548 O O . PHE B 1 71 ? 10.141 6.668 7.676 1 89.81 71 PHE B O 1
ATOM 2555 N N . LEU B 1 72 ? 10.258 4.781 8.797 1 85 72 LEU B N 1
ATOM 2556 C CA . LEU B 1 72 ? 10.391 5.414 10.102 1 85 72 LEU B CA 1
ATOM 2557 C C . LEU B 1 72 ? 11.719 6.164 10.211 1 85 72 LEU B C 1
ATOM 2559 O O . LEU B 1 72 ? 11.812 7.164 10.922 1 85 72 LEU B O 1
ATOM 2563 N N . PHE B 1 73 ? 12.578 5.695 9.445 1 88 73 PHE B N 1
ATOM 2564 C CA . PHE B 1 73 ? 13.914 6.27 9.547 1 88 73 PHE B CA 1
ATOM 2565 C C . PHE B 1 73 ? 14.094 7.402 8.547 1 88 73 PHE B C 1
ATOM 2567 O O . PHE B 1 73 ? 15.062 8.164 8.633 1 88 73 PHE B O 1
ATOM 2574 N N . ALA B 1 74 ? 13.234 7.57 7.676 1 89.25 74 ALA B N 1
ATOM 2575 C CA . ALA B 1 74 ? 13.367 8.57 6.621 1 89.25 74 ALA B CA 1
ATOM 2576 C C . ALA B 1 74 ? 13.391 9.984 7.203 1 89.25 74 ALA B C 1
ATOM 2578 O O . ALA B 1 74 ? 14.156 10.836 6.75 1 89.25 74 ALA B O 1
ATOM 2579 N N . ARG B 1 75 ? 12.609 10.211 8.18 1 83.12 75 ARG B N 1
ATOM 2580 C CA . ARG B 1 75 ? 12.516 11.555 8.75 1 83.12 75 ARG B CA 1
ATOM 2581 C C . ARG B 1 75 ? 13.797 11.938 9.469 1 83.12 75 ARG B C 1
ATOM 2583 O O . ARG B 1 75 ? 14.352 13.016 9.227 1 83.12 75 ARG B O 1
ATOM 2590 N N . PRO B 1 76 ? 14.234 11.078 10.406 1 84.06 76 PRO B N 1
ATOM 2591 C CA . PRO B 1 76 ? 15.508 11.422 11.031 1 84.06 76 PRO B CA 1
ATOM 2592 C C . PRO B 1 76 ? 16.641 11.555 10.016 1 84.06 76 PRO B C 1
ATOM 2594 O O . PRO B 1 76 ? 17.547 12.383 10.195 1 84.06 76 PRO B O 1
ATOM 2597 N N . LEU B 1 77 ? 16.672 10.805 9 1 85.94 77 LEU B N 1
ATOM 2598 C CA . LEU B 1 77 ? 17.688 10.914 7.969 1 85.94 77 LEU B CA 1
ATOM 2599 C C . LEU B 1 77 ? 17.594 12.25 7.242 1 85.94 77 LEU B C 1
ATOM 2601 O O . LEU B 1 77 ? 18.609 12.922 7.035 1 85.94 77 LEU B O 1
ATOM 2605 N N . MET B 1 78 ? 16.406 12.57 6.891 1 85.88 78 MET B N 1
ATOM 2606 C CA . MET B 1 78 ? 16.188 13.828 6.172 1 85.88 78 MET B CA 1
ATOM 2607 C C . MET B 1 78 ? 16.531 15.023 7.047 1 85.88 78 MET B C 1
ATOM 2609 O O . MET B 1 78 ? 17.016 16.047 6.547 1 85.88 78 MET B O 1
ATOM 2613 N N . ALA B 1 79 ? 16.297 14.891 8.328 1 83.06 79 ALA B N 1
ATOM 2614 C CA . ALA B 1 79 ? 16.641 15.969 9.258 1 83.06 79 ALA B CA 1
ATOM 2615 C C . ALA B 1 79 ? 18.141 16.203 9.312 1 83.06 79 ALA B C 1
ATOM 2617 O O . ALA B 1 79 ? 18.609 17.312 9.57 1 83.06 79 ALA B O 1
ATOM 2618 N N . ARG B 1 80 ? 18.859 15.211 8.984 1 85.06 80 ARG B N 1
ATOM 2619 C CA . ARG B 1 80 ? 20.312 15.297 9.102 1 85.06 80 ARG B CA 1
ATOM 2620 C C . ARG B 1 80 ? 20.938 15.711 7.777 1 85.06 80 ARG B C 1
ATOM 2622 O O . ARG B 1 80 ? 21.875 16.516 7.75 1 85.06 80 ARG B O 1
ATOM 2629 N N . ILE B 1 81 ? 20.484 15.117 6.75 1 88.06 81 ILE B N 1
ATOM 2630 C CA . ILE B 1 81 ? 21.203 15.344 5.504 1 88.06 81 ILE B CA 1
ATOM 2631 C C . ILE B 1 81 ? 20.344 16.141 4.531 1 88.06 81 ILE B C 1
ATOM 2633 O O . ILE B 1 81 ? 20.766 16.453 3.418 1 88.06 81 ILE B O 1
ATOM 2637 N N . GLY B 1 82 ? 19.141 16.438 4.898 1 86.19 82 GLY B N 1
ATOM 2638 C CA . GLY B 1 82 ? 18.234 17.203 4.043 1 86.19 82 GLY B CA 1
ATOM 2639 C C . GLY B 1 82 ? 17.359 16.312 3.188 1 86.19 82 GLY B C 1
ATOM 2640 O O . GLY B 1 82 ? 17.688 15.148 2.932 1 86.19 82 GLY B O 1
ATOM 2641 N N . ALA B 1 83 ? 16.312 16.875 2.725 1 90.19 83 ALA B N 1
ATOM 2642 C CA . ALA B 1 83 ? 15.328 16.141 1.95 1 90.19 83 ALA B CA 1
ATOM 2643 C C . ALA B 1 83 ? 15.891 15.727 0.592 1 90.19 83 ALA B C 1
ATOM 2645 O O . ALA B 1 83 ? 15.688 14.594 0.145 1 90.19 83 ALA B O 1
ATOM 2646 N N . ARG B 1 84 ? 16.578 16.609 -0.037 1 92 84 ARG B N 1
ATOM 2647 C CA . ARG B 1 84 ? 17.125 16.312 -1.354 1 92 84 ARG B CA 1
ATOM 2648 C C . ARG B 1 84 ? 18.125 15.156 -1.288 1 92 84 ARG B C 1
ATOM 2650 O O . ARG B 1 84 ? 18 14.195 -2.051 1 92 84 ARG B O 1
ATOM 2657 N N . ASN B 1 85 ? 19.047 15.297 -0.394 1 93.19 85 ASN B N 1
ATOM 2658 C CA . ASN B 1 85 ? 20.078 14.258 -0.28 1 93.19 85 ASN B CA 1
ATOM 2659 C C . ASN B 1 85 ? 19.484 12.93 0.163 1 93.19 85 ASN B C 1
ATOM 2661 O O . ASN B 1 85 ? 19.938 11.867 -0.267 1 93.19 85 ASN B O 1
ATOM 2665 N N . ALA B 1 86 ? 18.547 13.016 1.019 1 93.56 86 ALA B N 1
ATOM 2666 C CA . ALA B 1 86 ? 17.891 11.797 1.456 1 93.56 86 ALA B CA 1
ATOM 2667 C C . ALA B 1 86 ? 17.172 11.109 0.291 1 93.56 86 ALA B C 1
ATOM 2669 O O . ALA B 1 86 ? 17.266 9.891 0.127 1 93.56 86 ALA B O 1
ATOM 2670 N N . ALA B 1 87 ? 16.516 11.891 -0.512 1 95.94 87 ALA B N 1
ATOM 2671 C CA . ALA B 1 87 ? 15.812 11.328 -1.668 1 95.94 87 ALA B CA 1
ATOM 2672 C C . ALA B 1 87 ? 16.797 10.75 -2.676 1 95.94 87 ALA B C 1
ATOM 2674 O O . ALA B 1 87 ? 16.609 9.625 -3.156 1 95.94 87 ALA B O 1
ATOM 2675 N N . VAL B 1 88 ? 17.812 11.469 -2.943 1 96.44 88 VAL B N 1
ATOM 2676 C CA . VAL B 1 88 ? 18.812 11.023 -3.906 1 96.44 88 VAL B CA 1
ATOM 2677 C C . VAL B 1 88 ? 19.469 9.734 -3.414 1 96.44 88 VAL B C 1
ATOM 2679 O O . VAL B 1 88 ? 19.625 8.781 -4.18 1 96.44 88 VAL B O 1
ATOM 2682 N N . THR B 1 89 ? 19.812 9.711 -2.16 1 96.06 89 THR B N 1
ATOM 2683 C CA . THR B 1 89 ? 20.422 8.516 -1.576 1 96.06 89 THR B CA 1
ATOM 2684 C C . THR B 1 89 ? 19.469 7.324 -1.686 1 96.06 89 THR B C 1
ATOM 2686 O O . THR B 1 89 ? 19.891 6.227 -2.055 1 96.06 89 THR B O 1
ATOM 2689 N N . ALA B 1 90 ? 18.266 7.535 -1.387 1 97.81 90 ALA B N 1
ATOM 2690 C CA . ALA B 1 90 ? 17.266 6.461 -1.428 1 97.81 90 ALA B CA 1
ATOM 2691 C C . ALA B 1 90 ? 17.125 5.906 -2.842 1 97.81 90 ALA B C 1
ATOM 2693 O O . ALA B 1 90 ? 17.141 4.688 -3.043 1 97.81 90 ALA B O 1
ATOM 2694 N N . TYR B 1 91 ? 17.016 6.773 -3.811 1 98.38 91 TYR B N 1
ATOM 2695 C CA . TYR B 1 91 ? 16.797 6.32 -5.18 1 98.38 91 TYR B CA 1
ATOM 2696 C C . TYR B 1 91 ? 18.062 5.68 -5.746 1 98.38 91 TYR B C 1
ATOM 2698 O O . TYR B 1 91 ? 17.984 4.746 -6.547 1 98.38 91 TYR B O 1
ATOM 2706 N N . LEU B 1 92 ? 19.234 6.148 -5.312 1 98.38 92 LEU B N 1
ATOM 2707 C CA . LEU B 1 92 ? 20.469 5.484 -5.707 1 98.38 92 LEU B CA 1
ATOM 2708 C C . LEU B 1 92 ? 20.547 4.078 -5.121 1 98.38 92 LEU B C 1
ATOM 2710 O O . LEU B 1 92 ? 20.953 3.139 -5.801 1 98.38 92 LEU B O 1
ATOM 2714 N N . LEU B 1 93 ? 20.188 4.031 -3.881 1 98.06 93 LEU B N 1
ATOM 2715 C CA . LEU B 1 93 ? 20.141 2.723 -3.238 1 98.06 93 LEU B CA 1
ATOM 2716 C C . LEU B 1 93 ? 19.156 1.802 -3.936 1 98.06 93 LEU B C 1
ATOM 2718 O O . LEU B 1 93 ? 19.406 0.605 -4.086 1 98.06 93 LEU B O 1
ATOM 2722 N N . PHE B 1 94 ? 18.016 2.373 -4.328 1 98.69 94 PHE B N 1
ATOM 2723 C CA . PHE B 1 94 ? 17.016 1.586 -5.035 1 98.69 94 PHE B CA 1
ATOM 2724 C C . PHE B 1 94 ? 17.562 1.096 -6.375 1 98.69 94 PHE B C 1
ATOM 2726 O O . PHE B 1 94 ? 17.328 -0.051 -6.762 1 98.69 94 PHE B O 1
ATOM 2733 N N . ALA B 1 95 ? 18.25 1.933 -7.055 1 98.44 95 ALA B N 1
ATOM 2734 C CA . ALA B 1 95 ? 18.875 1.5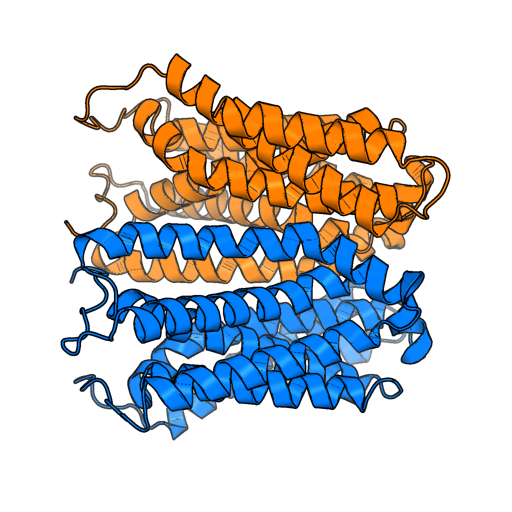57 -8.32 1 98.44 95 ALA B CA 1
ATOM 2735 C C . ALA B 1 95 ? 19.906 0.454 -8.117 1 98.44 95 ALA B C 1
ATOM 2737 O O . ALA B 1 95 ? 19.906 -0.544 -8.844 1 98.44 95 ALA B O 1
ATOM 2738 N N . ALA B 1 96 ? 20.766 0.643 -7.164 1 98.44 96 ALA B N 1
ATOM 2739 C CA . ALA B 1 96 ? 21.812 -0.343 -6.879 1 98.44 96 ALA B CA 1
ATOM 2740 C C . ALA B 1 96 ? 21.188 -1.691 -6.504 1 98.44 96 ALA B C 1
ATOM 2742 O O . ALA B 1 96 ? 21.672 -2.738 -6.953 1 98.44 96 ALA B O 1
ATOM 2743 N N . ALA B 1 97 ? 20.188 -1.648 -5.691 1 98.31 97 ALA B N 1
ATOM 2744 C CA . ALA B 1 97 ? 19.5 -2.877 -5.281 1 98.31 97 ALA B CA 1
ATOM 2745 C C . ALA B 1 97 ? 18.844 -3.557 -6.473 1 98.31 97 ALA B C 1
ATOM 2747 O O . ALA B 1 97 ? 18.844 -4.785 -6.582 1 98.31 97 ALA B O 1
ATOM 2748 N N . SER B 1 98 ? 18.234 -2.775 -7.344 1 98.06 98 SER B N 1
ATOM 2749 C CA . SER B 1 98 ? 17.594 -3.328 -8.539 1 98.06 98 SER B CA 1
ATOM 2750 C C . SER B 1 98 ? 18.625 -3.996 -9.445 1 98.06 98 SER B C 1
ATOM 2752 O O . SER B 1 98 ? 18.359 -5.051 -10.023 1 98.06 98 SER B O 1
ATOM 2754 N N . LEU B 1 99 ? 19.766 -3.406 -9.555 1 97.5 99 LEU B N 1
ATOM 2755 C CA . LEU B 1 99 ? 20.859 -4.016 -10.32 1 97.5 99 LEU B CA 1
ATOM 2756 C C . LEU B 1 99 ? 21.328 -5.309 -9.664 1 97.5 99 LEU B C 1
ATOM 2758 O O . LEU B 1 99 ? 21.609 -6.289 -10.359 1 97.5 99 LEU B O 1
ATOM 2762 N N . LEU B 1 100 ? 21.391 -5.301 -8.383 1 97.12 100 LEU B N 1
ATOM 2763 C CA . LEU B 1 100 ? 21.828 -6.484 -7.652 1 97.12 100 LEU B CA 1
ATOM 2764 C C . LEU B 1 100 ? 20.844 -7.637 -7.852 1 97.12 100 LEU B C 1
ATOM 2766 O O . LEU B 1 100 ? 21.25 -8.797 -7.914 1 97.12 100 LEU B O 1
ATOM 2770 N N . VAL B 1 101 ? 19.578 -7.363 -7.918 1 95.81 101 VAL B N 1
ATOM 2771 C CA . VAL B 1 101 ? 18.578 -8.391 -8.188 1 95.81 101 VAL B CA 1
ATOM 2772 C C . VAL B 1 101 ? 18.828 -9.016 -9.562 1 95.81 101 VAL B C 1
ATOM 2774 O O . VAL B 1 101 ? 18.781 -10.234 -9.719 1 95.81 101 VAL B O 1
ATOM 2777 N N . LEU B 1 102 ? 19.125 -8.195 -10.516 1 94.44 102 LEU B N 1
ATOM 2778 C CA . LEU B 1 102 ? 19.375 -8.656 -11.883 1 94.44 102 LEU B CA 1
ATOM 2779 C C . LEU B 1 102 ? 20.594 -9.57 -11.93 1 94.44 102 LEU B C 1
ATOM 2781 O O . LEU B 1 102 ? 20.641 -10.492 -12.75 1 94.44 102 LEU B O 1
ATOM 2785 N N . LEU B 1 103 ? 21.469 -9.367 -11.039 1 92.88 103 LEU B N 1
ATOM 2786 C CA . LEU B 1 103 ? 22.719 -10.125 -11.047 1 92.88 103 LEU B CA 1
ATOM 2787 C C . LEU B 1 103 ? 22.594 -11.375 -10.18 1 92.88 103 LEU B C 1
ATOM 2789 O O . LEU B 1 103 ? 23.484 -12.234 -10.195 1 92.88 103 LEU B O 1
ATOM 2793 N N . SER B 1 104 ? 21.531 -11.547 -9.445 1 88.31 104 SER B N 1
ATOM 2794 C CA . SER B 1 104 ? 21.453 -12.602 -8.438 1 88.31 104 SER B CA 1
ATOM 2795 C C . SER B 1 104 ? 20.312 -13.578 -8.75 1 88.31 104 SER B C 1
ATOM 2797 O O . SER B 1 104 ? 19.828 -14.266 -7.855 1 88.31 104 SER B O 1
ATOM 2799 N N . VAL B 1 105 ? 19.969 -13.703 -9.906 1 81.56 105 VAL B N 1
ATOM 2800 C CA . VAL B 1 105 ? 18.766 -14.453 -10.281 1 81.56 105 VAL B CA 1
ATOM 2801 C C . VAL B 1 105 ? 19 -15.945 -10.055 1 81.56 105 VAL B C 1
ATOM 2803 O O . VAL B 1 105 ? 18.047 -16.719 -9.922 1 81.56 105 VAL B O 1
ATOM 2806 N N . ASN B 1 106 ? 20.203 -16.266 -9.852 1 86.69 106 ASN B N 1
ATOM 2807 C CA . ASN B 1 106 ? 20.5 -17.688 -9.672 1 86.69 106 ASN B CA 1
ATOM 2808 C C . ASN B 1 106 ? 21 -17.984 -8.258 1 86.69 106 ASN B C 1
ATOM 2810 O O . ASN B 1 106 ? 21.531 -19.062 -7.996 1 86.69 106 ASN B O 1
ATOM 2814 N N . CYS B 1 107 ? 20.891 -16.984 -7.438 1 91.56 107 CYS B N 1
ATOM 2815 C CA . CYS B 1 107 ? 21.344 -17.125 -6.059 1 91.56 107 CYS B CA 1
ATOM 2816 C C . CYS B 1 107 ? 20.297 -16.578 -5.086 1 91.56 107 CYS B C 1
ATOM 2818 O O . CYS B 1 107 ? 20.25 -15.375 -4.844 1 91.56 107 CYS B O 1
ATOM 2820 N N . TYR B 1 108 ? 19.672 -17.469 -4.391 1 90.81 108 TYR B N 1
ATOM 2821 C CA . TYR B 1 108 ? 18.516 -17.125 -3.566 1 90.81 108 TYR B CA 1
ATOM 2822 C C . TYR B 1 108 ? 18.891 -16.156 -2.461 1 90.81 108 TYR B C 1
ATOM 2824 O O . TYR B 1 108 ? 18.25 -15.117 -2.289 1 90.81 108 TYR B O 1
ATOM 2832 N N . PRO B 1 109 ? 20 -16.438 -1.696 1 90.31 109 PRO B N 1
ATOM 2833 C CA . PRO B 1 109 ? 20.297 -15.539 -0.578 1 90.31 109 PRO B CA 1
ATOM 2834 C C . PRO B 1 109 ? 20.594 -14.109 -1.029 1 90.31 109 PRO B C 1
ATOM 2836 O O . PRO B 1 109 ? 20.172 -13.148 -0.379 1 90.31 109 PRO B O 1
ATOM 2839 N N . ILE B 1 110 ? 21.297 -14 -2.141 1 93.75 110 ILE B N 1
ATOM 2840 C CA . ILE B 1 110 ? 21.625 -12.672 -2.631 1 93.75 110 ILE B CA 1
ATOM 2841 C C . ILE B 1 110 ? 20.375 -12.008 -3.219 1 93.75 110 ILE B C 1
ATOM 2843 O O . ILE B 1 110 ? 20.203 -10.797 -3.096 1 93.75 110 ILE B O 1
ATOM 2847 N N . PHE B 1 111 ? 19.562 -12.797 -3.865 1 95 111 PHE B N 1
ATOM 2848 C CA . PHE B 1 111 ? 18.312 -12.289 -4.418 1 95 111 PHE B CA 1
ATOM 2849 C C . PHE B 1 111 ? 17.438 -11.719 -3.316 1 95 111 PHE B C 1
ATOM 2851 O O . PHE B 1 111 ? 16.938 -10.594 -3.43 1 95 111 PHE B O 1
ATOM 2858 N N . THR B 1 112 ? 17.328 -12.445 -2.266 1 92.81 112 THR B N 1
ATOM 2859 C CA . THR B 1 112 ? 16.484 -12.023 -1.153 1 92.81 112 THR B CA 1
ATOM 2860 C C . THR B 1 112 ? 17.062 -10.781 -0.477 1 92.81 112 THR B C 1
ATOM 2862 O O . THR B 1 112 ? 16.328 -9.883 -0.076 1 92.81 112 THR B O 1
ATOM 2865 N N . PHE B 1 113 ? 18.328 -10.781 -0.351 1 94.69 113 PHE B N 1
ATOM 2866 C CA . PHE B 1 113 ? 19 -9.617 0.203 1 94.69 113 PHE B CA 1
ATOM 2867 C C . PHE B 1 113 ? 18.75 -8.391 -0.665 1 94.69 113 PHE B C 1
ATOM 2869 O O . PHE B 1 113 ? 18.469 -7.309 -0.15 1 94.69 113 PHE B O 1
ATOM 2876 N N . ALA B 1 114 ? 18.906 -8.539 -1.91 1 96.69 114 ALA B N 1
ATOM 2877 C CA . ALA B 1 114 ? 18.703 -7.438 -2.852 1 96.69 114 ALA B CA 1
ATOM 2878 C C . ALA B 1 114 ? 17.281 -6.918 -2.777 1 96.69 114 ALA B C 1
ATOM 2880 O O . ALA B 1 114 ? 17.047 -5.703 -2.795 1 96.69 114 ALA B O 1
ATOM 2881 N N . ARG B 1 115 ? 16.359 -7.785 -2.676 1 95.94 115 ARG B N 1
ATOM 2882 C CA . ARG B 1 115 ? 14.953 -7.391 -2.535 1 95.94 115 ARG B CA 1
ATOM 2883 C C . ARG B 1 115 ? 14.727 -6.633 -1.231 1 95.94 115 ARG B C 1
ATOM 2885 O O . ARG B 1 115 ? 13.961 -5.668 -1.192 1 95.94 115 ARG B O 1
ATOM 2892 N N . THR B 1 116 ? 15.359 -7.117 -0.229 1 96 116 THR B N 1
ATOM 2893 C CA . THR B 1 116 ? 15.266 -6.43 1.055 1 96 116 THR B CA 1
ATOM 2894 C C . THR B 1 116 ? 15.812 -5.008 0.95 1 96 116 THR B C 1
ATOM 2896 O O . THR B 1 116 ? 15.203 -4.062 1.454 1 96 116 THR B O 1
ATOM 2899 N N . MET B 1 117 ? 16.891 -4.906 0.263 1 97.44 117 MET B N 1
ATOM 2900 C CA . MET B 1 117 ? 17.5 -3.594 0.072 1 97.44 117 MET B CA 1
ATOM 2901 C C . MET B 1 117 ? 16.609 -2.699 -0.792 1 97.44 117 MET B C 1
ATOM 2903 O O . MET B 1 117 ? 16.562 -1.486 -0.584 1 97.44 117 MET B O 1
ATOM 2907 N N . GLN B 1 118 ? 15.977 -3.26 -1.753 1 97.88 118 GLN B N 1
ATOM 2908 C CA . GLN B 1 118 ? 15.008 -2.506 -2.547 1 97.88 118 GLN B CA 1
ATOM 2909 C C . GLN B 1 118 ? 13.906 -1.929 -1.669 1 97.88 118 GLN B C 1
ATOM 2911 O O . GLN B 1 118 ? 13.547 -0.756 -1.802 1 97.88 118 GLN B O 1
ATOM 2916 N N . GLY B 1 119 ? 13.406 -2.795 -0.81 1 96.88 119 GLY B N 1
ATOM 2917 C CA . GLY B 1 119 ? 12.383 -2.334 0.111 1 96.88 119 GLY B CA 1
ATOM 2918 C C . GLY B 1 119 ? 12.859 -1.227 1.032 1 96.88 119 GLY B C 1
ATOM 2919 O O . GLY B 1 119 ? 12.148 -0.245 1.252 1 96.88 119 GLY B O 1
ATOM 2920 N N . LEU B 1 120 ? 14.016 -1.389 1.517 1 96.75 120 LEU B N 1
ATOM 2921 C CA . LEU B 1 120 ? 14.633 -0.373 2.367 1 96.75 120 LEU B CA 1
ATOM 2922 C C . LEU B 1 120 ? 14.734 0.959 1.633 1 96.75 120 LEU B C 1
ATOM 2924 O O . LEU B 1 120 ? 14.359 2.002 2.174 1 96.75 120 LEU B O 1
ATOM 2928 N N . ALA B 1 121 ? 15.211 0.888 0.467 1 98 121 ALA B N 1
ATOM 2929 C CA . ALA B 1 121 ? 15.375 2.092 -0.343 1 98 121 ALA B CA 1
ATOM 2930 C C . ALA B 1 121 ? 14.031 2.732 -0.663 1 98 121 ALA B C 1
ATOM 2932 O O . ALA B 1 121 ? 13.898 3.959 -0.646 1 98 121 ALA B O 1
ATOM 2933 N N . ALA B 1 122 ? 13.078 1.904 -0.952 1 96.94 122 ALA B N 1
ATOM 2934 C CA . ALA B 1 122 ? 11.734 2.393 -1.236 1 96.94 122 ALA B CA 1
ATOM 2935 C C . ALA B 1 122 ? 11.164 3.148 -0.041 1 96.94 122 ALA B C 1
ATOM 2937 O O . ALA B 1 122 ? 10.633 4.25 -0.193 1 96.94 122 ALA B O 1
ATOM 2938 N N . GLY B 1 123 ? 11.266 2.598 1.1 1 94.88 123 GLY B N 1
ATOM 2939 C CA . GLY B 1 123 ? 10.781 3.252 2.307 1 94.88 123 GLY B CA 1
ATOM 2940 C C . GLY B 1 123 ? 11.477 4.57 2.588 1 94.88 123 GLY B C 1
ATOM 2941 O O . GLY B 1 123 ? 10.836 5.547 2.984 1 94.88 123 GLY B O 1
ATOM 2942 N N . LEU B 1 124 ? 12.75 4.582 2.352 1 95 124 LEU B N 1
ATOM 2943 C CA . LEU B 1 124 ? 13.555 5.773 2.596 1 95 124 LEU B CA 1
ATOM 2944 C C . LEU B 1 124 ? 13.172 6.895 1.636 1 95 124 LEU B C 1
ATOM 2946 O O . LEU B 1 124 ? 13.391 8.07 1.931 1 95 124 LEU B O 1
ATOM 2950 N N . SER B 1 125 ? 12.594 6.562 0.558 1 96.31 125 SER B N 1
ATOM 2951 C CA . SER B 1 125 ? 12.344 7.559 -0.481 1 96.31 125 SER B CA 1
ATOM 2952 C C . SER B 1 125 ? 11 8.25 -0.272 1 96.31 125 SER B C 1
ATOM 2954 O O . SER B 1 125 ? 10.766 9.336 -0.805 1 96.31 125 SER B O 1
ATOM 2956 N N . LEU B 1 126 ? 10.141 7.676 0.499 1 92 126 LEU B N 1
ATOM 2957 C CA . LEU B 1 126 ? 8.742 8.102 0.519 1 92 126 LEU B CA 1
ATOM 2958 C C . LEU B 1 126 ? 8.602 9.477 1.158 1 92 126 LEU B C 1
ATOM 2960 O O . LEU B 1 126 ? 8.078 10.406 0.535 1 92 126 LEU B O 1
ATOM 2964 N N . SER B 1 127 ? 9.117 9.672 2.311 1 89.12 127 SER B N 1
ATOM 2965 C CA . SER B 1 127 ? 8.922 10.922 3.043 1 89.12 127 SER B CA 1
ATOM 2966 C C . SER B 1 127 ? 9.734 12.055 2.428 1 89.12 127 SER B C 1
ATOM 2968 O O . SER B 1 127 ? 9.211 13.141 2.184 1 89.12 127 SER B O 1
ATOM 2970 N N . PRO B 1 128 ? 11.023 11.805 2.125 1 91.81 128 PRO B N 1
ATOM 2971 C CA . PRO B 1 128 ? 11.781 12.891 1.503 1 91.81 128 PRO B CA 1
ATOM 2972 C C . PRO B 1 128 ? 11.195 13.328 0.161 1 91.81 128 PRO B C 1
ATOM 2974 O O . PRO B 1 128 ? 11.227 14.516 -0.175 1 91.81 128 PRO B O 1
ATOM 2977 N N . SER B 1 129 ? 10.68 12.414 -0.588 1 94.12 129 SER B N 1
ATOM 2978 C CA . SER B 1 129 ? 10.078 12.742 -1.876 1 94.12 129 SER B CA 1
ATOM 2979 C C . SER B 1 129 ? 8.828 13.602 -1.698 1 94.12 129 SER B C 1
ATOM 2981 O O . SER B 1 129 ? 8.617 14.562 -2.441 1 94.12 129 SER B O 1
ATOM 2983 N N . LEU B 1 130 ? 8.078 13.203 -0.75 1 89.5 130 LEU B N 1
ATOM 2984 C CA . LEU B 1 130 ? 6.887 13.992 -0.464 1 89.5 130 LEU B CA 1
ATOM 2985 C C . LEU B 1 130 ? 7.262 15.391 0.015 1 89.5 130 LEU B C 1
ATOM 2987 O O . LEU B 1 130 ? 6.656 16.375 -0.402 1 89.5 130 LEU B O 1
ATOM 2991 N N . THR B 1 131 ? 8.188 15.414 0.895 1 88.38 131 THR B N 1
ATOM 2992 C CA . THR B 1 131 ? 8.648 16.688 1.419 1 88.38 131 THR B CA 1
ATOM 2993 C C . THR B 1 131 ? 9.156 17.594 0.292 1 88.38 131 THR B C 1
ATOM 2995 O O . THR B 1 131 ? 8.789 18.766 0.21 1 88.38 131 THR B O 1
ATOM 2998 N N . LEU B 1 132 ? 9.961 17.047 -0.547 1 89.75 132 LEU B N 1
ATOM 2999 C CA . LEU B 1 132 ? 10.492 17.812 -1.676 1 89.75 132 LEU B CA 1
ATOM 3000 C C . LEU B 1 132 ? 9.367 18.312 -2.574 1 89.75 132 LEU B C 1
ATOM 3002 O O . LEU B 1 132 ? 9.422 19.422 -3.082 1 89.75 132 LEU B O 1
ATOM 3006 N N . LEU B 1 133 ? 8.453 17.469 -2.736 1 90.06 133 LEU B N 1
ATOM 3007 C CA . LEU B 1 133 ? 7.309 17.828 -3.57 1 90.06 133 LEU B CA 1
ATOM 3008 C C . LEU B 1 133 ? 6.539 18.984 -2.965 1 90.06 133 LEU B C 1
ATOM 3010 O O . LEU B 1 133 ? 6.285 19.984 -3.643 1 90.06 133 LEU B O 1
ATOM 3014 N N . LEU B 1 134 ? 6.312 18.984 -1.729 1 87.81 134 LEU B N 1
ATOM 3015 C CA . LEU B 1 134 ? 5.414 19.922 -1.083 1 87.81 134 LEU B CA 1
ATOM 3016 C C . LEU B 1 134 ? 6.129 21.234 -0.782 1 87.81 134 LEU B C 1
ATOM 3018 O O . LEU B 1 134 ? 5.492 22.281 -0.67 1 87.81 134 LEU B O 1
ATOM 3022 N N . GLU B 1 135 ? 7.402 21.125 -0.601 1 86.75 135 GLU B N 1
ATOM 3023 C CA . GLU B 1 135 ? 8.172 22.344 -0.368 1 86.75 135 GLU B CA 1
ATOM 3024 C C . GLU B 1 135 ? 8.055 23.297 -1.546 1 86.75 135 GLU B C 1
ATOM 3026 O O . GLU B 1 135 ? 8.297 24.5 -1.4 1 86.75 135 GLU B O 1
ATOM 3031 N N . HIS B 1 136 ? 7.715 22.844 -2.633 1 87.25 136 HIS B N 1
ATOM 3032 C CA . HIS B 1 136 ? 7.637 23.688 -3.816 1 87.25 136 HIS B CA 1
ATOM 3033 C C . HIS B 1 136 ? 6.191 24.016 -4.168 1 87.25 136 HIS B C 1
ATOM 3035 O O . HIS B 1 136 ? 5.922 24.656 -5.188 1 87.25 136 HIS B O 1
ATOM 3041 N N . TYR B 1 137 ? 5.309 23.578 -3.377 1 87.12 137 TYR B N 1
ATOM 3042 C CA . TYR B 1 137 ? 3.898 23.922 -3.506 1 87.12 137 TYR B CA 1
ATOM 3043 C C . TYR B 1 137 ? 3.561 25.125 -2.633 1 87.12 137 TYR B C 1
ATOM 3045 O O . TYR B 1 137 ? 4.148 25.312 -1.564 1 87.12 137 TYR B O 1
ATOM 3053 N N . LYS B 1 138 ? 2.619 25.984 -3.17 1 86.75 138 LYS B N 1
ATOM 3054 C CA . LYS B 1 138 ? 2.043 26.984 -2.279 1 86.75 138 LYS B CA 1
ATOM 3055 C C . LYS B 1 138 ? 1.341 26.328 -1.093 1 86.75 138 LYS B C 1
ATOM 3057 O O . LYS B 1 138 ? 0.798 25.234 -1.216 1 86.75 138 LYS B O 1
ATOM 3062 N N . LYS B 1 139 ? 1.338 26.984 0.009 1 84 139 LYS B N 1
ATOM 3063 C CA . LYS B 1 139 ? 0.757 26.453 1.238 1 84 139 LYS B CA 1
ATOM 3064 C C . LYS B 1 139 ? -0.7 26.047 1.029 1 84 139 LYS B C 1
ATOM 3066 O O . LYS B 1 139 ? -1.146 25.016 1.544 1 84 139 LYS B O 1
ATOM 3071 N N . SER B 1 140 ? -1.406 26.797 0.244 1 82.94 140 SER B N 1
ATOM 3072 C CA . SER B 1 140 ? -2.826 26.562 0.008 1 82.94 140 SER B CA 1
ATOM 3073 C C . SER B 1 140 ? -3.039 25.297 -0.818 1 82.94 140 SER B C 1
ATOM 3075 O O . SER B 1 140 ? -4.125 24.719 -0.797 1 82.94 140 SER B O 1
ATOM 3077 N N . HIS B 1 141 ? -1.977 24.859 -1.516 1 85.75 141 HIS B N 1
ATOM 3078 C CA . HIS B 1 141 ? -2.119 23.719 -2.416 1 85.75 141 HIS B CA 1
ATOM 3079 C C . HIS B 1 141 ? -1.443 22.469 -1.844 1 85.75 141 HIS B C 1
ATOM 3081 O O . HIS B 1 141 ? -1.479 21.406 -2.457 1 85.75 141 HIS B O 1
ATOM 3087 N N . GLN B 1 142 ? -0.876 22.594 -0.716 1 84.06 142 GLN B N 1
ATOM 3088 C CA . GLN B 1 142 ? -0.133 21.469 -0.14 1 84.06 142 GLN B CA 1
ATOM 3089 C C . GLN B 1 142 ? -1.069 20.328 0.25 1 84.06 142 GLN B C 1
ATOM 3091 O O . GLN B 1 142 ? -0.717 19.156 0.112 1 84.06 142 GLN B O 1
ATOM 3096 N N . LYS B 1 143 ? -2.246 20.703 0.66 1 74.75 143 LYS B N 1
ATOM 3097 C CA . LYS B 1 143 ? -3.211 19.672 1.02 1 74.75 143 LYS B CA 1
ATOM 3098 C C . LYS B 1 143 ? -3.568 18.812 -0.188 1 74.75 143 LYS B C 1
ATOM 3100 O O . LYS B 1 143 ? -3.656 17.578 -0.079 1 74.75 143 LYS B O 1
ATOM 3105 N N . VAL B 1 144 ? -3.729 19.438 -1.249 1 75.44 144 VAL B N 1
ATOM 3106 C CA . VAL B 1 144 ? -4.039 18.719 -2.482 1 75.44 144 VAL B CA 1
ATOM 3107 C C . VAL B 1 144 ? -2.855 17.844 -2.885 1 75.44 144 VAL B C 1
ATOM 3109 O O . VAL B 1 144 ? -3.039 16.719 -3.34 1 75.44 144 VAL B O 1
ATOM 3112 N N . GLY B 1 145 ? -1.69 18.344 -2.719 1 80.56 145 GLY B N 1
ATOM 3113 C CA . GLY B 1 145 ? -0.489 17.578 -3.012 1 80.56 145 GLY B CA 1
ATOM 3114 C C . GLY B 1 145 ? -0.377 16.312 -2.193 1 80.56 145 GLY B C 1
ATOM 3115 O O . GLY B 1 145 ? -0.047 15.25 -2.727 1 80.56 145 GLY B O 1
ATOM 3116 N N . VAL B 1 146 ? -0.704 16.406 -0.975 1 77.38 146 VAL B N 1
ATOM 3117 C CA . VAL B 1 146 ? -0.648 15.25 -0.084 1 77.38 146 VAL B CA 1
ATOM 3118 C C . VAL B 1 146 ? -1.688 14.219 -0.512 1 77.38 146 VAL B C 1
ATOM 3120 O O . VAL B 1 146 ? -1.399 13.023 -0.554 1 77.38 146 VAL B O 1
ATOM 3123 N N . THR B 1 147 ? -2.842 14.695 -0.869 1 72.88 147 THR B N 1
ATOM 3124 C CA . THR B 1 147 ? -3.91 13.805 -1.3 1 72.88 147 THR B CA 1
ATOM 3125 C C . THR B 1 147 ? -3.52 13.07 -2.58 1 72.88 147 THR B C 1
ATOM 3127 O O . THR B 1 147 ? -3.686 11.852 -2.68 1 72.88 147 THR B O 1
ATOM 3130 N N . LEU B 1 148 ? -2.996 13.758 -3.447 1 78.94 148 LEU B N 1
ATOM 3131 C CA . LEU B 1 148 ? -2.594 13.164 -4.715 1 78.94 148 LEU B CA 1
ATOM 3132 C C . LEU B 1 148 ? -1.471 12.148 -4.508 1 78.94 148 LEU B C 1
ATOM 3134 O O . LEU B 1 148 ? -1.438 11.109 -5.168 1 78.94 148 LEU B O 1
ATOM 3138 N N . TRP B 1 149 ? -0.582 12.523 -3.617 1 84.06 149 TRP B N 1
ATOM 3139 C CA . TRP B 1 149 ? 0.492 11.602 -3.26 1 84.06 149 TRP B CA 1
ATOM 3140 C C . TRP B 1 149 ? -0.07 10.312 -2.666 1 84.06 149 TRP B C 1
ATOM 3142 O O . TRP B 1 149 ? 0.371 9.219 -3.016 1 84.06 149 TRP B O 1
ATOM 3152 N N . GLY B 1 150 ? -1.02 10.43 -1.83 1 78.69 150 GLY B N 1
ATOM 3153 C CA . GLY B 1 150 ? -1.672 9.273 -1.237 1 78.69 150 GLY B CA 1
ATOM 3154 C C . GLY B 1 150 ? -2.395 8.406 -2.254 1 78.69 150 GLY B C 1
ATOM 3155 O O . GLY B 1 150 ? -2.326 7.18 -2.191 1 78.69 150 GLY B O 1
ATOM 3156 N N . LEU B 1 151 ? -2.988 9 -3.193 1 75.56 151 LEU B N 1
ATOM 3157 C CA . LEU B 1 151 ? -3.723 8.289 -4.238 1 75.56 151 LEU B CA 1
ATOM 3158 C C . LEU B 1 151 ? -2.766 7.551 -5.168 1 75.56 151 LEU B C 1
ATOM 3160 O O . LEU B 1 151 ? -3.102 6.488 -5.691 1 75.56 151 LEU B O 1
ATOM 3164 N N . ALA B 1 152 ? -1.659 8.18 -5.273 1 85.31 152 ALA B N 1
ATOM 3165 C CA . ALA B 1 152 ? -0.693 7.656 -6.234 1 85.31 152 ALA B CA 1
ATOM 3166 C C . ALA B 1 152 ? -0.155 6.301 -5.793 1 85.31 152 ALA B C 1
ATOM 3168 O O . ALA B 1 152 ? 0.447 5.574 -6.59 1 85.31 152 ALA B O 1
ATOM 3169 N N . VAL B 1 153 ? -0.397 5.934 -4.57 1 83.38 153 VAL B N 1
ATOM 3170 C CA . VAL B 1 153 ? 0.055 4.641 -4.07 1 83.38 153 VAL B CA 1
ATOM 3171 C C . VAL B 1 153 ? -0.772 3.521 -4.703 1 83.38 153 VAL B C 1
ATOM 3173 O O . VAL B 1 153 ? -0.278 2.41 -4.902 1 83.38 153 VAL B O 1
ATOM 3176 N N . PHE B 1 154 ? -1.954 3.797 -5.098 1 85.75 154 PHE B N 1
ATOM 3177 C CA . PHE B 1 154 ? -2.891 2.752 -5.5 1 85.75 154 PHE B CA 1
ATOM 3178 C C . PHE B 1 154 ? -2.678 2.363 -6.957 1 85.75 154 PHE B C 1
ATOM 3180 O O . PHE B 1 154 ? -2.828 1.196 -7.324 1 85.75 154 PHE B O 1
ATOM 3187 N N . ALA B 1 155 ? -2.273 3.285 -7.738 1 87.38 155 ALA B N 1
ATOM 3188 C CA . ALA B 1 155 ? -2.141 3.047 -9.172 1 87.38 155 ALA B CA 1
ATOM 3189 C C . ALA B 1 155 ? -1.123 1.944 -9.453 1 87.38 155 ALA B C 1
ATOM 3191 O O . ALA B 1 155 ? -1.421 0.985 -10.172 1 87.38 155 ALA B O 1
ATOM 3192 N N . PRO B 1 156 ? 0.065 2.066 -8.875 1 90.69 156 PRO B N 1
ATOM 3193 C CA . PRO B 1 156 ? 1.023 0.989 -9.141 1 90.69 156 PRO B CA 1
ATOM 3194 C C . PRO B 1 156 ? 0.544 -0.366 -8.625 1 90.69 156 PRO B C 1
ATOM 3196 O O . PRO B 1 156 ? 0.825 -1.398 -9.242 1 90.69 156 PRO B O 1
ATOM 3199 N N . PHE B 1 157 ? -0.188 -0.353 -7.586 1 88.06 157 PHE B N 1
ATOM 3200 C CA . PHE B 1 157 ? -0.72 -1.611 -7.078 1 88.06 157 PHE B CA 1
ATOM 3201 C C . PHE B 1 157 ? -1.837 -2.131 -7.973 1 88.06 157 PHE B C 1
ATOM 3203 O O . PHE B 1 157 ? -2.023 -3.342 -8.102 1 88.06 157 PHE B O 1
ATOM 3210 N N . SER B 1 158 ? -2.521 -1.238 -8.57 1 88.25 158 SER B N 1
ATOM 3211 C CA . SER B 1 158 ? -3.621 -1.639 -9.438 1 88.25 158 SER B CA 1
ATOM 3212 C C . SER B 1 158 ? -3.104 -2.189 -10.766 1 88.25 158 SER B C 1
ATOM 3214 O O . SER B 1 158 ? -3.537 -3.252 -11.211 1 88.25 158 SER B O 1
ATOM 3216 N N . ILE B 1 159 ? -2.164 -1.569 -11.328 1 88.44 159 ILE B N 1
ATOM 3217 C CA . ILE B 1 159 ? -1.706 -1.962 -12.656 1 88.44 159 ILE B CA 1
ATOM 3218 C C . ILE B 1 159 ? -0.53 -2.928 -12.531 1 88.44 159 ILE B C 1
ATOM 3220 O O . ILE B 1 159 ? -0.186 -3.625 -13.492 1 88.44 159 ILE B O 1
ATOM 3224 N N . GLY B 1 160 ? 0.068 -2.992 -11.43 1 88 160 GLY B N 1
ATOM 3225 C CA . GLY B 1 160 ? 1.277 -3.76 -11.18 1 88 160 GLY B CA 1
ATOM 3226 C C . GLY B 1 160 ? 1.137 -5.227 -11.531 1 88 160 GLY B C 1
ATOM 3227 O O . GLY B 1 160 ? 1.932 -5.762 -12.312 1 88 160 GLY B O 1
ATOM 3228 N N . PRO B 1 161 ? 0.162 -5.812 -10.961 1 83.06 161 PRO B N 1
ATOM 3229 C CA . PRO B 1 161 ? -0.003 -7.234 -11.266 1 83.06 161 PRO B CA 1
ATOM 3230 C C . PRO B 1 161 ? -0.132 -7.512 -12.758 1 83.06 161 PRO B C 1
ATOM 3232 O O . PRO B 1 161 ? 0.49 -8.445 -13.273 1 83.06 161 PRO B O 1
ATOM 3235 N N . ALA B 1 162 ? -0.854 -6.734 -13.453 1 80 162 ALA B N 1
ATOM 3236 C CA . ALA B 1 162 ? -0.99 -6.895 -14.898 1 80 162 ALA B CA 1
ATOM 3237 C C . ALA B 1 162 ? 0.346 -6.676 -15.602 1 80 162 ALA B C 1
ATOM 3239 O O . ALA B 1 162 ? 0.7 -7.418 -16.516 1 80 162 ALA B O 1
ATOM 3240 N N . LEU B 1 163 ? 1.055 -5.699 -15.195 1 86.5 163 LEU B N 1
ATOM 3241 C CA . LEU B 1 163 ? 2.357 -5.422 -15.789 1 86.5 163 LEU B CA 1
ATOM 3242 C C . LEU B 1 163 ? 3.344 -6.543 -15.477 1 86.5 163 LEU B C 1
ATOM 3244 O O . LEU B 1 163 ? 4.172 -6.898 -16.328 1 86.5 163 LEU B O 1
ATOM 3248 N N . GLY B 1 164 ? 3.275 -6.98 -14.273 1 85.12 164 GLY B N 1
ATOM 3249 C CA . GLY B 1 164 ? 4.102 -8.125 -13.922 1 85.12 164 GLY B CA 1
ATOM 3250 C C . GLY B 1 164 ? 3.854 -9.336 -14.797 1 85.12 164 GLY B C 1
ATOM 3251 O O . GLY B 1 164 ? 4.797 -10 -15.227 1 85.12 164 GLY B O 1
ATOM 3252 N N . GLY B 1 165 ? 2.584 -9.641 -14.961 1 78.25 165 GLY B N 1
ATOM 3253 C CA . GLY B 1 165 ? 2.252 -10.711 -15.883 1 78.25 165 GLY B CA 1
ATOM 3254 C C . GLY B 1 165 ? 2.746 -10.453 -17.297 1 78.25 165 GLY B C 1
ATOM 3255 O O . GLY B 1 165 ? 3.23 -11.367 -17.969 1 78.25 165 GLY B O 1
ATOM 3256 N N . TYR B 1 166 ? 2.592 -9.25 -17.672 1 83.06 166 TYR B N 1
ATOM 3257 C CA . TYR B 1 166 ? 3.061 -8.875 -19 1 83.06 166 TYR B CA 1
ATOM 3258 C C . TYR B 1 166 ? 4.559 -9.117 -19.141 1 83.06 166 TYR B C 1
ATOM 3260 O O . TYR B 1 166 ? 5.016 -9.656 -20.156 1 83.06 166 TYR B O 1
ATOM 3268 N N . PHE B 1 167 ? 5.344 -8.742 -18.203 1 87.25 167 PHE B N 1
ATOM 3269 C CA . PHE B 1 167 ? 6.785 -8.945 -18.234 1 87.25 167 PHE B CA 1
ATOM 3270 C C . PHE B 1 167 ? 7.121 -10.43 -18.266 1 87.25 167 PHE B C 1
ATOM 3272 O O . PHE B 1 167 ? 7.969 -10.859 -19.062 1 87.25 167 PHE B O 1
ATOM 3279 N N . ALA B 1 168 ? 6.441 -11.18 -17.484 1 83 168 ALA B N 1
ATOM 3280 C CA . ALA B 1 168 ? 6.766 -12.594 -17.312 1 83 168 ALA B CA 1
ATOM 3281 C C . ALA B 1 168 ? 6.262 -13.422 -18.484 1 83 168 ALA B C 1
ATOM 3283 O O . ALA B 1 168 ? 6.98 -14.289 -19 1 83 168 ALA B O 1
ATOM 3284 N N . TYR B 1 169 ? 5.117 -13.141 -18.906 1 75.88 169 TYR B N 1
ATOM 3285 C CA . TYR B 1 169 ? 4.473 -14.039 -19.859 1 75.88 169 TYR B CA 1
ATOM 3286 C C . TYR B 1 169 ? 4.672 -13.539 -21.297 1 75.88 169 TYR B C 1
ATOM 3288 O O . TYR B 1 169 ? 5.051 -14.312 -22.172 1 75.88 169 TYR B O 1
ATOM 3296 N N . ARG B 1 170 ? 4.414 -12.312 -21.469 1 77.69 170 ARG B N 1
ATOM 3297 C CA . ARG B 1 170 ? 4.449 -11.812 -22.828 1 77.69 170 ARG B CA 1
ATOM 3298 C C . ARG B 1 170 ? 5.879 -11.516 -23.281 1 77.69 170 ARG B C 1
ATOM 3300 O O . ARG B 1 170 ? 6.301 -11.945 -24.344 1 77.69 170 ARG B O 1
ATOM 3307 N N . LEU B 1 171 ? 6.543 -10.852 -22.422 1 86.31 171 LEU B N 1
ATOM 3308 C CA . LEU B 1 171 ? 7.926 -10.547 -22.766 1 86.31 171 LEU B CA 1
ATOM 3309 C C . LEU B 1 171 ? 8.836 -11.734 -22.469 1 86.31 171 LEU B C 1
ATOM 3311 O O . LEU B 1 171 ? 9.961 -11.797 -22.969 1 86.31 171 LEU B O 1
ATOM 3315 N N . GLY B 1 172 ? 8.383 -12.609 -21.688 1 85.94 172 GLY B N 1
ATOM 3316 C CA . GLY B 1 172 ? 9.062 -13.867 -21.438 1 85.94 172 GLY B CA 1
ATOM 3317 C C . GLY B 1 172 ? 10.234 -13.734 -20.484 1 85.94 172 GLY B C 1
ATOM 3318 O O . GLY B 1 172 ? 11.047 -14.656 -20.359 1 85.94 172 GLY B O 1
ATOM 3319 N N . ASP B 1 173 ? 10.367 -12.484 -19.938 1 93.06 173 ASP B N 1
ATOM 3320 C CA . ASP B 1 173 ? 11.477 -12.258 -19.016 1 93.06 173 ASP B CA 1
ATOM 3321 C C . ASP B 1 173 ? 11.047 -11.359 -17.859 1 93.06 173 ASP B C 1
ATOM 3323 O O . ASP B 1 173 ? 11 -10.133 -18 1 93.06 173 ASP B O 1
ATOM 3327 N N . TRP B 1 174 ? 10.898 -11.961 -16.734 1 91.5 174 TRP B N 1
ATOM 3328 C CA . TRP B 1 174 ? 10.43 -11.258 -15.547 1 91.5 174 TRP B CA 1
ATOM 3329 C C . TRP B 1 174 ? 11.453 -10.227 -15.086 1 91.5 174 TRP B C 1
ATOM 3331 O O . TRP B 1 174 ? 11.117 -9.305 -14.336 1 91.5 174 TRP B O 1
ATOM 3341 N N . ARG B 1 175 ? 12.734 -10.289 -15.594 1 94.44 175 ARG B N 1
ATOM 3342 C CA . ARG B 1 175 ? 13.828 -9.422 -15.172 1 94.44 175 ARG B CA 1
ATOM 3343 C C . ARG B 1 175 ? 13.602 -7.988 -15.648 1 94.44 175 ARG B C 1
ATOM 3345 O O . ARG B 1 175 ? 14.219 -7.055 -15.141 1 94.44 175 ARG B O 1
ATOM 3352 N N . TRP B 1 176 ? 12.68 -7.785 -16.516 1 94.5 176 TRP B N 1
ATOM 3353 C CA . TRP B 1 176 ? 12.391 -6.461 -17.062 1 94.5 176 TRP B CA 1
ATOM 3354 C C . TRP B 1 176 ? 11.875 -5.527 -15.969 1 94.5 176 TRP B C 1
ATOM 3356 O O . TRP B 1 176 ? 12.102 -4.316 -16.016 1 94.5 176 TRP B O 1
ATOM 3366 N N . LEU B 1 177 ? 11.172 -6.039 -15 1 95.31 177 LEU B N 1
ATOM 3367 C CA . LEU B 1 177 ? 10.703 -5.223 -13.891 1 95.31 177 LEU B CA 1
ATOM 3368 C C . LEU B 1 177 ? 11.875 -4.504 -13.219 1 95.31 177 LEU B C 1
ATOM 3370 O O . LEU B 1 177 ? 11.766 -3.318 -12.891 1 95.31 177 LEU B O 1
ATOM 3374 N N . PHE B 1 178 ? 12.961 -5.219 -13.125 1 97.12 178 PHE B N 1
ATOM 3375 C CA . PHE B 1 178 ? 14.094 -4.68 -12.383 1 97.12 178 PHE B CA 1
ATOM 3376 C C . PHE B 1 178 ? 14.938 -3.775 -13.266 1 97.12 178 PHE B C 1
ATOM 3378 O O . PHE B 1 178 ? 15.555 -2.822 -12.781 1 97.12 178 PHE B O 1
ATOM 3385 N N . VAL B 1 179 ? 14.914 -4.043 -14.531 1 97.12 179 VAL B N 1
ATOM 3386 C CA . VAL B 1 179 ? 15.57 -3.148 -15.477 1 97.12 179 VAL B CA 1
ATOM 3387 C C . VAL B 1 179 ? 14.859 -1.795 -15.484 1 97.12 179 VAL B C 1
ATOM 3389 O O . VAL B 1 179 ? 15.508 -0.748 -15.406 1 97.12 179 VAL B O 1
ATOM 3392 N N . VAL B 1 180 ? 13.594 -1.85 -15.547 1 96.94 180 VAL B N 1
ATOM 3393 C CA . VAL B 1 180 ? 12.805 -0.626 -15.562 1 96.94 180 VAL B CA 1
ATOM 3394 C C . VAL B 1 180 ? 12.961 0.111 -14.234 1 96.94 180 VAL B C 1
ATOM 3396 O O . VAL B 1 180 ? 13.016 1.343 -14.211 1 96.94 180 VAL B O 1
ATOM 3399 N N . SER B 1 181 ? 12.961 -0.674 -13.172 1 97.88 181 SER B N 1
ATOM 3400 C CA . SER B 1 181 ? 13.156 -0.072 -11.852 1 97.88 181 SER B CA 1
ATOM 3401 C C . SER B 1 181 ? 14.5 0.656 -11.773 1 97.88 181 SER B C 1
ATOM 3403 O O . SER B 1 181 ? 14.57 1.773 -11.258 1 97.88 181 SER B O 1
ATOM 3405 N N . PHE B 1 182 ? 15.516 0.06 -12.258 1 98.25 182 PHE B N 1
ATOM 3406 C CA . PHE B 1 182 ? 16.844 0.661 -12.281 1 98.25 182 PHE B CA 1
ATOM 3407 C C . PHE B 1 182 ? 16.844 1.935 -13.117 1 98.25 182 PHE B C 1
ATOM 3409 O O . PHE B 1 182 ? 17.297 2.986 -12.656 1 98.25 182 PHE B O 1
ATOM 3416 N N . ALA B 1 183 ? 16.359 1.819 -14.297 1 98.31 183 ALA B N 1
ATOM 3417 C CA . ALA B 1 183 ? 16.375 2.939 -15.234 1 98.31 183 ALA B CA 1
ATOM 3418 C C . ALA B 1 183 ? 15.562 4.117 -14.695 1 98.31 183 ALA B C 1
ATOM 3420 O O . ALA B 1 183 ? 16.031 5.258 -14.727 1 98.31 183 ALA B O 1
ATOM 3421 N N . ALA B 1 184 ? 14.391 3.836 -14.203 1 98.19 184 ALA B N 1
ATOM 3422 C CA . ALA B 1 184 ? 13.516 4.891 -13.688 1 98.19 184 ALA B CA 1
ATOM 3423 C C . ALA B 1 184 ? 14.156 5.602 -12.5 1 98.19 184 ALA B C 1
ATOM 3425 O O . ALA B 1 184 ? 14.094 6.832 -12.406 1 98.19 184 ALA B O 1
ATOM 3426 N N . SER B 1 185 ? 14.711 4.801 -11.578 1 98.25 185 SER B N 1
ATOM 3427 C CA . SER B 1 185 ? 15.336 5.41 -10.414 1 98.25 185 SER B CA 1
ATOM 3428 C C . SER B 1 185 ? 16.516 6.285 -10.805 1 98.25 185 SER B C 1
ATOM 3430 O O . SER B 1 185 ? 16.75 7.34 -10.211 1 98.25 185 SER B O 1
ATOM 3432 N N . MET B 1 186 ? 17.25 5.922 -11.797 1 98.25 186 MET B N 1
ATOM 3433 C CA . MET B 1 186 ? 18.375 6.719 -12.273 1 98.25 186 MET B CA 1
ATOM 3434 C C . MET B 1 186 ? 17.891 8.016 -12.914 1 98.25 186 MET B C 1
ATOM 3436 O O . MET B 1 186 ? 18.531 9.055 -12.797 1 98.25 186 MET B O 1
ATOM 3440 N N . VAL B 1 187 ? 16.812 7.93 -13.617 1 98.06 187 VAL B N 1
ATOM 3441 C CA . VAL B 1 187 ? 16.234 9.125 -14.219 1 98.06 187 VAL B CA 1
ATOM 3442 C C . VAL B 1 187 ? 15.82 10.102 -13.125 1 98.06 187 VAL B C 1
ATOM 3444 O O . VAL B 1 187 ? 16.062 11.305 -13.234 1 98.06 187 VAL B O 1
ATOM 3447 N N . VAL B 1 188 ? 15.188 9.562 -12.07 1 98.06 188 VAL B N 1
ATOM 3448 C CA . VAL B 1 188 ? 14.766 10.406 -10.961 1 98.06 188 VAL B CA 1
ATOM 3449 C C . VAL B 1 188 ? 15.977 11.094 -10.344 1 98.06 188 VAL B C 1
ATOM 3451 O O . VAL B 1 188 ? 15.961 12.305 -10.109 1 98.06 188 VAL B O 1
ATOM 3454 N N . VAL B 1 189 ? 17.047 10.328 -10.125 1 97.5 189 VAL B N 1
ATOM 3455 C CA . VAL B 1 189 ? 18.266 10.859 -9.523 1 97.5 189 VAL B CA 1
ATOM 3456 C C . VAL B 1 189 ? 18.844 11.953 -10.422 1 97.5 189 VAL B C 1
ATOM 3458 O O . VAL B 1 189 ? 19.234 13.023 -9.938 1 97.5 189 VAL B O 1
ATOM 3461 N N . SER B 1 190 ? 18.875 11.734 -11.672 1 97 190 SER B N 1
ATOM 3462 C CA . SER B 1 190 ? 19.438 12.688 -12.625 1 97 190 SER B CA 1
ATOM 3463 C C . SER B 1 190 ? 18.641 13.992 -12.633 1 97 190 SER B C 1
ATOM 3465 O O . SER B 1 190 ? 19.219 15.078 -12.664 1 97 190 SER B O 1
ATOM 3467 N N . ILE B 1 191 ? 17.344 13.938 -12.555 1 96.44 191 ILE B N 1
ATOM 3468 C CA . ILE B 1 191 ? 16.5 15.117 -12.586 1 96.44 191 ILE B CA 1
ATOM 3469 C C . ILE B 1 191 ? 16.641 15.891 -11.281 1 96.44 191 ILE B C 1
ATOM 3471 O O . ILE B 1 191 ? 16.734 17.125 -11.281 1 96.44 191 ILE B O 1
ATOM 3475 N N . LEU B 1 192 ? 16.641 15.141 -10.172 1 95 192 LEU B N 1
ATOM 3476 C CA . LEU B 1 192 ? 16.812 15.805 -8.883 1 95 192 LEU B CA 1
ATOM 3477 C C . LEU B 1 192 ? 18.141 16.547 -8.82 1 95 192 LEU B C 1
ATOM 3479 O O . LEU B 1 192 ? 18.203 17.672 -8.32 1 95 192 LEU B O 1
ATOM 3483 N N . TRP B 1 193 ? 19.156 15.914 -9.352 1 91.62 193 TRP B N 1
ATOM 3484 C CA . TRP B 1 193 ? 20.484 16.531 -9.359 1 91.62 193 TRP B CA 1
ATOM 3485 C C . TRP B 1 193 ? 20.5 17.766 -10.258 1 91.62 193 TRP B C 1
ATOM 3487 O O . TRP B 1 193 ? 21.109 18.781 -9.922 1 91.62 193 TRP B O 1
ATOM 3497 N N . ALA B 1 194 ? 19.844 17.719 -11.344 1 92.12 194 ALA B N 1
ATOM 3498 C CA . ALA B 1 194 ? 19.844 18.812 -12.328 1 92.12 194 ALA B CA 1
ATOM 3499 C C . ALA B 1 194 ? 19.047 20 -11.82 1 92.12 194 ALA B C 1
ATOM 3501 O O . ALA B 1 194 ? 19.438 21.156 -12.039 1 92.12 194 ALA B O 1
ATOM 3502 N N . ILE B 1 195 ? 17.969 19.781 -11.172 1 91.31 195 ILE B N 1
ATOM 3503 C CA . ILE B 1 195 ? 17.062 20.844 -10.789 1 91.31 195 ILE B CA 1
ATOM 3504 C C . ILE B 1 195 ? 17.484 21.438 -9.445 1 91.31 195 ILE B C 1
ATOM 3506 O O . ILE B 1 195 ? 17.469 22.656 -9.258 1 91.31 195 ILE B O 1
ATOM 3510 N N . LEU B 1 196 ? 17.734 20.594 -8.492 1 87.12 196 LEU B N 1
ATOM 3511 C CA . LEU B 1 196 ? 17.938 21.078 -7.133 1 87.12 196 LEU B CA 1
ATOM 3512 C C . LEU B 1 196 ? 19.422 21.281 -6.844 1 87.12 196 LEU B C 1
ATOM 3514 O O . LEU B 1 196 ? 19.797 21.969 -5.891 1 87.12 196 LEU B O 1
ATOM 3518 N N . GLY B 1 197 ? 20.219 21.109 -7.848 1 75.06 197 GLY B N 1
ATOM 3519 C CA . GLY B 1 197 ? 21.641 21.312 -7.656 1 75.06 197 GLY B CA 1
ATOM 3520 C C . GLY B 1 197 ? 22.172 20.734 -6.355 1 75.06 197 GLY B C 1
ATOM 3521 O O . GLY B 1 197 ? 21.516 19.875 -5.754 1 75.06 197 GLY B O 1
ATOM 3522 N N . ASP B 1 198 ? 23.391 20.875 -6.047 1 60.47 198 ASP B N 1
ATOM 3523 C CA . ASP B 1 198 ? 24.016 20.422 -4.801 1 60.47 198 ASP B CA 1
ATOM 3524 C C . ASP B 1 198 ? 23.484 21.219 -3.607 1 60.47 198 ASP B C 1
ATOM 3526 O O . ASP B 1 198 ? 24.125 21.266 -2.555 1 60.47 198 ASP B O 1
ATOM 3530 N N . LYS B 1 199 ? 22.312 21.797 -3.873 1 53.16 199 LYS B N 1
ATOM 3531 C CA . LYS B 1 199 ? 21.922 22.688 -2.789 1 53.16 199 LYS B CA 1
ATOM 3532 C C . LYS B 1 199 ? 21.625 21.906 -1.511 1 53.16 199 LYS B C 1
ATOM 3534 O O . LYS B 1 199 ? 20.766 21.031 -1.502 1 53.16 199 LYS B O 1
ATOM 3539 N N . THR B 1 200 ? 22.672 21.531 -0.797 1 46.91 200 THR B N 1
ATOM 3540 C CA . THR B 1 200 ? 22.656 20.969 0.546 1 46.91 200 THR B CA 1
ATOM 3541 C C . THR B 1 200 ? 21.766 21.781 1.471 1 46.91 200 THR B C 1
ATOM 3543 O O . THR B 1 200 ? 22.219 22.734 2.113 1 46.91 200 THR B O 1
ATOM 3546 N N . GLY B 1 201 ? 20.781 22.406 0.955 1 41.12 201 GLY B N 1
ATOM 3547 C CA . GLY B 1 201 ? 20.125 23.188 1.992 1 41.12 201 GLY B CA 1
ATOM 3548 C C . GLY B 1 201 ? 19.766 22.359 3.215 1 41.12 201 GLY B C 1
ATOM 3549 O O . GLY B 1 201 ? 18.891 21.484 3.148 1 41.12 201 GLY B O 1
ATOM 3550 N N . ILE B 1 202 ? 20.812 22.031 3.98 1 41.28 202 ILE B N 1
ATOM 3551 C CA . ILE B 1 202 ? 20.625 21.469 5.312 1 41.28 202 ILE B CA 1
ATOM 3552 C C . ILE B 1 202 ? 19.484 22.172 6.02 1 41.28 202 ILE B C 1
ATOM 3554 O O . ILE B 1 202 ? 19.5 23.406 6.188 1 41.28 202 ILE B O 1
ATOM 3558 N N . LEU B 1 203 ? 18.359 21.891 5.762 1 42.47 203 LEU B N 1
ATOM 3559 C CA . LEU B 1 203 ? 17.406 22.469 6.699 1 42.47 203 LEU B CA 1
ATOM 3560 C C . LEU B 1 203 ? 18 22.562 8.102 1 42.47 203 LEU B C 1
ATOM 3562 O O . LEU B 1 203 ? 18.719 21.672 8.531 1 42.47 203 LEU B O 1
ATOM 3566 N N . GLN B 1 204 ? 18.312 23.812 8.578 1 38.59 204 GLN B N 1
ATOM 3567 C CA . GLN B 1 204 ? 18.734 24.172 9.93 1 38.59 204 GLN B CA 1
ATOM 3568 C C . GLN B 1 204 ? 17.969 23.375 10.977 1 38.59 204 GLN B C 1
ATOM 3570 O O . GLN B 1 204 ? 16.875 23.766 11.398 1 38.59 204 GLN B O 1
ATOM 3575 N N . ALA B 1 205 ? 17.641 22.188 10.82 1 40.53 205 ALA B N 1
ATOM 3576 C CA . ALA B 1 205 ? 16.969 21.578 11.961 1 40.53 205 ALA B CA 1
ATOM 3577 C C . ALA B 1 205 ? 17.734 21.859 13.258 1 40.53 205 ALA B C 1
ATOM 3579 O O . ALA B 1 205 ? 18.938 21.641 13.344 1 40.53 205 ALA B O 1
ATOM 3580 N N . SER B 1 206 ? 17.391 22.797 13.992 1 36.16 206 SER B N 1
ATOM 3581 C CA . SER B 1 206 ? 17.828 23.266 15.305 1 36.16 206 SER B CA 1
ATOM 3582 C C . SER B 1 206 ? 18.203 22.109 16.219 1 36.16 206 SER B C 1
ATOM 3584 O O . SER B 1 206 ? 18.625 22.328 17.359 1 36.16 206 SER B O 1
ATOM 3586 N N . THR B 1 207 ? 17.359 21 16.281 1 42.53 207 THR B N 1
ATOM 3587 C CA . THR B 1 207 ? 17.578 20.203 17.484 1 42.53 207 THR B CA 1
ATOM 3588 C C . THR B 1 207 ? 18.953 19.547 17.438 1 42.53 207 THR B C 1
ATOM 3590 O O . THR B 1 207 ? 19.484 19.25 16.375 1 42.53 207 THR B O 1
ATOM 3593 N N . LYS B 1 208 ? 19.703 19.469 18.516 1 44.72 208 LYS B N 1
ATOM 3594 C CA . LYS B 1 208 ? 21 18.891 18.812 1 44.72 208 LYS B CA 1
ATOM 3595 C C . LYS B 1 208 ? 21.219 17.594 18.047 1 44.72 208 LYS B C 1
ATOM 3597 O O . LYS B 1 208 ? 20.453 16.641 18.188 1 44.72 208 LYS B O 1
ATOM 3602 N N . PRO B 1 209 ? 21.938 17.484 16.969 1 49.38 209 PRO B N 1
ATOM 3603 C CA . PRO B 1 209 ? 22.172 16.438 15.984 1 49.38 209 PRO B CA 1
ATOM 3604 C C . PRO B 1 209 ? 22.547 15.094 16.625 1 49.38 209 PRO B C 1
ATOM 3606 O O . PRO B 1 209 ? 23.547 15.008 17.328 1 49.38 209 PRO B O 1
ATOM 3609 N N . ARG B 1 210 ? 21.688 14.383 17.344 1 54.03 210 ARG B N 1
ATOM 3610 C CA . ARG B 1 210 ? 22.281 13.07 17.609 1 54.03 210 ARG B CA 1
ATOM 3611 C C . ARG B 1 210 ? 23.188 12.641 16.453 1 54.03 210 ARG B C 1
ATOM 3613 O O . ARG B 1 210 ? 22.922 12.961 15.297 1 54.03 210 ARG B O 1
ATOM 3620 N N . SER B 1 211 ? 24.359 12.227 16.75 1 67.12 211 SER B N 1
ATOM 3621 C CA . SER B 1 211 ? 25.375 11.859 15.766 1 67.12 211 SER B CA 1
ATOM 3622 C C . SER B 1 211 ? 24.797 10.938 14.695 1 67.12 211 SER B C 1
ATOM 3624 O O . SER B 1 211 ? 23.875 10.156 14.969 1 67.12 211 SER B O 1
ATOM 3626 N N . LEU B 1 212 ? 24.906 11.273 13.523 1 71.94 212 LEU B N 1
ATOM 3627 C CA . LEU B 1 212 ? 24.547 10.445 12.375 1 71.94 212 LEU B CA 1
ATOM 3628 C C . LEU B 1 212 ? 24.891 8.984 12.633 1 71.94 212 LEU B C 1
ATOM 3630 O O . LEU B 1 212 ? 24.141 8.086 12.25 1 71.94 212 LEU B O 1
ATOM 3634 N N . LYS B 1 213 ? 25.953 8.836 13.445 1 75.31 213 LYS B N 1
ATOM 3635 C CA . LYS B 1 213 ? 26.406 7.477 13.719 1 75.31 213 LYS B CA 1
ATOM 3636 C C . LYS B 1 213 ? 25.438 6.734 14.625 1 75.31 213 LYS B C 1
ATOM 3638 O O . LYS B 1 213 ? 25.109 5.57 14.383 1 75.31 213 LYS B O 1
ATOM 3643 N N . SER B 1 214 ? 24.984 7.438 15.594 1 76.5 214 SER B N 1
ATOM 3644 C CA . SER B 1 214 ? 24.062 6.809 16.547 1 76.5 214 SER B CA 1
ATOM 3645 C C . SER B 1 214 ? 22.719 6.523 15.891 1 76.5 214 SER B C 1
ATOM 3647 O O . SER B 1 214 ? 22.125 5.465 16.109 1 76.5 214 SER B O 1
ATOM 3649 N N . THR B 1 215 ? 22.328 7.391 15.055 1 78.19 215 THR B N 1
ATOM 3650 C CA . THR B 1 215 ? 21.047 7.223 14.359 1 78.19 215 THR B CA 1
ATOM 3651 C C . THR B 1 215 ? 21.125 6.047 13.391 1 78.19 215 THR B C 1
ATOM 3653 O O . THR B 1 215 ? 20.188 5.246 13.312 1 78.19 215 THR B O 1
ATOM 3656 N N . PHE B 1 216 ? 22.25 5.895 12.836 1 84.94 216 PHE B N 1
ATOM 3657 C CA . PHE B 1 216 ? 22.438 4.812 11.875 1 84.94 216 PHE B CA 1
ATOM 3658 C C . PHE B 1 216 ? 22.516 3.467 12.578 1 84.94 216 PHE B C 1
ATOM 3660 O O . PHE B 1 216 ? 21.984 2.469 12.094 1 84.94 216 PHE B O 1
ATOM 3667 N N . LYS B 1 217 ? 23.172 3.465 13.688 1 84 217 LYS B N 1
ATOM 3668 C CA . LYS B 1 217 ? 23.266 2.229 14.461 1 84 217 LYS B CA 1
ATOM 3669 C C . LYS B 1 217 ? 21.875 1.77 14.93 1 84 217 LYS B C 1
ATOM 3671 O O . LYS B 1 217 ? 21.531 0.591 14.805 1 84 217 LYS B O 1
ATOM 3676 N N . SER B 1 218 ? 21.172 2.699 15.414 1 82.88 218 SER B N 1
ATOM 3677 C CA . SER B 1 218 ? 19.828 2.373 15.883 1 82.88 218 SER B CA 1
ATOM 3678 C C . SER B 1 218 ? 18.938 1.909 14.734 1 82.88 218 SER B C 1
ATOM 3680 O O . SER B 1 218 ? 18.125 0.994 14.898 1 82.88 218 SER B O 1
ATOM 3682 N N . PHE B 1 219 ? 19.219 2.486 13.672 1 86.69 219 PHE B N 1
ATOM 3683 C CA . PHE B 1 219 ? 18.422 2.121 12.508 1 86.69 219 PHE B CA 1
ATOM 3684 C C . PHE B 1 219 ? 18.75 0.706 12.047 1 86.69 219 PHE B C 1
ATOM 3686 O O . PHE B 1 219 ? 17.844 -0.076 11.734 1 86.69 219 PHE B O 1
ATOM 3693 N N . LEU B 1 220 ? 19.938 0.465 12 1 88.38 220 LEU B N 1
ATOM 3694 C CA . LEU B 1 220 ? 20.359 -0.855 11.547 1 88.38 220 LEU B CA 1
ATOM 3695 C C . LEU B 1 220 ? 19.844 -1.943 12.484 1 88.38 220 LEU B C 1
ATOM 3697 O O . LEU B 1 220 ? 19.469 -3.025 12.031 1 88.38 220 LEU B O 1
ATOM 3701 N N . LEU B 1 221 ? 19.875 -1.629 13.703 1 87.5 221 LEU B N 1
ATOM 3702 C CA . LEU B 1 221 ? 19.359 -2.582 14.672 1 87.5 221 LEU B CA 1
ATOM 3703 C C . LEU B 1 221 ? 17.844 -2.773 14.492 1 87.5 221 LEU B C 1
ATOM 3705 O O . LEU B 1 221 ? 17.359 -3.904 14.523 1 87.5 221 LEU B O 1
ATOM 3709 N N . PHE B 1 222 ? 17.234 -1.743 14.25 1 88.38 222 PHE B N 1
ATOM 3710 C CA . PHE B 1 222 ? 15.797 -1.789 14.047 1 88.38 222 PHE B CA 1
ATOM 3711 C C . PHE B 1 222 ? 15.453 -2.551 12.773 1 88.38 222 PHE B C 1
ATOM 3713 O O . PHE B 1 222 ? 14.555 -3.398 12.773 1 88.38 222 PHE B O 1
ATOM 3720 N N . LEU B 1 223 ? 16.141 -2.217 11.742 1 90.06 223 LEU B N 1
ATOM 3721 C CA . LEU B 1 223 ? 15.938 -2.895 10.469 1 90.06 223 LEU B CA 1
ATOM 3722 C C . LEU B 1 223 ? 16.234 -4.387 10.594 1 90.06 223 LEU B C 1
ATOM 3724 O O . LEU B 1 223 ? 15.461 -5.215 10.094 1 90.06 223 LEU B O 1
ATOM 3728 N N . GLY B 1 224 ? 17.312 -4.68 11.211 1 91.44 224 GLY B N 1
ATOM 3729 C CA . GLY B 1 224 ? 17.656 -6.07 11.43 1 91.44 224 GLY B CA 1
ATOM 3730 C C . GLY B 1 224 ? 16.609 -6.832 12.219 1 91.44 224 GLY B C 1
ATOM 3731 O O . GLY B 1 224 ? 16.266 -7.965 11.875 1 91.44 224 GLY B O 1
ATOM 3732 N N . ALA B 1 225 ? 16.125 -6.227 13.211 1 90.69 225 ALA B N 1
ATOM 3733 C CA . ALA B 1 225 ? 15.094 -6.852 14.031 1 90.69 225 ALA B CA 1
ATOM 3734 C C . ALA B 1 225 ? 13.812 -7.062 13.227 1 90.69 225 ALA B C 1
ATOM 3736 O O . ALA B 1 225 ? 13.164 -8.109 13.344 1 90.69 225 ALA B O 1
ATOM 3737 N N . ALA B 1 226 ? 13.508 -6.094 12.5 1 90.38 226 ALA B N 1
ATOM 3738 C CA . ALA B 1 226 ? 12.297 -6.184 11.688 1 90.38 226 ALA B CA 1
ATOM 3739 C C . ALA B 1 226 ? 12.406 -7.316 10.664 1 90.38 226 ALA B C 1
ATOM 3741 O O . ALA B 1 226 ? 11.477 -8.117 10.516 1 90.38 226 ALA B O 1
ATOM 3742 N N . VAL B 1 227 ? 13.477 -7.398 10.008 1 90.88 227 VAL B N 1
ATOM 3743 C CA . VAL B 1 227 ? 13.688 -8.43 9 1 90.88 227 VAL B CA 1
ATOM 3744 C C . VAL B 1 227 ? 13.734 -9.805 9.664 1 90.88 227 VAL B C 1
ATOM 3746 O O . VAL B 1 227 ? 13.195 -10.773 9.133 1 90.88 227 VAL B O 1
ATOM 3749 N N . ALA B 1 228 ? 14.352 -9.867 10.812 1 90.19 228 ALA B N 1
ATOM 3750 C CA . ALA B 1 228 ? 14.391 -11.125 11.555 1 90.19 228 ALA B CA 1
ATOM 3751 C C . ALA B 1 228 ? 12.984 -11.562 11.969 1 90.19 228 ALA B C 1
ATOM 3753 O O . ALA B 1 228 ? 12.664 -12.75 11.914 1 90.19 228 ALA B O 1
ATOM 3754 N N . LEU B 1 229 ? 12.273 -10.656 12.375 1 88.12 229 LEU B N 1
ATOM 3755 C CA . LEU B 1 229 ? 10.891 -10.961 12.727 1 88.12 229 LEU B CA 1
ATOM 3756 C C . LEU B 1 229 ? 10.125 -11.492 11.516 1 88.12 229 LEU B C 1
ATOM 3758 O O . LEU B 1 229 ? 9.359 -12.445 11.641 1 88.12 229 LEU B O 1
ATOM 3762 N N . GLN B 1 230 ? 10.352 -10.852 10.438 1 89.12 230 GLN B N 1
ATOM 3763 C CA . GLN B 1 230 ? 9.711 -11.305 9.203 1 89.12 230 GLN B CA 1
ATOM 3764 C C . GLN B 1 230 ? 10.125 -12.734 8.859 1 89.12 230 GLN B C 1
ATOM 3766 O O . GLN B 1 230 ? 9.289 -13.555 8.484 1 89.12 230 GLN B O 1
ATOM 3771 N N . GLU B 1 231 ? 11.391 -12.961 8.961 1 86.19 231 GLU B N 1
ATOM 3772 C CA . GLU B 1 231 ? 11.898 -14.305 8.68 1 86.19 231 GLU B CA 1
ATOM 3773 C C . GLU B 1 231 ? 11.281 -15.336 9.625 1 86.19 231 GLU B C 1
ATOM 3775 O O . GLU B 1 231 ? 11.031 -16.469 9.234 1 86.19 231 GLU B O 1
ATOM 3780 N N . PHE B 1 232 ? 11.094 -14.891 10.812 1 83.31 232 PHE B N 1
ATOM 3781 C CA . PHE B 1 232 ? 10.469 -15.766 11.797 1 83.31 232 PHE B CA 1
ATOM 3782 C C . PHE B 1 232 ? 9.062 -16.156 11.359 1 83.31 232 PHE B C 1
ATOM 3784 O O . PHE B 1 232 ? 8.68 -17.328 11.438 1 83.31 232 PHE B O 1
ATOM 3791 N N . PHE B 1 233 ? 8.359 -15.297 10.867 1 81.75 233 PHE B N 1
ATOM 3792 C CA . PHE B 1 233 ? 6.996 -15.555 10.414 1 81.75 233 PHE B CA 1
ATOM 3793 C C . PHE B 1 233 ? 7.004 -16.375 9.133 1 81.75 233 PHE B C 1
ATOM 3795 O O . PHE B 1 233 ? 6.188 -17.281 8.969 1 81.75 233 PHE B O 1
ATOM 3802 N N . ASP B 1 234 ? 7.879 -16.031 8.25 1 83 234 ASP B N 1
ATOM 3803 C CA . ASP B 1 234 ? 7.957 -16.719 6.973 1 83 234 ASP B CA 1
ATOM 3804 C C . ASP B 1 234 ? 8.273 -18.203 7.172 1 83 234 ASP B C 1
ATOM 3806 O O . ASP B 1 234 ? 7.594 -19.062 6.621 1 83 234 ASP B O 1
ATOM 3810 N N . ILE B 1 235 ? 9.25 -18.438 7.977 1 77.31 235 ILE B N 1
ATOM 3811 C CA . ILE B 1 235 ? 9.664 -19.812 8.227 1 77.31 235 ILE B CA 1
ATOM 3812 C C . ILE B 1 235 ? 8.578 -20.547 9.016 1 77.31 235 ILE B C 1
ATOM 3814 O O . ILE B 1 235 ? 8.289 -21.719 8.758 1 77.31 235 ILE B O 1
ATOM 3818 N N . GLY B 1 236 ? 7.973 -19.781 9.875 1 73.94 236 GLY B N 1
ATOM 3819 C CA . GLY B 1 236 ? 6.934 -20.391 10.688 1 73.94 236 GLY B CA 1
ATOM 3820 C C . GLY B 1 236 ? 5.727 -20.828 9.883 1 73.94 236 GLY B C 1
ATOM 3821 O O . GLY B 1 236 ? 5.074 -21.828 10.227 1 73.94 236 GLY B O 1
ATOM 3822 N N . LEU B 1 237 ? 5.457 -20.094 8.867 1 71 237 LEU B N 1
ATOM 3823 C CA . LEU B 1 237 ? 4.258 -20.375 8.086 1 71 237 LEU B CA 1
ATOM 3824 C C . LEU B 1 237 ? 4.512 -21.516 7.105 1 71 237 LEU B C 1
ATOM 3826 O O . LEU B 1 237 ? 3.566 -22.172 6.648 1 71 237 LEU B O 1
ATOM 3830 N N . ILE B 1 238 ? 5.703 -21.625 6.562 1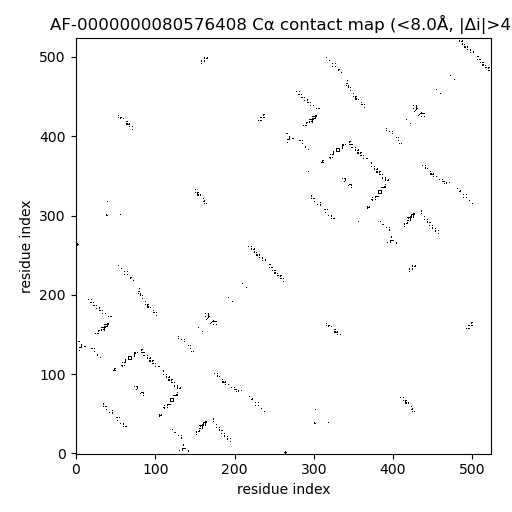 63.94 238 ILE B N 1
ATOM 3831 C CA . ILE B 1 238 ? 6 -22.734 5.652 1 63.94 238 ILE B CA 1
ATOM 3832 C C . ILE B 1 238 ? 6.5 -23.938 6.445 1 63.94 238 ILE B C 1
ATOM 3834 O O . ILE B 1 238 ? 6.586 -25.047 5.914 1 63.94 238 ILE B O 1
ATOM 3838 N N . SER B 1 239 ? 7.273 -23.641 7.402 1 53.84 239 SER B N 1
ATOM 3839 C CA . SER B 1 239 ? 7.855 -24.766 8.117 1 53.84 239 SER B CA 1
ATOM 3840 C C . SER B 1 239 ? 6.855 -25.906 8.273 1 53.84 239 SER B C 1
ATOM 3842 O O . SER B 1 239 ? 5.793 -25.734 8.875 1 53.84 239 SER B O 1
ATOM 3844 N N . ASP B 1 240 ? 6.469 -26.422 7.312 1 47.31 240 ASP B N 1
ATOM 3845 C CA . ASP B 1 240 ? 6.34 -27.781 7.836 1 47.31 240 ASP B CA 1
ATOM 3846 C C . ASP B 1 240 ? 7.344 -28.031 8.961 1 47.31 240 ASP B C 1
ATOM 3848 O O . ASP B 1 240 ? 8.422 -27.438 8.977 1 47.31 240 ASP B O 1
ATOM 3852 N N . LEU B 1 241 ? 6.906 -28.766 10.117 1 40.25 241 LEU B N 1
ATOM 3853 C CA . LEU B 1 241 ? 7.379 -29.297 11.391 1 40.25 241 LEU B CA 1
ATOM 3854 C C . LEU B 1 241 ? 8.875 -29.609 11.336 1 40.25 241 LEU B C 1
ATOM 3856 O O . LEU B 1 241 ? 9.602 -29.344 12.297 1 40.25 241 LEU B O 1
ATOM 3860 N N . SER B 1 242 ? 9.188 -30.547 10.547 1 46.28 242 SER B N 1
ATOM 3861 C CA . SER B 1 242 ? 10.227 -31.469 11.016 1 46.28 242 SER B CA 1
ATOM 3862 C C . SER B 1 242 ? 11.609 -30.844 10.914 1 46.28 242 SER B C 1
ATOM 3864 O O . SER B 1 242 ? 12.398 -30.891 11.859 1 46.28 242 SER B O 1
ATOM 3866 N N . SER B 1 243 ? 12.148 -30.25 9.523 1 55.41 243 SER B N 1
ATOM 3867 C CA . SER B 1 243 ? 13.602 -30.203 9.445 1 55.41 243 SER B CA 1
ATOM 3868 C C . SER B 1 243 ? 14.133 -28.797 9.688 1 55.41 243 SER B C 1
ATOM 3870 O O . SER B 1 243 ? 15.344 -28.594 9.812 1 55.41 243 SER B O 1
ATOM 3872 N N . LYS B 1 244 ? 13.086 -27.672 9.844 1 63.19 244 LYS B N 1
ATOM 3873 C CA . LYS B 1 244 ? 13.727 -26.375 9.969 1 63.19 244 LYS B CA 1
ATOM 3874 C C . LYS B 1 244 ? 13.375 -25.703 11.297 1 63.19 244 LYS B C 1
ATOM 3876 O O . LYS B 1 244 ? 13.375 -24.484 11.406 1 63.19 244 LYS B O 1
ATOM 3881 N N . GLU B 1 245 ? 12.992 -26.469 12.078 1 67.38 245 GLU B N 1
ATOM 3882 C CA . GLU B 1 245 ? 12.664 -25.984 13.406 1 67.38 245 GLU B CA 1
ATOM 3883 C C . GLU B 1 245 ? 13.852 -25.25 14.031 1 67.38 245 GLU B C 1
ATOM 3885 O O . GLU B 1 245 ? 13.68 -24.203 14.672 1 67.38 245 GLU B O 1
ATOM 3890 N N . SER B 1 246 ? 14.984 -25.906 13.75 1 73.62 246 SER B N 1
ATOM 3891 C CA . SER B 1 246 ? 16.172 -25.281 14.32 1 73.62 246 SER B CA 1
ATOM 3892 C C . SER B 1 246 ? 16.375 -23.875 13.773 1 73.62 246 SER B C 1
ATOM 3894 O O . SER B 1 246 ? 16.719 -22.953 14.523 1 73.62 246 SER B O 1
ATOM 3896 N N . THR B 1 247 ? 16.109 -23.609 12.523 1 78.94 247 THR B N 1
ATOM 3897 C CA . THR B 1 247 ? 16.297 -22.297 11.906 1 78.94 247 THR B CA 1
ATOM 3898 C C . THR B 1 247 ? 15.297 -21.297 12.477 1 78.94 247 THR B C 1
ATOM 3900 O O . THR B 1 247 ? 15.633 -20.125 12.68 1 78.94 247 THR B O 1
ATOM 3903 N N . LEU B 1 248 ? 14.141 -21.781 12.828 1 78.25 248 LEU B N 1
ATOM 3904 C CA . LEU B 1 248 ? 13.117 -20.922 13.414 1 78.25 248 LEU B CA 1
ATOM 3905 C C . LEU B 1 248 ? 13.57 -20.359 14.758 1 78.25 248 LEU B C 1
ATOM 3907 O O . LEU B 1 248 ? 13.414 -19.172 15.023 1 78.25 248 LEU B O 1
ATOM 3911 N N . TRP B 1 249 ? 14.125 -21.203 15.477 1 78.38 249 TRP B N 1
ATOM 3912 C CA . TRP B 1 249 ? 14.578 -20.781 16.797 1 78.38 249 TRP B CA 1
ATOM 3913 C C . TRP B 1 249 ? 15.719 -19.781 16.688 1 78.38 249 TRP B C 1
ATOM 3915 O O . TRP B 1 249 ? 15.75 -18.781 17.422 1 78.38 249 TRP B O 1
ATOM 3925 N N . TRP B 1 250 ? 16.578 -20.016 15.773 1 81.5 250 TRP B N 1
ATOM 3926 C CA . TRP B 1 250 ? 17.703 -19.109 15.602 1 81.5 250 TRP B CA 1
ATOM 3927 C C . TRP B 1 250 ? 17.234 -17.734 15.148 1 81.5 250 TRP B C 1
ATOM 3929 O O . TRP B 1 250 ? 17.719 -16.703 15.633 1 81.5 250 TRP B O 1
ATOM 3939 N N . VAL B 1 251 ? 16.312 -17.75 14.328 1 83.94 251 VAL B N 1
ATOM 3940 C CA . VAL B 1 251 ? 15.797 -16.484 13.828 1 83.94 251 VAL B CA 1
ATOM 3941 C C . VAL B 1 251 ? 15.039 -15.758 14.945 1 83.94 251 VAL B C 1
ATOM 3943 O O . VAL B 1 251 ? 15.125 -14.539 15.07 1 83.94 251 VAL B O 1
ATOM 3946 N N . GLY B 1 252 ? 14.359 -16.547 15.734 1 83.38 252 GLY B N 1
ATOM 3947 C CA . GLY B 1 252 ? 13.688 -15.969 16.875 1 83.38 252 GLY B CA 1
ATOM 3948 C C . GLY B 1 252 ? 14.633 -15.336 17.875 1 83.38 252 GLY B C 1
ATOM 3949 O O . GLY B 1 252 ? 14.398 -14.227 18.359 1 83.38 252 GLY B O 1
ATOM 3950 N N . ILE B 1 253 ? 15.672 -16.016 18.094 1 84 253 ILE B N 1
ATOM 3951 C CA . ILE B 1 253 ? 16.688 -15.516 19.031 1 84 253 ILE B CA 1
ATOM 3952 C C . ILE B 1 253 ? 17.328 -14.258 18.453 1 84 253 ILE B C 1
ATOM 3954 O O . ILE B 1 253 ? 17.578 -13.289 19.172 1 84 253 ILE B O 1
ATOM 3958 N N . THR B 1 254 ? 17.609 -14.336 17.219 1 84.56 254 THR B N 1
ATOM 3959 C CA . THR B 1 254 ? 18.203 -13.18 16.562 1 84.56 254 THR B CA 1
ATOM 3960 C C . THR B 1 254 ? 17.266 -11.969 16.656 1 84.56 254 THR B C 1
ATOM 3962 O O . THR B 1 254 ? 17.719 -10.852 16.922 1 84.56 254 THR B O 1
ATOM 3965 N N . PHE B 1 255 ? 16.016 -12.156 16.453 1 86.44 255 PHE B N 1
ATOM 3966 C CA . PHE B 1 255 ? 15.039 -11.078 16.594 1 86.44 255 PHE B CA 1
ATOM 3967 C C . PHE B 1 255 ? 15.055 -10.5 18 1 86.44 255 PHE B C 1
ATOM 3969 O O . PHE B 1 255 ? 15.125 -9.281 18.172 1 86.44 255 PHE B O 1
ATOM 3976 N N . LEU B 1 256 ? 15.016 -11.391 18.938 1 84.38 256 LEU B N 1
ATOM 3977 C CA . LEU B 1 256 ? 14.984 -10.938 20.328 1 84.38 256 LEU B CA 1
ATOM 3978 C C . LEU B 1 256 ? 16.266 -10.211 20.703 1 84.38 256 LEU B C 1
ATOM 3980 O O . LEU B 1 256 ? 16.234 -9.188 21.391 1 84.38 256 LEU B O 1
ATOM 3984 N N . TRP B 1 257 ? 17.359 -10.734 20.234 1 86.88 257 TRP B N 1
ATOM 3985 C CA . TRP B 1 257 ? 18.656 -10.117 20.516 1 86.88 257 TRP B CA 1
ATOM 3986 C C . TRP B 1 257 ? 18.734 -8.719 19.891 1 86.88 257 TRP B C 1
ATOM 3988 O O . TRP B 1 257 ? 19.109 -7.762 20.562 1 86.88 257 TRP B O 1
ATOM 3998 N N . LEU B 1 258 ? 18.328 -8.547 18.703 1 85.12 258 LEU B N 1
ATOM 3999 C CA . LEU B 1 258 ? 18.391 -7.262 18.016 1 85.12 258 LEU B CA 1
ATOM 4000 C C . LEU B 1 258 ? 17.375 -6.285 18.609 1 85.12 258 LEU B C 1
ATOM 4002 O O . LEU B 1 258 ? 17.656 -5.094 18.75 1 85.12 258 LEU B O 1
ATOM 4006 N N . ALA B 1 259 ? 16.281 -6.812 18.969 1 82.88 259 ALA B N 1
ATOM 4007 C CA . ALA B 1 259 ? 15.242 -5.977 19.562 1 82.88 259 ALA B CA 1
ATOM 4008 C C . ALA B 1 259 ? 15.688 -5.434 20.922 1 82.88 259 ALA B C 1
ATOM 4010 O O . ALA B 1 259 ? 15.406 -4.281 21.25 1 82.88 259 ALA B O 1
ATOM 4011 N N . THR B 1 260 ? 16.375 -6.242 21.688 1 82.44 260 THR B N 1
ATOM 4012 C CA . THR B 1 260 ? 16.859 -5.82 23 1 82.44 260 THR B CA 1
ATOM 4013 C C . THR B 1 260 ? 18 -4.812 22.859 1 82.44 260 THR B C 1
ATOM 4015 O O . THR B 1 260 ? 18.125 -3.9 23.672 1 82.44 260 THR B O 1
ATOM 4018 N N . MET B 1 261 ? 18.781 -4.941 21.844 1 79.75 261 MET B N 1
ATOM 4019 C CA . MET B 1 261 ? 19.906 -4.031 21.625 1 79.75 261 MET B CA 1
ATOM 4020 C C . MET B 1 261 ? 19.422 -2.684 21.094 1 79.75 261 MET B C 1
ATOM 4022 O O . MET B 1 261 ? 20.141 -1.686 21.172 1 79.75 261 MET B O 1
ATOM 4026 N N . PHE B 1 262 ? 18.266 -2.756 20.469 1 76.19 262 PHE B N 1
ATOM 4027 C CA . PHE B 1 262 ? 17.688 -1.511 19.984 1 76.19 262 PHE B CA 1
ATOM 4028 C C . PHE B 1 262 ? 17.172 -0.661 21.141 1 76.19 262 PHE B C 1
ATOM 4030 O O . PHE B 1 262 ? 17.328 0.561 21.141 1 76.19 262 PHE B O 1
#

Foldseek 3Di:
DPPFLAADPDAFDPVLLVLLVVLLLLLLLLLLLLLQQQPLCLVVLCVQQVHDSLLSVLLNLLLQLLLVLLLVLLVLVCLAQNLLVQQLVLLVQLLVLLVQCLVCSHHSVSNSVSSNSNSNSSNNNLVSSLSVSLNNPDRVCNVVSVVVSVVSSVVSNVCSNVVSCCCCPVVVHSSVSSVVSNVSSVSSSVSSCVRVPVPSPSVPPVDDSPPPVVSVVLSVLSSQLSSLVSVLVSCVVPPPCPPCVVVNVVSVVSNVVSVVVD/DPPFQAADPDAFDPVLLVLLVVLLLLLLLLLLLLLQQQPLCLVVLCVQQVHDSLLSVLLNLLLQLLLVLLLVLLVLVCLA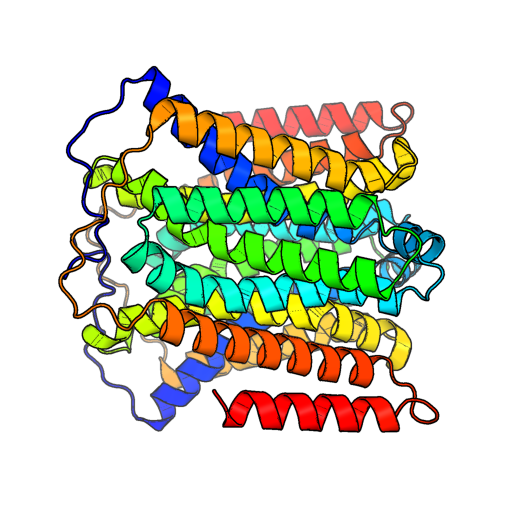QNLLVQQLVLLVQLLVLLVQCLVCSHHSVSNSVSSNSNSNSSNNNLVSSLSVSLNNPDRVCNVVSVVVSVVSSVVSNVCSNVVSCCCCPVVVHSSVSSVVSNVSSVSSSVSSCVRVPVPSPSVPPVDDSPPPVVSVVLSVLSSQLSSLVSVLVSCVVPPPPDDCPVVNVVSVVSNVVSVVVD

Radius of gyration: 22.65 Å; Cα contacts (8 Å, |Δi|>4): 832; chains: 2; bounding box: 54×62×61 Å